Protein AF-0000000075289290 (afdb_homodimer)

Nearest PDB structures (foldseek):
  9enc-assembly1_B  TM=8.434E-01  e=2.654E-25  Homo sapiens
  8q70-assembly1_A-2  TM=8.339E-01  e=1.773E-24  Pyrococcus furiosus
  9enf-assembly1_B  TM=8.507E-01  e=4.179E-24  Homo sapiens
  8okd-assembly1_A  TM=8.469E-01  e=7.712E-24  Homo sapiens
  6sgb-assembly1_FB  TM=8.018E-01  e=2.676E-15  Trypanosoma brucei brucei

Organism: Plasmodium knowlesi (strain H) (NCBI:txid5851)

pLDDT: mean 89.6, std 15.9, range [21.72, 98.75]

Foldseek 3Di:
DQDKAKKKWKKWFQQQFAQWADDDPVGCRHVLNLLLVLLVVVVFDPDSPFDKAWQDIAHRRATALIIMMMGMTTQPCVVDDPVVSFVVCQVSSQVRDDRMGTQTMGGDDPPDGNHPQWFKFKKKFKDWDPQFQVVQLQLLQVLQAAWFQQPVQADDDPPDDGRIWHWHGWDKADPDPTMIMIMTMTRDHHHLRVQSSVQQSRCSRVVNDPSVNSNVVRHVDDDPPPPDDGHDNNRMYGYDTDGDPDDDDTDRDPCVCVVVVVVVVVVVLVVLCVVPVVLVVDPDDDSPPPSVPPPVPPPPPPPPPD/DFDKAKKKWKKWFQQQFAQWADDDPVGCRHVLNLLLVLLVVVVFDVDSPFDKAWQDIAHRRATALIIMMMGMTTQPCPVDDPVVSFVVCQVSSQVRDDRMGTQTMGGDDPVDGNHPQWFKFKKKFKDWDPQFQVVQLQLLQVLQAAWFQQPVQADDDPPDDGRIWHWHGWDKADPDPTMIMIMTMTRDHHHLRVQSSVQQSRCSRVVNDPSVNSNVVRHVDDDPPPPDDGHDNNRMYGYDTDGDPDDDDTDRDPCVCVVVVVVVVVVVLVVLCVVPVVLVVDPDDDSPPPSVPPPVPPPPPPDPPD

Secondary structure (DSSP, 8-state):
---EEEEEEEEEE-GGGSS-SS--TT---SHHHHHHHHHHHTTSSS-TT--EEES----TT-EEEEEEEEEEEE-S-TTS-HHHHHHHHHHHHHTT-SSEEEEEEEE--TT--TTTTEEEEEEEEEEE--S--HHHHHHHHHHHSEEEE-GGGSPPPTT----EEEEEEEEEEESSSSEEEEEEEES---TTHHHHHHHHHHHHHHTSS-HHHHHHHHTT---TT---PPPPGGGEEEEEEEESS--------GGGGHHHHHHHHHHHHHHHHHH-HHHHH---S-TTTT-TT-------------/---EEEEEEEEEE-GGGSS-SS--TT---SHHHHHHHHHHHTTSSS-TT--EEES----TT-EEEEEEEEEEEE-S-TTS-HHHHHHHHHHHHHTT-SSEEEEEEEE--TT--TTTTEEEEEEEEEEE--S--HHHHHHHHHHHSEEEE-GGGSPPPTT----EEEEEEEEEEESSSSEEEEEEEES---TTHHHHHHHHHHHHHHTSS-HHHHHHHHTT---TT---PPPPGGGEEEEEEEESS--------GGGGHHHHHHHHHHHHHHHHHH-HHHHH--SS-TTTT-TT-------------

Radius of gyration: 27.44 Å; Cα contacts (8 Å, |Δi|>4): 1156; chains: 2; bounding box: 65×89×68 Å

Solvent-accessible surface area (backbone atoms only — not comparable to full-atom values): 33300 Å² total; per-residue (Å²): 128,88,51,65,46,41,30,35,40,32,30,29,35,56,16,76,82,26,71,14,31,54,67,45,94,91,39,74,53,11,52,41,34,48,50,35,50,52,36,33,74,68,60,28,35,97,44,72,78,60,74,66,34,47,53,72,79,40,54,54,21,28,25,25,67,41,44,40,31,25,38,64,32,48,59,86,56,79,87,48,53,70,70,54,47,31,52,51,49,37,57,59,53,42,74,74,48,76,69,39,41,57,67,43,50,41,81,48,64,85,83,64,40,37,41,80,42,37,57,32,38,30,34,36,38,41,43,72,63,79,78,55,40,59,70,52,29,51,53,50,31,54,68,58,46,39,76,40,39,39,67,78,28,38,61,86,51,95,83,65,84,75,47,67,40,39,28,77,38,48,44,78,44,70,28,34,97,46,36,33,33,36,45,36,28,24,51,58,78,58,56,60,20,66,32,30,50,50,29,50,36,51,30,32,18,69,65,79,35,54,68,67,56,53,55,41,32,41,69,69,40,86,64,88,74,77,80,68,73,62,41,70,40,48,22,33,29,35,54,42,72,42,48,76,86,57,83,80,89,74,78,82,74,43,54,83,48,45,67,58,29,51,48,33,42,25,34,23,53,44,36,46,38,53,45,37,56,63,60,54,71,48,65,51,71,58,76,75,54,71,65,88,65,69,70,74,72,77,74,75,73,80,72,76,71,130,127,86,52,65,46,41,29,36,40,31,30,28,36,56,14,76,81,26,70,13,32,53,67,45,93,91,41,74,53,11,51,40,32,49,52,35,49,51,36,34,76,66,59,28,36,96,44,75,78,60,74,66,34,47,54,72,80,40,55,52,21,29,26,26,67,40,45,39,31,24,37,65,30,46,57,87,56,80,89,47,54,71,70,53,48,30,51,51,49,38,57,59,53,42,74,73,48,76,68,41,42,57,68,44,49,43,82,48,62,86,84,64,41,36,39,80,41,38,56,33,39,31,33,36,38,42,42,73,63,79,78,55,39,60,69,53,30,53,54,49,31,56,69,58,44,39,76,39,40,40,67,79,29,38,61,87,52,96,83,65,84,76,48,67,39,39,29,77,39,47,46,77,46,70,30,34,96,48,36,33,34,35,43,37,28,25,51,60,77,58,56,60,21,68,32,31,50,51,29,50,38,52,31,31,18,70,65,77,36,53,69,67,56,54,55,39,34,42,67,69,43,85,64,90,74,76,80,68,73,62,41,69,40,48,22,34,28,36,53,44,69,42,49,77,87,58,85,78,89,75,79,81,74,45,55,83,46,47,67,59,29,49,48,33,41,24,35,21,52,43,37,45,38,53,45,37,58,65,58,53,72,49,53,63,68,61,75,73,55,69,66,88,66,67,69,73,73,77,75,76,73,81,72,76,71,132

Structure (mmCIF, N/CA/C/O backbone):
data_AF-0000000075289290-model_v1
#
loop_
_entity.id
_entity.type
_entity.pdbx_description
1 polymer 'tRNA pseudouridine synthase'
#
loop_
_atom_site.group_PDB
_atom_site.id
_atom_site.type_symbol
_atom_site.label_atom_id
_atom_site.label_alt_id
_atom_site.label_comp_id
_atom_site.label_asym_id
_atom_site.label_entity_id
_atom_site.label_seq_id
_atom_site.pdbx_PDB_ins_code
_atom_site.Cartn_x
_atom_site.Cartn_y
_atom_site.Cartn_z
_atom_site.occupancy
_atom_site.B_iso_or_equiv
_atom_site.auth_seq_id
_atom_site.auth_comp_id
_atom_site.auth_asym_id
_atom_site.auth_atom_id
_atom_site.pdbx_PDB_model_num
ATOM 1 N N . MET A 1 1 ? -12.758 -44.938 10.594 1 48.97 1 MET A N 1
ATOM 2 C CA . MET A 1 1 ? -11.539 -44.281 10.148 1 48.97 1 MET A CA 1
ATOM 3 C C . MET A 1 1 ? -11.867 -43.062 9.281 1 48.97 1 MET A C 1
ATOM 5 O O . MET A 1 1 ? -12.742 -43.125 8.414 1 48.97 1 MET A O 1
ATOM 9 N N . GLU A 1 2 ? -11.555 -41.781 9.703 1 66.69 2 GLU A N 1
ATOM 10 C CA . GLU A 1 2 ? -12 -40.594 8.977 1 66.69 2 GLU A CA 1
ATOM 11 C C . GLU A 1 2 ? -11.492 -40.625 7.539 1 66.69 2 GLU A C 1
ATOM 13 O O . GLU A 1 2 ? -10.305 -40.844 7.297 1 66.69 2 GLU A O 1
ATOM 18 N N . GLU A 1 3 ? -12.383 -40.781 6.621 1 88 3 GLU A N 1
ATOM 19 C CA . GLU A 1 3 ? -12.047 -40.906 5.203 1 88 3 GLU A CA 1
ATOM 20 C C . GLU A 1 3 ? -11.375 -39.625 4.707 1 88 3 GLU A C 1
ATOM 22 O O . GLU A 1 3 ? -11.797 -38.5 5.043 1 88 3 GLU A O 1
ATOM 27 N N . THR A 1 4 ? -10.102 -39.812 4.188 1 94.12 4 THR A N 1
ATOM 28 C CA . THR A 1 4 ? -9.375 -38.688 3.621 1 94.12 4 THR A CA 1
ATOM 29 C C . THR A 1 4 ? -9.227 -38.844 2.111 1 94.12 4 THR A C 1
ATOM 31 O O . THR A 1 4 ? -9.398 -39.938 1.576 1 94.12 4 THR A O 1
ATOM 34 N N . HIS A 1 5 ? -9.047 -37.812 1.438 1 96.12 5 HIS A N 1
ATOM 35 C CA . HIS A 1 5 ? -8.836 -37.75 -0.004 1 96.12 5 HIS A CA 1
ATOM 36 C C . HIS A 1 5 ? -7.832 -36.656 -0.377 1 96.12 5 HIS A C 1
ATOM 38 O O . HIS A 1 5 ? -7.797 -35.594 0.252 1 96.12 5 HIS A O 1
ATOM 44 N N . LYS A 1 6 ? -7.059 -37 -1.368 1 97.44 6 LYS A N 1
ATOM 45 C CA . LYS A 1 6 ? -6.062 -36.031 -1.815 1 97.44 6 LYS A CA 1
ATOM 46 C C . LYS A 1 6 ? -6.672 -35.031 -2.793 1 97.44 6 LYS A C 1
ATOM 48 O O . LYS A 1 6 ? -7.352 -35.438 -3.746 1 97.44 6 LYS A O 1
ATOM 53 N N . PHE A 1 7 ? -6.395 -33.75 -2.521 1 98.12 7 PHE A N 1
ATOM 54 C CA . PHE A 1 7 ? -6.879 -32.688 -3.367 1 98.12 7 PHE A CA 1
ATOM 55 C C . PHE A 1 7 ? -5.734 -31.75 -3.773 1 98.12 7 PHE A C 1
ATOM 57 O O . PHE A 1 7 ? -4.68 -31.75 -3.139 1 98.12 7 PHE A O 1
ATOM 64 N N . ILE A 1 8 ? -5.941 -31.078 -4.891 1 98.38 8 ILE A N 1
ATOM 65 C CA . ILE A 1 8 ? -5.164 -29.875 -5.188 1 98.38 8 ILE A CA 1
ATOM 66 C C . ILE A 1 8 ? -6.012 -28.625 -4.918 1 98.38 8 ILE A C 1
ATOM 68 O O . ILE A 1 8 ? -7.176 -28.562 -5.324 1 98.38 8 ILE A O 1
ATOM 72 N N . ILE A 1 9 ? -5.445 -27.703 -4.191 1 98.62 9 ILE A N 1
ATOM 73 C CA . ILE A 1 9 ? -6.094 -26.438 -3.9 1 98.62 9 ILE A CA 1
ATOM 74 C C . ILE A 1 9 ? -5.426 -25.328 -4.707 1 98.62 9 ILE A C 1
ATOM 76 O O . ILE A 1 9 ? -4.215 -25.125 -4.617 1 98.62 9 ILE A O 1
ATOM 80 N N . PHE A 1 10 ? -6.207 -24.656 -5.539 1 98.69 10 PHE A N 1
ATOM 81 C CA . PHE A 1 10 ? -5.766 -23.469 -6.262 1 98.69 10 PHE A CA 1
ATOM 82 C C . PHE A 1 10 ? -6.152 -22.203 -5.512 1 98.69 10 PHE A C 1
ATOM 84 O O . PHE A 1 10 ? -7.309 -22.031 -5.121 1 98.69 10 PHE A O 1
ATOM 91 N N . PHE A 1 11 ? -5.18 -21.344 -5.348 1 98.56 11 PHE A N 1
ATOM 92 C CA . PHE A 1 11 ? -5.488 -20.156 -4.551 1 98.56 11 PHE A CA 1
ATOM 93 C C . PHE A 1 11 ? -4.738 -18.938 -5.078 1 98.56 11 PHE A C 1
ATOM 95 O O . PHE A 1 11 ? -3.699 -19.078 -5.73 1 98.56 11 PHE A O 1
ATOM 102 N N . SER A 1 12 ? -5.277 -17.734 -4.895 1 98.5 12 SER A N 1
ATOM 103 C CA . SER A 1 12 ? -4.715 -16.438 -5.223 1 98.5 12 SER A CA 1
ATOM 104 C C . SER A 1 12 ? -4.516 -15.586 -3.971 1 98.5 12 SER A C 1
ATOM 106 O O . SER A 1 12 ? -5.148 -15.828 -2.941 1 98.5 12 SER A O 1
ATOM 108 N N . TYR A 1 13 ? -3.557 -14.68 -4.043 1 98.56 13 TYR A N 1
ATOM 109 C CA . TYR A 1 13 ? -3.354 -13.797 -2.9 1 98.56 13 TYR A CA 1
ATOM 110 C C . TYR A 1 13 ? -2.641 -12.516 -3.32 1 98.56 13 TYR A C 1
ATOM 112 O O . TYR A 1 13 ? -1.896 -12.508 -4.305 1 98.56 13 TYR A O 1
ATOM 120 N N . VAL A 1 14 ? -2.928 -11.469 -2.555 1 97.94 14 VAL A N 1
ATOM 121 C CA . VAL A 1 14 ? -2.188 -10.211 -2.617 1 97.94 14 VAL A CA 1
ATOM 122 C C . VAL A 1 14 ? -1.077 -10.211 -1.568 1 97.94 14 VAL A C 1
ATOM 124 O O . VAL A 1 14 ? -1.347 -10.109 -0.369 1 97.94 14 VAL A O 1
ATOM 127 N N . GLY A 1 15 ? 0.13 -10.211 -2.025 1 97.38 15 GLY A N 1
ATOM 128 C CA . GLY A 1 15 ? 1.272 -10.516 -1.179 1 97.38 15 GLY A CA 1
ATOM 129 C C . GLY A 1 15 ? 1.635 -9.383 -0.238 1 97.38 15 GLY A C 1
ATOM 130 O O . GLY A 1 15 ? 2.289 -9.602 0.783 1 97.38 15 GLY A O 1
ATOM 131 N N . MET A 1 16 ? 1.354 -8.141 -0.479 1 91 16 MET A N 1
ATOM 132 C CA . MET A 1 16 ? 1.766 -6.953 0.269 1 91 16 MET A CA 1
ATOM 133 C C . MET A 1 16 ? 1.38 -7.078 1.739 1 91 16 MET A C 1
ATOM 135 O O . MET A 1 16 ? 2.049 -6.52 2.609 1 91 16 MET A O 1
ATOM 139 N N . GLY A 1 17 ? 0.523 -7.871 2.105 1 87.31 17 GLY A N 1
ATOM 140 C CA . GLY A 1 17 ? 0.116 -8.031 3.492 1 87.31 17 GLY A CA 1
ATOM 141 C C . GLY A 1 17 ? 0.638 -9.305 4.129 1 87.31 17 GLY A C 1
ATOM 142 O O . GLY A 1 17 ? 0.378 -9.57 5.305 1 87.31 17 GLY A O 1
ATOM 143 N N . PHE A 1 18 ? 1.482 -10.008 3.418 1 95.88 18 PHE A N 1
ATOM 144 C CA . PHE A 1 18 ? 1.964 -11.297 3.912 1 95.88 18 PHE A CA 1
ATOM 145 C C . PHE A 1 18 ? 3.48 -11.289 4.051 1 95.88 18 PHE A C 1
ATOM 147 O O . PHE A 1 18 ? 4.176 -10.578 3.316 1 95.88 18 PHE A O 1
ATOM 154 N N . ASN A 1 19 ? 3.953 -12.031 4.969 1 96.25 19 ASN A N 1
ATOM 155 C CA . ASN A 1 19 ? 5.383 -12.25 5.152 1 96.25 19 ASN A CA 1
ATOM 156 C C . ASN A 1 19 ? 5.879 -13.43 4.324 1 96.25 19 ASN A C 1
ATOM 158 O O . ASN A 1 19 ? 6.602 -14.289 4.836 1 96.25 19 ASN A O 1
ATOM 162 N N . GLY A 1 20 ? 5.371 -13.484 3.084 1 97.31 20 GLY A N 1
ATOM 163 C CA . GLY A 1 20 ? 5.727 -14.594 2.215 1 97.31 20 GLY A CA 1
ATOM 164 C C . GLY A 1 20 ? 4.629 -15.633 2.102 1 97.31 20 GLY A C 1
ATOM 165 O O . GLY A 1 20 ? 3.605 -15.539 2.783 1 97.31 20 GLY A O 1
ATOM 166 N N . SER A 1 21 ? 4.891 -16.594 1.282 1 98 21 SER A N 1
ATOM 167 C CA . SER A 1 21 ? 3.844 -17.594 1.091 1 98 21 SER A CA 1
ATOM 168 C C . SER A 1 21 ? 4.098 -18.828 1.947 1 98 21 SER A C 1
ATOM 170 O O . SER A 1 21 ? 3.152 -19.5 2.379 1 98 21 SER A O 1
ATOM 172 N N . ALA A 1 22 ? 5.312 -19.141 2.219 1 96.62 22 ALA A N 1
ATOM 173 C CA . ALA A 1 22 ? 5.691 -20.422 2.816 1 96.62 22 ALA A CA 1
ATOM 174 C C . ALA A 1 22 ? 5.301 -20.469 4.293 1 96.62 22 ALA A C 1
ATOM 176 O O . ALA A 1 22 ? 5.461 -19.484 5.016 1 96.62 22 ALA A O 1
ATOM 177 N N . TYR A 1 23 ? 4.891 -21.625 4.684 1 96.19 23 TYR A N 1
ATOM 178 C CA . TYR A 1 23 ? 4.562 -21.875 6.082 1 96.19 23 TYR A CA 1
ATOM 179 C C . TYR A 1 23 ? 5.789 -21.719 6.969 1 96.19 23 TYR A C 1
ATOM 181 O O . TYR A 1 23 ? 6.879 -22.188 6.617 1 96.19 23 TYR A O 1
ATOM 189 N N . GLN A 1 24 ? 5.602 -21.062 7.988 1 93.31 24 GLN A N 1
ATOM 190 C CA . GLN A 1 24 ? 6.637 -20.891 9 1 93.31 24 GLN A CA 1
ATOM 191 C C . GLN A 1 24 ? 6.066 -21.047 10.406 1 93.31 24 GLN A C 1
ATOM 193 O O . GLN A 1 24 ? 5.055 -20.438 10.742 1 93.31 24 GLN A O 1
ATOM 198 N N . LYS A 1 25 ? 6.668 -21.719 11.234 1 91.19 25 LYS A N 1
ATOM 199 C CA . LYS A 1 25 ? 6.176 -22.016 12.57 1 91.19 25 LYS A CA 1
ATOM 200 C C . LYS A 1 25 ? 6.121 -20.75 13.43 1 91.19 25 LYS A C 1
ATOM 202 O O . LYS A 1 25 ? 5.18 -20.562 14.203 1 91.19 25 LYS A O 1
ATOM 207 N N . ASP A 1 26 ? 7.039 -19.859 13.227 1 90.75 26 ASP A N 1
ATOM 208 C CA . ASP A 1 26 ? 7.199 -18.703 14.109 1 90.75 26 ASP A CA 1
ATOM 209 C C . ASP A 1 26 ? 6.641 -17.438 13.469 1 90.75 26 ASP A C 1
ATOM 211 O O . ASP A 1 26 ? 6.789 -16.344 14.016 1 90.75 26 ASP A O 1
ATOM 215 N N . ASN A 1 27 ? 6.023 -17.609 12.422 1 88.88 27 ASN A N 1
ATOM 216 C CA . ASN A 1 27 ? 5.434 -16.484 11.711 1 88.88 27 ASN A CA 1
ATOM 217 C C . ASN A 1 27 ? 4.035 -16.812 11.195 1 88.88 27 ASN A C 1
ATOM 219 O O . ASN A 1 27 ? 3.885 -17.391 10.117 1 88.88 27 ASN A O 1
ATOM 223 N N . PRO A 1 28 ? 3.139 -16.312 11.906 1 89.75 28 PRO A N 1
ATOM 224 C CA . PRO A 1 28 ? 1.773 -16.734 11.578 1 89.75 28 PRO A CA 1
ATOM 225 C C . PRO A 1 28 ? 1.19 -15.969 10.391 1 89.75 28 PRO A C 1
ATOM 227 O O . PRO A 1 28 ? 0.104 -16.297 9.914 1 89.75 28 PRO A O 1
ATOM 230 N N . ASN A 1 29 ? 1.891 -15.016 9.828 1 95.25 29 ASN A N 1
ATOM 231 C CA . ASN A 1 29 ? 1.3 -14.18 8.789 1 95.25 29 ASN A CA 1
ATOM 232 C C . ASN A 1 29 ? 1.846 -14.539 7.406 1 95.25 29 ASN A C 1
ATOM 234 O O . ASN A 1 29 ? 2.232 -13.648 6.645 1 95.25 29 ASN A O 1
ATOM 238 N N . THR A 1 30 ? 1.897 -15.82 7.102 1 97.69 30 THR A N 1
ATOM 239 C CA . THR A 1 30 ? 2.189 -16.25 5.738 1 97.69 30 THR A CA 1
ATOM 240 C C . THR A 1 30 ? 0.932 -16.781 5.059 1 97.69 30 THR A C 1
ATOM 242 O O . THR A 1 30 ? -0.059 -17.094 5.727 1 97.69 30 THR A O 1
ATOM 245 N N . VAL A 1 31 ? 0.95 -16.875 3.777 1 98 31 VAL A N 1
ATOM 246 C CA . VAL A 1 31 ? -0.187 -17.344 2.992 1 98 31 VAL A CA 1
ATOM 247 C C . VAL A 1 31 ? -0.542 -18.766 3.396 1 98 31 VAL A C 1
ATOM 249 O O . VAL A 1 31 ? -1.703 -19.062 3.684 1 98 31 VAL A O 1
ATOM 252 N N . GLU A 1 32 ? 0.462 -19.609 3.502 1 98 32 GLU A N 1
ATOM 253 C CA . GLU A 1 32 ? 0.239 -21.016 3.828 1 98 32 GLU A CA 1
ATOM 254 C C . GLU A 1 32 ? -0.23 -21.188 5.27 1 98 32 GLU A C 1
ATOM 256 O O . GLU A 1 32 ? -1.081 -22.031 5.559 1 98 32 GLU A O 1
ATOM 261 N N . ASN A 1 33 ? 0.306 -20.438 6.164 1 97.5 33 ASN A N 1
ATOM 262 C CA . ASN A 1 33 ? -0.177 -20.5 7.539 1 97.5 33 ASN A CA 1
ATOM 263 C C . ASN A 1 33 ? -1.667 -20.172 7.625 1 97.5 33 ASN A C 1
ATOM 265 O O . ASN A 1 33 ? -2.422 -20.875 8.297 1 97.5 33 ASN A O 1
ATOM 269 N N . ARG A 1 34 ? -2.02 -19.125 6.926 1 96.88 34 ARG A N 1
ATOM 270 C CA . ARG A 1 34 ? -3.422 -18.719 6.934 1 96.88 34 ARG A CA 1
ATOM 271 C C . ARG A 1 34 ? -4.309 -19.828 6.363 1 96.88 34 ARG A C 1
ATOM 273 O O . ARG A 1 34 ? -5.375 -20.109 6.91 1 96.88 34 ARG A O 1
ATOM 280 N N . LEU A 1 35 ? -3.859 -20.406 5.32 1 97.38 35 LEU A N 1
ATOM 281 C CA . LEU A 1 35 ? -4.625 -21.484 4.688 1 97.38 35 LEU A CA 1
ATOM 282 C C . LEU A 1 35 ? -4.707 -22.703 5.598 1 97.38 35 LEU A C 1
ATOM 284 O O . LEU A 1 35 ? -5.793 -23.25 5.801 1 97.38 35 LEU A O 1
ATOM 288 N N . MET A 1 36 ? -3.611 -23.094 6.207 1 97.25 36 MET A N 1
ATOM 289 C CA . MET A 1 36 ? -3.572 -24.281 7.07 1 97.25 36 MET A CA 1
ATOM 290 C C . MET A 1 36 ? -4.426 -24.062 8.312 1 97.25 36 MET A C 1
ATOM 292 O O . MET A 1 36 ? -5.129 -24.984 8.75 1 97.25 36 MET A O 1
ATOM 296 N N . ASP A 1 37 ? -4.367 -22.859 8.805 1 96.5 37 ASP A N 1
ATOM 297 C CA . ASP A 1 37 ? -5.199 -22.531 9.953 1 96.5 37 ASP A CA 1
ATOM 298 C C . ASP A 1 37 ? -6.684 -22.672 9.617 1 96.5 37 ASP A C 1
ATOM 300 O O . ASP A 1 37 ? -7.457 -23.219 10.398 1 96.5 37 ASP A O 1
ATOM 304 N N . CYS A 1 38 ? -7.027 -22.188 8.516 1 96.69 38 CYS A N 1
ATOM 305 C CA . CYS A 1 38 ? -8.414 -22.266 8.07 1 96.69 38 CYS A CA 1
ATOM 306 C C . CYS A 1 38 ? -8.859 -23.703 7.906 1 96.69 38 CYS A C 1
ATOM 308 O O . CYS A 1 38 ? -9.938 -24.094 8.375 1 96.69 38 CYS A O 1
ATOM 310 N N . LEU A 1 39 ? -8.031 -24.531 7.305 1 97.44 39 LEU A N 1
ATOM 311 C CA . LEU A 1 39 ? -8.344 -25.953 7.094 1 97.44 39 LEU A CA 1
ATOM 312 C C . LEU A 1 39 ? -8.477 -26.672 8.43 1 97.44 39 LEU A C 1
ATOM 314 O O . LEU A 1 39 ? -9.367 -27.516 8.594 1 97.44 39 LEU A O 1
ATOM 318 N N . HIS A 1 40 ? -7.613 -26.297 9.305 1 97.12 40 HIS A N 1
ATOM 319 C CA . HIS A 1 40 ? -7.645 -26.906 10.633 1 97.12 40 HIS A CA 1
ATOM 320 C C . HIS A 1 40 ? -8.898 -26.5 11.391 1 97.12 40 HIS A C 1
ATOM 322 O O . HIS A 1 40 ? -9.57 -27.359 11.992 1 97.12 40 HIS A O 1
ATOM 328 N N . ASP A 1 41 ? -9.203 -25.25 11.328 1 96.06 41 ASP A N 1
ATOM 329 C CA . ASP A 1 41 ? -10.391 -24.734 11.992 1 96.06 41 ASP A CA 1
ATOM 330 C C . ASP A 1 41 ? -11.656 -25.422 11.477 1 96.06 41 ASP A C 1
ATOM 332 O O . ASP A 1 41 ? -12.617 -25.609 12.227 1 96.06 41 ASP A O 1
ATOM 336 N N . MET A 1 42 ? -11.594 -25.828 10.242 1 95.56 42 MET A N 1
ATOM 337 C CA . MET A 1 42 ? -12.742 -26.469 9.609 1 95.56 42 MET A CA 1
ATOM 338 C C . MET A 1 42 ? -12.688 -27.969 9.789 1 95.56 42 MET A C 1
ATOM 340 O O . MET A 1 42 ? -13.523 -28.703 9.242 1 95.56 42 MET A O 1
ATOM 344 N N . ASN A 1 43 ? -11.672 -28.422 10.445 1 95.38 43 ASN A N 1
ATOM 345 C CA . ASN A 1 43 ? -11.469 -29.828 10.734 1 95.38 43 ASN A CA 1
ATOM 346 C C . ASN A 1 43 ? -11.266 -30.641 9.453 1 95.38 43 ASN A C 1
ATOM 348 O O . ASN A 1 43 ? -11.75 -31.766 9.336 1 95.38 43 ASN A O 1
ATOM 352 N N . LEU A 1 44 ? -10.633 -30 8.562 1 96.56 44 LEU A N 1
ATOM 353 C CA . LEU A 1 44 ? -10.336 -30.703 7.312 1 96.56 44 LEU A CA 1
ATOM 354 C C . LEU A 1 44 ? -8.969 -31.375 7.383 1 96.56 44 LEU A C 1
ATOM 356 O O . LEU A 1 44 ? -8.656 -32.219 6.551 1 96.56 44 LEU A O 1
ATOM 360 N N . ILE A 1 45 ? -8.195 -30.906 8.32 1 96.81 45 ILE A N 1
ATOM 361 C CA . ILE A 1 45 ? -6.898 -31.531 8.578 1 96.81 45 ILE A CA 1
ATOM 362 C C . ILE A 1 45 ? -6.723 -31.75 10.078 1 96.81 45 ILE A C 1
ATOM 364 O O . ILE A 1 45 ? -7.348 -31.062 10.891 1 96.81 45 ILE A O 1
ATOM 368 N N . SER A 1 46 ? -5.879 -32.688 10.422 1 93.44 46 SER A N 1
ATOM 369 C CA . SER A 1 46 ? -5.699 -33.062 11.82 1 93.44 46 SER A CA 1
ATOM 370 C C . SER A 1 46 ? -4.848 -32.031 12.562 1 93.44 46 SER A C 1
ATOM 372 O O . SER A 1 46 ? -5.035 -31.797 13.758 1 93.44 46 SER A O 1
ATOM 374 N N . GLY A 1 47 ? -3.908 -31.438 11.812 1 93 47 GLY A N 1
ATOM 375 C CA . GLY A 1 47 ? -3.014 -30.438 12.367 1 93 47 GLY A CA 1
ATOM 376 C C . GLY A 1 47 ? -2.389 -29.547 11.32 1 93 47 GLY A C 1
ATOM 377 O O . GLY A 1 47 ? -2.314 -29.906 10.141 1 93 47 GLY A O 1
ATOM 378 N N . VAL A 1 48 ? -1.908 -28.484 11.781 1 90.75 48 VAL A N 1
ATOM 379 C CA . VAL A 1 48 ? -1.353 -27.5 10.867 1 90.75 48 VAL A CA 1
ATOM 380 C C . VAL A 1 48 ? -0.041 -28.016 10.281 1 90.75 48 VAL A C 1
ATOM 382 O O . VAL A 1 48 ? 0.469 -27.469 9.297 1 90.75 48 VAL A O 1
ATOM 385 N N . ASP A 1 49 ? 0.411 -29.078 10.859 1 89.19 49 ASP A N 1
ATOM 386 C CA . ASP A 1 49 ? 1.656 -29.672 10.383 1 89.19 49 ASP A CA 1
ATOM 387 C C . ASP A 1 49 ? 1.387 -30.719 9.312 1 89.19 49 ASP A C 1
ATOM 389 O O . ASP A 1 49 ? 2.305 -31.422 8.867 1 89.19 49 ASP A O 1
ATOM 393 N N . GLN A 1 50 ? 0.177 -30.859 8.891 1 93.12 50 GLN A N 1
ATOM 394 C CA . GLN A 1 50 ? -0.152 -31.781 7.797 1 93.12 50 GLN A CA 1
ATOM 395 C C . GLN A 1 50 ? 0.743 -31.531 6.586 1 93.12 50 GLN A C 1
ATOM 397 O O . GLN A 1 50 ? 0.893 -30.391 6.141 1 93.12 50 GLN A O 1
ATOM 402 N N . PRO A 1 51 ? 1.319 -32.625 6.113 1 95.06 51 PRO A N 1
ATOM 403 C CA . PRO A 1 51 ? 2.205 -32.469 4.961 1 95.06 51 PRO A CA 1
ATOM 404 C C . PRO A 1 51 ? 1.463 -32 3.705 1 95.06 51 PRO A C 1
ATOM 406 O O . PRO A 1 51 ? 0.331 -32.438 3.467 1 95.06 51 PRO A O 1
ATOM 409 N N . PHE A 1 52 ? 2.055 -31.156 2.992 1 97.56 52 PHE A N 1
ATOM 410 C CA . PHE A 1 52 ? 1.55 -30.703 1.7 1 97.56 52 PHE A CA 1
ATOM 411 C C . PHE A 1 52 ? 2.699 -30.344 0.764 1 97.56 52 PHE A C 1
ATOM 413 O O . PHE A 1 52 ? 3.855 -30.297 1.188 1 97.56 52 PHE A O 1
ATOM 420 N N . SER A 1 53 ? 2.385 -30.266 -0.529 1 97.69 53 SER A N 1
ATOM 421 C CA . SER A 1 53 ? 3.342 -29.875 -1.557 1 97.69 53 SER A CA 1
ATOM 422 C C . SER A 1 53 ? 2.822 -28.688 -2.369 1 97.69 53 SER A C 1
ATOM 424 O O . SER A 1 53 ? 1.671 -28.688 -2.809 1 97.69 53 SER A O 1
ATOM 426 N N . ARG A 1 54 ? 3.623 -27.688 -2.504 1 97.56 54 ARG A N 1
ATOM 427 C CA . ARG A 1 54 ? 3.168 -26.484 -3.199 1 97.56 54 ARG A CA 1
ATOM 428 C C . ARG A 1 54 ? 3.879 -26.328 -4.539 1 97.56 54 ARG A C 1
ATOM 430 O O . ARG A 1 54 ? 4.984 -26.844 -4.727 1 97.56 54 ARG A O 1
ATOM 437 N N . VAL A 1 55 ? 3.289 -25.531 -5.383 1 97.5 55 VAL A N 1
ATOM 438 C CA . VAL A 1 55 ? 3.842 -25.25 -6.703 1 97.5 55 VAL A CA 1
ATOM 439 C C . VAL A 1 55 ? 5.023 -24.297 -6.574 1 97.5 55 VAL A C 1
ATOM 441 O O . VAL A 1 55 ? 6.074 -24.516 -7.191 1 97.5 55 VAL A O 1
ATOM 444 N N . SER A 1 56 ? 4.777 -23.234 -5.789 1 97.75 56 SER A N 1
ATOM 445 C CA . SER A 1 56 ? 5.801 -22.203 -5.719 1 97.75 56 SER A CA 1
ATOM 446 C C . SER A 1 56 ? 5.781 -21.5 -4.367 1 97.75 56 SER A C 1
ATOM 448 O O . SER A 1 56 ? 4.715 -21.234 -3.809 1 97.75 56 SER A O 1
ATOM 450 N N . ARG A 1 57 ? 6.977 -21.188 -3.8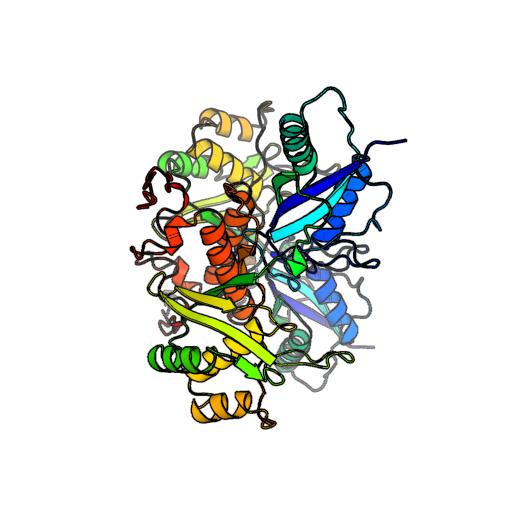54 1 96.5 57 ARG A N 1
ATOM 451 C CA . ARG A 1 57 ? 7.137 -20.281 -2.721 1 96.5 57 ARG A CA 1
ATOM 452 C C . ARG A 1 57 ? 7.406 -18.859 -3.193 1 96.5 57 ARG A C 1
ATOM 454 O O . ARG A 1 57 ? 8.18 -18.656 -4.129 1 96.5 57 ARG A O 1
ATOM 461 N N . THR A 1 58 ? 6.715 -17.938 -2.664 1 98 58 THR A N 1
ATOM 462 C CA . THR A 1 58 ? 6.949 -16.531 -3.016 1 98 58 THR A CA 1
ATOM 463 C C . THR A 1 58 ? 7.48 -15.758 -1.814 1 98 58 THR A C 1
ATOM 465 O O . THR A 1 58 ? 7.094 -16.031 -0.674 1 98 58 THR A O 1
ATOM 468 N N . ASP A 1 59 ? 8.297 -14.781 -2.113 1 96.19 59 ASP A N 1
ATOM 469 C CA . ASP A 1 59 ? 8.883 -13.93 -1.082 1 96.19 59 ASP A CA 1
ATOM 470 C C . ASP A 1 59 ? 7.828 -13.031 -0.446 1 96.19 59 ASP A C 1
ATOM 472 O O . ASP A 1 59 ? 6.707 -12.93 -0.95 1 96.19 59 ASP A O 1
ATOM 476 N N . LYS A 1 60 ? 8.312 -12.508 0.666 1 96.56 60 LYS A N 1
ATOM 477 C CA . LYS A 1 60 ? 7.48 -11.484 1.292 1 96.56 60 LYS A CA 1
ATOM 478 C C . LYS A 1 60 ? 7.09 -10.398 0.288 1 96.56 60 LYS A C 1
ATOM 480 O O . LYS A 1 60 ? 7.938 -9.891 -0.446 1 96.56 60 LYS A O 1
ATOM 485 N N . GLY A 1 61 ? 5.773 -10.133 0.238 1 96.69 61 GLY A N 1
ATOM 486 C CA . GLY A 1 61 ? 5.297 -9.039 -0.594 1 96.69 61 GLY A CA 1
ATOM 487 C C . GLY A 1 61 ? 4.906 -9.477 -1.992 1 96.69 61 GLY A C 1
ATOM 488 O O . GLY A 1 61 ? 4.238 -8.742 -2.717 1 96.69 61 GLY A O 1
ATOM 489 N N . VAL A 1 62 ? 5.309 -10.664 -2.398 1 98.5 62 VAL A N 1
ATOM 490 C CA . VAL A 1 62 ? 5.047 -11.125 -3.756 1 98.5 62 VAL A CA 1
ATOM 491 C C . VAL A 1 62 ? 3.641 -11.711 -3.84 1 98.5 62 VAL A C 1
ATOM 493 O O . VAL A 1 62 ? 3.223 -12.461 -2.955 1 98.5 62 VAL A O 1
ATOM 496 N N . SER A 1 63 ? 2.934 -11.336 -4.91 1 98.62 63 SER A N 1
ATOM 497 C CA . SER A 1 63 ? 1.551 -11.758 -5.105 1 98.62 63 SER A CA 1
ATOM 498 C C . SER A 1 63 ? 1.466 -12.938 -6.062 1 98.62 63 SER A C 1
ATOM 500 O O . SER A 1 63 ? 2.449 -13.289 -6.719 1 98.62 63 SER A O 1
ATOM 502 N N . ALA A 1 64 ? 0.263 -13.547 -6.066 1 98.62 64 ALA A N 1
ATOM 503 C CA . ALA A 1 64 ? 0.022 -14.641 -7 1 98.62 64 ALA A CA 1
ATOM 504 C C . ALA A 1 64 ? -1.389 -14.57 -7.578 1 98.62 64 ALA A C 1
ATOM 506 O O . ALA A 1 64 ? -2.367 -14.477 -6.832 1 98.62 64 ALA A O 1
ATOM 507 N N . ARG A 1 65 ? -1.454 -14.578 -8.891 1 97.88 65 ARG A N 1
ATOM 508 C CA . ARG A 1 65 ? -2.738 -14.781 -9.555 1 97.88 65 ARG A CA 1
ATOM 509 C C . ARG A 1 65 ? -3.291 -16.172 -9.266 1 97.88 65 ARG A C 1
ATOM 511 O O . ARG A 1 65 ? -4.492 -16.328 -9.055 1 97.88 65 ARG A O 1
ATOM 518 N N . MET A 1 66 ? -2.297 -17.016 -9.32 1 97.5 66 MET A N 1
ATOM 519 C CA . MET A 1 66 ? -2.639 -18.406 -9.008 1 97.5 66 MET A CA 1
ATOM 520 C C . MET A 1 66 ? -1.422 -19.156 -8.477 1 97.5 66 MET A C 1
ATOM 522 O O . MET A 1 66 ? -0.345 -19.094 -9.07 1 97.5 66 MET A O 1
ATOM 526 N N . ASN A 1 67 ? -1.563 -19.75 -7.371 1 98.5 67 ASN A N 1
ATOM 527 C CA . ASN A 1 67 ? -0.689 -20.766 -6.789 1 98.5 67 ASN A CA 1
ATOM 528 C C . ASN A 1 67 ? -1.454 -22.047 -6.457 1 98.5 67 ASN A C 1
ATOM 530 O O . ASN A 1 67 ? -2.666 -22.109 -6.66 1 98.5 67 ASN A O 1
ATOM 534 N N . ALA A 1 68 ? -0.753 -23.094 -6.125 1 98.56 68 ALA A N 1
ATOM 535 C CA . ALA A 1 68 ? -1.471 -24.328 -5.82 1 98.56 68 ALA A CA 1
ATOM 536 C C . ALA A 1 68 ? -0.675 -25.203 -4.855 1 98.56 68 ALA A C 1
ATOM 538 O O . ALA A 1 68 ? 0.544 -25.062 -4.742 1 98.56 68 ALA A O 1
ATOM 539 N N . LEU A 1 69 ? -1.398 -26.016 -4.16 1 98.31 69 LEU A N 1
ATOM 540 C CA . LEU A 1 69 ? -0.75 -27.031 -3.328 1 98.31 69 LEU A CA 1
ATOM 541 C C . LEU A 1 69 ? -1.589 -28.297 -3.258 1 98.31 69 LEU A C 1
ATOM 543 O O . LEU A 1 69 ? -2.809 -28.25 -3.428 1 98.31 69 LEU A O 1
ATOM 547 N N . THR A 1 70 ? -0.969 -29.438 -3.158 1 98.44 70 THR A N 1
ATOM 548 C CA . THR A 1 70 ? -1.644 -30.719 -2.92 1 98.44 70 THR A CA 1
ATOM 549 C C . THR A 1 70 ? -1.636 -31.062 -1.433 1 98.44 70 THR A C 1
ATOM 551 O O . THR A 1 70 ? -0.636 -30.844 -0.745 1 98.44 70 THR A O 1
ATOM 554 N N . ILE A 1 71 ? -2.76 -31.578 -0.995 1 98.44 71 ILE A N 1
ATOM 555 C CA . ILE A 1 71 ? -2.906 -31.922 0.418 1 98.44 71 ILE A CA 1
ATOM 556 C C . ILE A 1 71 ? -4.016 -32.938 0.593 1 98.44 71 ILE A C 1
ATOM 558 O O . ILE A 1 71 ? -4.949 -33 -0.211 1 98.44 71 ILE A O 1
ATOM 562 N N . ARG A 1 72 ? -3.871 -33.781 1.574 1 97.62 72 ARG A N 1
ATOM 563 C CA . ARG A 1 72 ? -4.926 -34.75 1.928 1 97.62 72 ARG A CA 1
ATOM 564 C C . ARG A 1 72 ? -5.902 -34.125 2.922 1 97.62 72 ARG A C 1
ATOM 566 O O . ARG A 1 72 ? -5.492 -33.594 3.963 1 97.62 72 ARG A O 1
ATOM 573 N N . LEU A 1 73 ? -7.191 -34.125 2.602 1 97.25 73 LEU A N 1
ATOM 574 C CA . LEU A 1 73 ? -8.227 -33.562 3.453 1 97.25 73 LEU A CA 1
ATOM 575 C C . LEU A 1 73 ? -9.203 -34.625 3.924 1 97.25 73 LEU A C 1
ATOM 577 O O . LEU A 1 73 ? -9.438 -35.625 3.219 1 97.25 73 LEU A O 1
ATOM 581 N N . LYS A 1 74 ? -9.766 -34.344 5.035 1 96.06 74 LYS A N 1
ATOM 582 C CA . LYS A 1 74 ? -10.859 -35.188 5.531 1 96.06 74 LYS A CA 1
ATOM 583 C C . LYS A 1 74 ? -12.133 -34.969 4.715 1 96.06 74 LYS A C 1
ATOM 585 O O . LYS A 1 74 ? -12.43 -33.844 4.305 1 96.06 74 LYS A O 1
ATOM 590 N N . ILE A 1 75 ? -12.859 -36.062 4.535 1 94.5 75 ILE A N 1
ATOM 591 C CA . ILE A 1 75 ? -14.148 -35.969 3.859 1 94.5 75 ILE A CA 1
ATOM 592 C C . ILE A 1 75 ? -15.258 -35.781 4.895 1 94.5 75 ILE A C 1
ATOM 594 O O . ILE A 1 75 ? -15.617 -36.719 5.598 1 94.5 75 ILE A O 1
ATOM 598 N N . ARG A 1 76 ? -15.82 -34.688 4.98 1 89.44 76 ARG A N 1
ATOM 599 C CA . ARG A 1 76 ? -16.812 -34.344 6.004 1 89.44 76 ARG A CA 1
ATOM 600 C C . ARG A 1 76 ? -18.219 -34.719 5.555 1 89.44 76 ARG A C 1
ATOM 602 O O . ARG A 1 76 ? -19.094 -34.969 6.383 1 89.44 76 ARG A O 1
ATOM 609 N N . HIS A 1 77 ? -18.453 -34.719 4.273 1 86.19 77 HIS A N 1
ATOM 610 C CA . HIS A 1 77 ? -19.781 -35 3.742 1 86.19 77 HIS A CA 1
ATOM 611 C C . HIS A 1 77 ? -19.75 -36.25 2.873 1 86.19 77 HIS A C 1
ATOM 613 O O . HIS A 1 77 ? -19.969 -36.188 1.663 1 86.19 77 HIS A O 1
ATOM 619 N N . PRO A 1 78 ? -19.688 -37.406 3.576 1 83.88 78 PRO A N 1
ATOM 620 C CA . PRO A 1 78 ? -19.516 -38.625 2.807 1 83.88 78 PRO A CA 1
ATOM 621 C C . PRO A 1 78 ? -20.719 -38.969 1.922 1 83.88 78 PRO A C 1
ATOM 623 O O . PRO A 1 78 ? -20.609 -39.75 0.982 1 83.88 78 PRO A O 1
ATOM 626 N N . HIS A 1 79 ? -21.75 -38.281 2.182 1 89.25 79 HIS A N 1
ATOM 627 C CA . HIS A 1 79 ? -22.953 -38.531 1.402 1 89.25 79 HIS A CA 1
ATOM 628 C C . HIS A 1 79 ? -22.969 -37.688 0.126 1 89.25 79 HIS A C 1
ATOM 630 O O . HIS A 1 79 ? -23.797 -37.938 -0.758 1 89.25 79 HIS A O 1
ATOM 636 N N . MET A 1 80 ? -22.109 -36.844 0.071 1 90.75 80 MET A N 1
ATOM 637 C CA . MET A 1 80 ? -22.047 -35.969 -1.093 1 90.75 80 MET A CA 1
ATOM 638 C C . MET A 1 80 ? -21.031 -36.5 -2.113 1 90.75 80 MET A C 1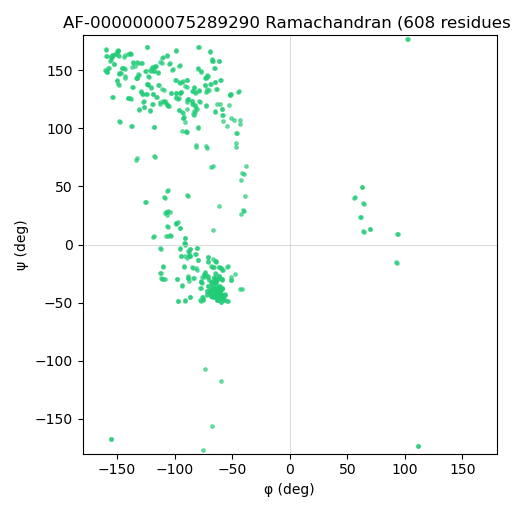
ATOM 640 O O . MET A 1 80 ? -20.125 -37.25 -1.762 1 90.75 80 MET A O 1
ATOM 644 N N . THR A 1 81 ? -21.297 -36.125 -3.369 1 93.69 81 THR A N 1
ATOM 645 C CA . THR A 1 81 ? -20.312 -36.438 -4.391 1 93.69 81 THR A CA 1
ATOM 646 C C . THR A 1 81 ? -19.016 -35.656 -4.172 1 93.69 81 THR A C 1
ATOM 648 O O . THR A 1 81 ? -19.031 -34.625 -3.508 1 93.69 81 THR A O 1
ATOM 651 N N . LEU A 1 82 ? -17.969 -36.125 -4.695 1 91.75 82 LEU A N 1
ATOM 652 C CA . LEU A 1 82 ? -16.688 -35.438 -4.578 1 91.75 82 LEU A CA 1
ATOM 653 C C . LEU A 1 82 ? -16.781 -34.031 -5.176 1 91.75 82 LEU A C 1
ATOM 655 O O . LEU A 1 82 ? -16.172 -33.094 -4.648 1 91.75 82 LEU A O 1
ATOM 659 N N . GLN A 1 83 ? -17.5 -33.938 -6.25 1 93.5 83 GLN A N 1
ATOM 660 C CA . GLN A 1 83 ? -17.688 -32.625 -6.906 1 93.5 83 GLN A CA 1
ATOM 661 C C . GLN A 1 83 ? -18.391 -31.641 -5.992 1 93.5 83 GLN A C 1
ATOM 663 O O . GLN A 1 83 ? -18 -30.484 -5.918 1 93.5 83 GLN A O 1
ATOM 668 N N . ASP A 1 84 ? -19.312 -32.125 -5.32 1 94.81 84 ASP A N 1
ATOM 669 C CA . ASP A 1 84 ? -20.062 -31.266 -4.402 1 94.81 84 ASP A CA 1
ATOM 670 C C . ASP A 1 84 ? -19.219 -30.891 -3.189 1 94.81 84 ASP A C 1
ATOM 672 O O . ASP A 1 84 ? -19.281 -29.75 -2.711 1 94.81 84 ASP A O 1
ATOM 676 N N . ILE A 1 85 ? -18.5 -31.844 -2.746 1 94.31 85 ILE A N 1
ATOM 677 C CA . ILE A 1 85 ? -17.625 -31.609 -1.61 1 94.31 85 ILE A CA 1
ATOM 678 C C . ILE A 1 85 ? -16.625 -30.516 -1.958 1 94.31 85 ILE A C 1
ATOM 680 O O . ILE A 1 85 ? -16.391 -29.594 -1.158 1 94.31 85 ILE A O 1
ATOM 684 N N . GLN A 1 86 ? -16.094 -30.562 -3.133 1 95.31 86 GLN A N 1
ATOM 685 C CA . GLN A 1 86 ? -15.148 -29.562 -3.613 1 95.31 86 GLN A CA 1
ATOM 686 C C . GLN A 1 86 ? -15.766 -28.172 -3.592 1 95.31 86 GLN A C 1
ATOM 688 O O . GLN A 1 86 ? -15.156 -27.219 -3.09 1 95.31 86 GLN A O 1
ATOM 693 N N . ARG A 1 87 ? -16.922 -28.047 -4.02 1 95.81 87 ARG A N 1
ATOM 694 C CA . ARG A 1 87 ? -17.625 -26.766 -4.07 1 95.81 87 ARG A CA 1
ATOM 695 C C . ARG A 1 87 ? -17.891 -26.234 -2.668 1 95.81 87 ARG A C 1
ATOM 697 O O . ARG A 1 87 ? -17.703 -25.047 -2.404 1 95.81 87 ARG A O 1
ATOM 704 N N . VAL A 1 88 ? -18.328 -27.109 -1.856 1 95.94 88 VAL A N 1
ATOM 705 C CA . VAL A 1 88 ? -18.641 -26.734 -0.483 1 95.94 88 VAL A CA 1
ATOM 706 C C . VAL A 1 88 ? -17.359 -26.266 0.22 1 95.94 88 VAL A C 1
ATOM 708 O O . VAL A 1 88 ? -17.375 -25.234 0.912 1 95.94 88 VAL A O 1
ATOM 711 N N . TYR A 1 89 ? -16.312 -27.016 0.014 1 97.06 89 TYR A N 1
ATOM 712 C CA . TYR A 1 89 ? -15.039 -26.656 0.635 1 97.06 89 TYR A CA 1
ATOM 713 C C . TYR A 1 89 ? -14.578 -25.266 0.177 1 97.06 89 TYR A C 1
ATOM 715 O O . TYR A 1 89 ? -14.188 -24.438 0.996 1 97.06 89 TYR A O 1
ATOM 723 N N . VAL A 1 90 ? -14.633 -24.984 -1.117 1 97.75 90 VAL A N 1
ATOM 724 C CA . VAL A 1 90 ? -14.219 -23.688 -1.659 1 97.75 90 VAL A CA 1
ATOM 725 C C . VAL A 1 90 ? -15.023 -22.562 -0.998 1 97.75 90 VAL A C 1
ATOM 727 O O . VAL A 1 90 ? -14.453 -21.594 -0.518 1 97.75 90 VAL A O 1
ATOM 730 N N . LYS A 1 91 ? -16.297 -22.75 -0.944 1 96.94 91 LYS A N 1
ATOM 731 C CA . LYS A 1 91 ? -17.203 -21.734 -0.392 1 96.94 91 LYS A CA 1
ATOM 732 C C . LYS A 1 91 ? -16.906 -21.484 1.087 1 96.94 91 LYS A C 1
ATOM 734 O O . LYS A 1 91 ? -16.781 -20.344 1.52 1 96.94 91 LYS A O 1
ATOM 739 N N . GLU A 1 92 ? -16.781 -22.531 1.823 1 96.62 92 GLU A N 1
ATOM 740 C CA . GLU A 1 92 ? -16.609 -22.422 3.27 1 96.62 92 GLU A CA 1
ATOM 741 C C . GLU A 1 92 ? -15.25 -21.828 3.621 1 96.62 92 GLU A C 1
ATOM 743 O O . GLU A 1 92 ? -15.133 -21.016 4.539 1 96.62 92 GLU A O 1
ATOM 748 N N . ILE A 1 93 ? -14.273 -22.25 2.932 1 97.44 93 ILE A N 1
ATOM 749 C CA . ILE A 1 93 ? -12.93 -21.766 3.195 1 97.44 93 ILE A CA 1
ATOM 750 C C . ILE A 1 93 ? -12.859 -20.266 2.924 1 97.44 93 ILE A C 1
ATOM 752 O O . ILE A 1 93 ? -12.273 -19.516 3.709 1 97.44 93 ILE A O 1
ATOM 756 N N . ASN A 1 94 ? -13.406 -19.797 1.888 1 97.62 94 ASN A N 1
ATOM 757 C CA . ASN A 1 94 ? -13.297 -18.422 1.451 1 97.62 94 ASN A CA 1
ATOM 758 C C . ASN A 1 94 ? -14.023 -17.469 2.406 1 97.62 94 ASN A C 1
ATOM 760 O O . ASN A 1 94 ? -13.75 -16.266 2.42 1 97.62 94 ASN A O 1
ATOM 764 N N . LYS A 1 95 ? -14.883 -17.984 3.176 1 96 95 LYS A N 1
ATOM 765 C CA . LYS A 1 95 ? -15.562 -17.156 4.176 1 96 95 LYS A CA 1
ATOM 766 C C . LYS A 1 95 ? -14.586 -16.672 5.238 1 96 95 LYS A C 1
ATOM 768 O O . LYS A 1 95 ? -14.828 -15.664 5.902 1 96 95 LYS A O 1
ATOM 773 N N . LYS A 1 96 ? -13.5 -17.328 5.324 1 94.75 96 LYS A N 1
ATOM 774 C CA . LYS A 1 96 ? -12.586 -17.062 6.434 1 94.75 96 LYS A CA 1
ATOM 775 C C . LYS A 1 96 ? -11.305 -16.406 5.945 1 94.75 96 LYS A C 1
ATOM 777 O O . LYS A 1 96 ? -10.43 -16.062 6.746 1 94.75 96 LYS A O 1
ATOM 782 N N . LEU A 1 97 ? -11.188 -16.266 4.723 1 95.25 97 LEU A N 1
ATOM 783 C CA . LEU A 1 97 ? -9.914 -15.797 4.18 1 95.25 97 LEU A CA 1
ATOM 784 C C . LEU A 1 97 ? -9.984 -14.305 3.865 1 95.25 97 LEU A C 1
ATOM 786 O O . LEU A 1 97 ? -11.016 -13.805 3.424 1 95.25 97 LEU A O 1
ATOM 790 N N . LYS A 1 98 ? -8.82 -13.625 4.164 1 92.25 98 LYS A N 1
ATOM 791 C CA . LYS A 1 98 ? -8.641 -12.219 3.82 1 92.25 98 LYS A CA 1
ATOM 792 C C . LYS A 1 98 ? -7.391 -12.016 2.967 1 92.25 98 LYS A C 1
ATOM 794 O O . LYS A 1 98 ? -6.355 -12.633 3.221 1 92.25 98 LYS A O 1
ATOM 799 N N . ASN A 1 99 ? -7.48 -11.164 1.933 1 95.12 99 ASN A N 1
ATOM 800 C CA . ASN A 1 99 ? -6.387 -10.812 1.033 1 95.12 99 ASN A CA 1
ATOM 801 C C . ASN A 1 99 ? -5.91 -12.023 0.234 1 95.12 99 ASN A C 1
ATOM 803 O O . ASN A 1 99 ? -4.816 -12.008 -0.329 1 95.12 99 ASN A O 1
ATOM 807 N N . MET A 1 100 ? -6.66 -13.047 0.299 1 98 100 MET A N 1
ATOM 808 C CA . MET A 1 100 ? -6.445 -14.258 -0.499 1 98 100 MET A CA 1
ATOM 809 C C . MET A 1 100 ? -7.762 -14.984 -0.752 1 98 100 MET A C 1
ATOM 811 O O . MET A 1 100 ? -8.773 -14.672 -0.123 1 98 100 MET A O 1
ATOM 815 N N . GLN A 1 101 ? -7.73 -15.867 -1.701 1 98.12 101 GLN A N 1
ATOM 816 C CA . GLN A 1 101 ? -8.906 -16.672 -1.982 1 98.12 101 GLN A CA 1
ATOM 817 C C . GLN A 1 101 ? -8.516 -18.062 -2.492 1 98.12 101 GLN A C 1
ATOM 819 O O . GLN A 1 101 ? -7.477 -18.219 -3.131 1 98.12 101 GLN A O 1
ATOM 824 N N . VAL A 1 102 ? -9.336 -19.031 -2.162 1 98.56 102 VAL A N 1
ATOM 825 C CA . VAL A 1 102 ? -9.289 -20.312 -2.842 1 98.56 102 VAL A CA 1
ATOM 826 C C . VAL A 1 102 ? -10.125 -20.266 -4.113 1 98.56 102 VAL A C 1
ATOM 828 O O . VAL A 1 102 ? -11.32 -19.938 -4.066 1 98.56 102 VAL A O 1
ATOM 831 N N . ILE A 1 103 ? -9.531 -20.547 -5.176 1 98.19 103 ILE A N 1
ATOM 832 C CA . ILE A 1 103 ? -10.172 -20.469 -6.484 1 98.19 103 ILE A CA 1
ATOM 833 C C . ILE A 1 103 ? -10.898 -21.766 -6.789 1 98.19 103 ILE A C 1
ATOM 835 O O . ILE A 1 103 ? -12.016 -21.766 -7.301 1 98.19 103 ILE A O 1
ATOM 839 N N . ASP A 1 104 ? -10.211 -22.812 -6.512 1 97.94 104 ASP A N 1
ATOM 840 C CA . ASP A 1 104 ? -10.727 -24.125 -6.887 1 97.94 104 ASP A CA 1
ATOM 841 C C . ASP A 1 104 ? -10.055 -25.219 -6.074 1 97.94 104 ASP A C 1
ATOM 843 O O . ASP A 1 104 ? -8.938 -25.047 -5.582 1 97.94 104 ASP A O 1
ATOM 847 N N . ILE A 1 105 ? -10.781 -26.266 -5.863 1 98.06 105 ILE A N 1
ATOM 848 C CA . ILE A 1 105 ? -10.289 -27.5 -5.266 1 98.06 105 ILE A CA 1
ATOM 849 C C . ILE A 1 105 ? -10.656 -28.688 -6.152 1 98.06 105 ILE A C 1
ATOM 851 O O . ILE A 1 105 ? -11.805 -28.812 -6.586 1 98.06 105 ILE A O 1
ATOM 855 N N . ARG A 1 106 ? -9.68 -29.5 -6.445 1 97.38 106 ARG A N 1
ATOM 856 C CA . ARG A 1 106 ? -9.906 -30.641 -7.34 1 97.38 106 ARG A CA 1
ATOM 857 C C . ARG A 1 106 ? -9.312 -31.922 -6.77 1 97.38 106 ARG A C 1
ATOM 859 O O . ARG A 1 106 ? -8.234 -31.891 -6.168 1 97.38 106 ARG A O 1
ATOM 866 N N . SER A 1 107 ? -10.055 -32.969 -7.039 1 96.38 107 SER A N 1
ATOM 867 C CA . SER A 1 107 ? -9.516 -34.281 -6.703 1 96.38 107 SER A CA 1
ATOM 868 C C . SER A 1 107 ? -8.336 -34.656 -7.598 1 96.38 107 SER A C 1
ATOM 870 O O . SER A 1 107 ? -8.352 -34.375 -8.797 1 96.38 107 SER A O 1
ATOM 872 N N . VAL A 1 108 ? -7.289 -35.25 -6.988 1 97.06 108 VAL A N 1
ATOM 873 C CA . VAL A 1 108 ? -6.133 -35.688 -7.766 1 97.06 108 VAL A CA 1
ATOM 874 C C . VAL A 1 108 ? -5.703 -37.094 -7.305 1 97.06 108 VAL A C 1
ATOM 876 O O . VAL A 1 108 ? -6.004 -37.5 -6.18 1 97.06 108 VAL A O 1
ATOM 879 N N . PRO A 1 109 ? -5.023 -37.812 -8.172 1 96.38 109 PRO A N 1
ATOM 880 C CA . PRO A 1 109 ? -4.477 -39.125 -7.75 1 96.38 109 PRO A CA 1
ATOM 881 C C . PRO A 1 109 ? -3.467 -39 -6.609 1 96.38 109 PRO A C 1
ATOM 883 O O . PRO A 1 109 ? -2.814 -37.938 -6.477 1 96.38 109 PRO A O 1
ATOM 886 N N . ASN A 1 110 ? -3.268 -40.031 -5.883 1 95.81 110 ASN A N 1
ATOM 887 C CA . ASN A 1 110 ? -2.396 -40.031 -4.711 1 95.81 110 ASN A CA 1
ATOM 888 C C . ASN A 1 110 ? -0.944 -39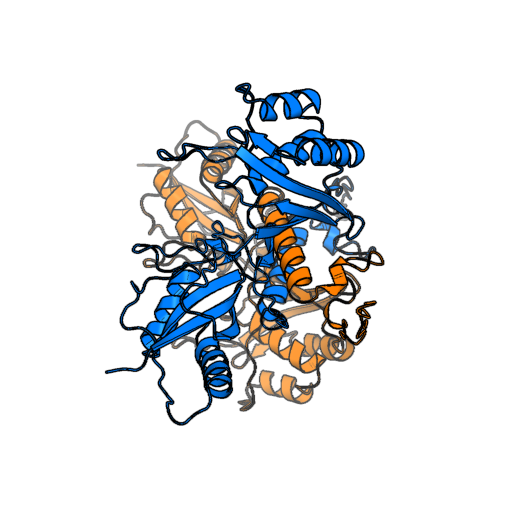.75 -5.094 1 95.81 110 ASN A C 1
ATOM 890 O O . ASN A 1 110 ? -0.18 -39.188 -4.297 1 95.81 110 ASN A O 1
ATOM 894 N N . PHE A 1 111 ? -0.567 -40.031 -6.277 1 94.81 111 PHE A N 1
ATOM 895 C CA . PHE A 1 111 ? 0.833 -39.906 -6.664 1 94.81 111 PHE A CA 1
ATOM 896 C C . PHE A 1 111 ? 1.125 -38.531 -7.215 1 94.81 111 PHE A C 1
ATOM 898 O O . PHE A 1 111 ? 2.285 -38.156 -7.434 1 94.81 111 PHE A O 1
ATOM 905 N N . PHE A 1 112 ? 0.089 -37.75 -7.461 1 96.56 112 PHE A N 1
ATOM 906 C CA . PHE A 1 112 ? 0.269 -36.438 -8.016 1 96.56 112 PHE A CA 1
ATOM 907 C C . PHE A 1 112 ? 0.854 -35.469 -6.977 1 96.56 112 PHE A C 1
ATOM 909 O O . PHE A 1 112 ? 0.376 -35.406 -5.844 1 96.56 112 PHE A O 1
ATOM 916 N N . ASP A 1 113 ? 1.89 -34.75 -7.363 1 97 113 ASP A N 1
ATOM 917 C CA . ASP A 1 113 ? 2.586 -33.781 -6.5 1 97 113 ASP A CA 1
ATOM 918 C C . ASP A 1 113 ? 2.68 -32.406 -7.156 1 97 113 ASP A C 1
ATOM 920 O O . ASP A 1 113 ? 3.238 -32.281 -8.242 1 97 113 ASP A O 1
ATOM 924 N N . ALA A 1 114 ? 2.16 -31.453 -6.453 1 97.31 114 ALA A N 1
ATOM 925 C CA . ALA A 1 114 ? 2.08 -30.109 -7.039 1 97.31 114 ALA A CA 1
ATOM 926 C C . ALA A 1 114 ? 3.465 -29.594 -7.41 1 97.31 114 ALA A C 1
ATOM 928 O O . ALA A 1 114 ? 3.621 -28.875 -8.406 1 97.31 114 ALA A O 1
ATOM 929 N N . ARG A 1 115 ? 4.438 -29.859 -6.641 1 96.19 115 ARG A N 1
ATOM 930 C CA . ARG A 1 115 ? 5.789 -29.375 -6.891 1 96.19 115 ARG A CA 1
ATOM 931 C C . ARG A 1 115 ? 6.465 -30.188 -7.992 1 96.19 115 ARG A C 1
ATOM 933 O O . ARG A 1 115 ? 6.965 -29.609 -8.969 1 96.19 115 ARG A O 1
ATOM 940 N N . LEU A 1 116 ? 6.395 -31.5 -7.887 1 95.31 116 LEU A N 1
ATOM 941 C CA . LEU A 1 116 ? 7.168 -32.375 -8.742 1 95.31 116 LEU A CA 1
ATOM 942 C C . LEU A 1 116 ? 6.555 -32.469 -10.133 1 95.31 116 LEU A C 1
ATOM 944 O O . LEU A 1 116 ? 7.27 -32.625 -11.125 1 95.31 116 LEU A O 1
ATOM 948 N N . ASN A 1 117 ? 5.309 -32.375 -10.203 1 97.19 117 ASN A N 1
ATOM 949 C CA . ASN A 1 117 ? 4.633 -32.5 -11.492 1 97.19 117 ASN A CA 1
ATOM 950 C C . ASN A 1 117 ? 4.535 -31.172 -12.219 1 97.19 117 ASN A C 1
ATOM 952 O O . ASN A 1 117 ? 4.074 -31.109 -13.359 1 97.19 117 ASN A O 1
ATOM 956 N N . CYS A 1 118 ? 4.961 -30.109 -11.562 1 97.06 118 CYS A N 1
ATOM 957 C CA . CYS A 1 118 ? 4.965 -28.797 -12.219 1 97.06 118 CYS A CA 1
ATOM 958 C C . CYS A 1 118 ? 6.16 -28.672 -13.156 1 97.06 118 CYS A C 1
ATOM 960 O O . CYS A 1 118 ? 7.301 -28.859 -12.742 1 97.06 118 CYS A O 1
ATOM 962 N N . ILE A 1 119 ? 5.949 -28.203 -14.375 1 96.56 119 ILE A N 1
ATOM 963 C CA . ILE A 1 119 ? 7.035 -28.25 -15.344 1 96.56 119 ILE A CA 1
ATOM 964 C C . ILE A 1 119 ? 7.539 -26.844 -15.617 1 96.56 119 ILE A C 1
ATOM 966 O O . ILE A 1 119 ? 8.68 -26.656 -16.047 1 96.56 119 ILE A O 1
ATOM 970 N N . HIS A 1 120 ? 6.734 -25.875 -15.516 1 96.81 120 HIS A N 1
ATOM 971 C CA . HIS A 1 120 ? 7.242 -24.5 -15.578 1 96.81 120 HIS A CA 1
ATOM 972 C C . HIS A 1 120 ? 6.305 -23.531 -14.867 1 96.81 120 HIS A C 1
ATOM 974 O O . HIS A 1 120 ? 5.16 -23.875 -14.562 1 96.81 120 HIS A O 1
ATOM 980 N N . ARG A 1 121 ? 6.824 -22.438 -14.492 1 97.88 121 ARG A N 1
ATOM 981 C CA . ARG A 1 121 ? 6.133 -21.312 -13.883 1 97.88 121 ARG A CA 1
ATOM 982 C C . ARG A 1 121 ? 6.34 -20.031 -14.695 1 97.88 121 ARG A C 1
ATOM 984 O O . ARG A 1 121 ? 7.41 -19.828 -15.273 1 97.88 121 ARG A O 1
ATOM 991 N N . THR A 1 122 ? 5.328 -19.219 -14.734 1 98.31 122 THR A N 1
ATOM 992 C CA . THR A 1 122 ? 5.391 -17.922 -15.406 1 98.31 122 THR A CA 1
ATOM 993 C C . THR A 1 122 ? 5.145 -16.797 -14.406 1 98.31 122 THR A C 1
ATOM 995 O O . THR A 1 122 ? 4.184 -16.828 -13.641 1 98.31 122 THR A O 1
ATOM 998 N N . TYR A 1 123 ? 6.059 -15.875 -14.477 1 98.38 123 TYR A N 1
ATOM 999 C CA . TYR A 1 123 ? 5.949 -14.695 -13.625 1 98.38 123 TYR A CA 1
ATOM 1000 C C . TYR A 1 123 ? 5.816 -13.43 -14.461 1 98.38 123 TYR A C 1
ATOM 1002 O O . TYR A 1 123 ? 6.32 -13.367 -15.586 1 98.38 123 TYR A O 1
ATOM 1010 N N . LEU A 1 124 ? 5.117 -12.445 -13.93 1 98.06 124 LEU A N 1
ATOM 1011 C CA . LEU A 1 124 ? 5.109 -11.078 -14.438 1 98.06 124 LEU A CA 1
ATOM 1012 C C . LEU A 1 124 ? 5.738 -10.117 -13.438 1 98.06 124 LEU A C 1
ATOM 1014 O O . LEU A 1 124 ? 5.516 -10.25 -12.227 1 98.06 124 LEU A O 1
ATOM 1018 N N . TYR A 1 125 ? 6.527 -9.242 -13.906 1 98.44 125 TYR A N 1
ATOM 1019 C CA . TYR A 1 125 ? 7.062 -8.18 -13.07 1 98.44 125 TYR A CA 1
ATOM 1020 C C . TYR A 1 125 ? 6.688 -6.809 -13.625 1 98.44 125 TYR A C 1
ATOM 1022 O O . TYR A 1 125 ? 7.207 -6.387 -14.656 1 98.44 125 TYR A O 1
ATOM 1030 N N . PHE A 1 126 ? 5.891 -6.035 -12.875 1 97.12 126 PHE A N 1
ATOM 1031 C CA . PHE A 1 126 ? 5.398 -4.734 -13.305 1 97.12 126 PHE A CA 1
ATOM 1032 C C . PHE A 1 126 ? 6.316 -3.619 -12.82 1 97.12 126 PHE A C 1
ATOM 1034 O O . PHE A 1 126 ? 6.793 -3.652 -11.688 1 97.12 126 PHE A O 1
ATOM 1041 N N . PHE A 1 127 ? 6.535 -2.574 -13.75 1 96.12 127 PHE A N 1
ATOM 1042 C CA . PHE A 1 127 ? 7.418 -1.491 -13.328 1 96.12 127 PHE A CA 1
ATOM 1043 C C . PHE A 1 127 ? 7.098 -0.207 -14.078 1 96.12 127 PHE A C 1
ATOM 1045 O O . PHE A 1 127 ? 6.434 -0.24 -15.117 1 96.12 127 PHE A O 1
ATOM 1052 N N . ILE A 1 128 ? 7.543 0.863 -13.523 1 92.94 128 ILE A N 1
ATOM 1053 C CA . ILE A 1 128 ? 7.41 2.188 -14.117 1 92.94 128 ILE A CA 1
ATOM 1054 C C . ILE A 1 128 ? 8.609 2.471 -15.016 1 92.94 128 ILE A C 1
ATOM 1056 O O . ILE A 1 128 ? 9.75 2.154 -14.656 1 92.94 128 ILE A O 1
ATOM 1060 N N . ASP A 1 129 ? 8.305 3.113 -16.109 1 93.44 129 ASP A N 1
ATOM 1061 C CA . ASP A 1 129 ? 9.391 3.523 -16.984 1 93.44 129 ASP A CA 1
ATOM 1062 C C . ASP A 1 129 ? 10.18 4.688 -16.391 1 93.44 129 ASP A C 1
ATOM 1064 O O . ASP A 1 129 ? 9.617 5.758 -16.141 1 93.44 129 ASP A O 1
ATOM 1068 N N . LYS A 1 130 ? 11.383 4.484 -16.172 1 91.88 130 LYS A N 1
ATOM 1069 C CA . LYS A 1 130 ? 12.281 5.539 -15.719 1 91.88 130 LYS A CA 1
ATOM 1070 C C . LYS A 1 130 ? 13.258 5.941 -16.828 1 91.88 130 LYS A C 1
ATOM 1072 O O . LYS A 1 130 ? 14.461 6.074 -16.578 1 91.88 130 LYS A O 1
ATOM 1077 N N . ASN A 1 131 ? 12.688 6.008 -18.016 1 92.94 131 ASN A N 1
ATOM 1078 C CA . ASN A 1 131 ? 13.445 6.355 -19.203 1 92.94 131 ASN A CA 1
ATOM 1079 C C . ASN A 1 131 ? 14.531 5.328 -19.5 1 92.94 131 ASN A C 1
ATOM 1081 O O . ASN A 1 131 ? 15.688 5.688 -19.75 1 92.94 131 ASN A O 1
ATOM 1085 N N . TYR A 1 132 ? 14.125 4.152 -19.484 1 96.62 132 TYR A N 1
ATOM 1086 C CA . TYR A 1 132 ? 15.039 3.045 -19.75 1 96.62 132 TYR A CA 1
ATOM 1087 C C . TYR A 1 132 ? 15.32 2.92 -21.234 1 96.62 132 TYR A C 1
ATOM 1089 O O . TYR A 1 132 ? 14.484 3.279 -22.078 1 96.62 132 TYR A O 1
ATOM 1097 N N . ASN A 1 133 ? 16.5 2.455 -21.531 1 98 133 ASN A N 1
ATOM 1098 C CA . ASN A 1 133 ? 16.797 2.002 -22.891 1 98 133 ASN A CA 1
ATOM 1099 C C . ASN A 1 133 ? 16.25 0.599 -23.141 1 98 133 ASN A C 1
ATOM 1101 O O . ASN A 1 133 ? 16.922 -0.394 -22.828 1 98 133 ASN A O 1
ATOM 1105 N N . PHE A 1 134 ? 15.141 0.485 -23.781 1 97.88 134 PHE A N 1
ATOM 1106 C CA . PHE A 1 134 ? 14.445 -0.788 -23.906 1 97.88 134 PHE A CA 1
ATOM 1107 C C . PHE A 1 134 ? 15.141 -1.698 -24.906 1 97.88 134 PHE A C 1
ATOM 1109 O O . PHE A 1 134 ? 15.023 -2.924 -24.828 1 97.88 134 PHE A O 1
ATOM 1116 N N . ASP A 1 135 ? 15.797 -1.11 -25.828 1 98.12 135 ASP A N 1
ATOM 1117 C CA . ASP A 1 135 ? 16.578 -1.947 -26.734 1 98.12 135 ASP A CA 1
ATOM 1118 C C . ASP A 1 135 ? 17.641 -2.736 -25.984 1 98.12 135 ASP A C 1
ATOM 1120 O O . ASP A 1 135 ? 17.812 -3.934 -26.219 1 98.12 135 ASP A O 1
ATOM 1124 N N . ARG A 1 136 ? 18.281 -2.059 -25.125 1 98.31 136 ARG A N 1
ATOM 1125 C CA . ARG A 1 136 ? 19.297 -2.721 -24.297 1 98.31 136 ARG A CA 1
ATOM 1126 C C . ARG A 1 136 ? 18.656 -3.748 -23.375 1 98.31 136 ARG A C 1
ATOM 1128 O O . ARG A 1 136 ? 19.188 -4.836 -23.172 1 98.31 136 ARG A O 1
ATOM 1135 N N . ILE A 1 137 ? 17.547 -3.389 -22.859 1 98.69 137 ILE A N 1
ATOM 1136 C CA . ILE A 1 137 ? 16.828 -4.297 -21.969 1 98.69 137 ILE A CA 1
ATOM 1137 C C . ILE A 1 137 ? 16.438 -5.566 -22.719 1 98.69 137 ILE A C 1
ATOM 1139 O O . ILE A 1 137 ? 16.625 -6.676 -22.219 1 98.69 137 ILE A O 1
ATOM 1143 N N . LYS A 1 138 ? 15.961 -5.402 -23.922 1 98.69 138 LYS A N 1
ATOM 1144 C CA . LYS A 1 138 ? 15.578 -6.551 -24.734 1 98.69 138 LYS A CA 1
ATOM 1145 C C . LYS A 1 138 ? 16.766 -7.469 -25 1 98.69 138 LYS A C 1
ATOM 1147 O O . LYS A 1 138 ? 16.641 -8.695 -24.938 1 98.69 138 LYS A O 1
ATOM 1152 N N . GLN A 1 139 ? 17.844 -6.875 -25.25 1 98.56 139 GLN A N 1
ATOM 1153 C CA . GLN A 1 139 ? 19.062 -7.656 -25.453 1 98.56 139 GLN A CA 1
ATOM 1154 C C . GLN A 1 139 ? 19.438 -8.406 -24.172 1 98.56 139 GLN A C 1
ATOM 1156 O O . GLN A 1 139 ? 19.844 -9.57 -24.234 1 98.56 139 GLN A O 1
ATOM 1161 N N . GLY A 1 140 ? 19.328 -7.73 -23.062 1 98.5 140 GLY A N 1
ATOM 1162 C CA . GLY A 1 140 ? 19.594 -8.375 -21.781 1 98.5 140 GLY A CA 1
ATOM 1163 C C . GLY A 1 140 ? 18.672 -9.539 -21.5 1 98.5 140 GLY A C 1
ATOM 1164 O O . GLY A 1 140 ? 19.109 -10.57 -20.984 1 98.5 140 GLY A O 1
ATOM 1165 N N . CYS A 1 141 ? 17.438 -9.352 -21.828 1 98.75 141 CYS A N 1
ATOM 1166 C CA . CYS A 1 141 ? 16.469 -10.43 -21.656 1 98.75 141 CYS A CA 1
ATOM 1167 C C . CYS A 1 141 ? 16.906 -11.68 -22.406 1 98.75 141 CYS A C 1
ATOM 1169 O O . CYS A 1 141 ? 16.844 -12.789 -21.859 1 98.75 141 CYS A O 1
ATOM 1171 N N . LYS A 1 142 ? 17.359 -11.508 -23.562 1 98.5 142 LYS A N 1
ATOM 1172 C CA . LYS A 1 142 ? 17.766 -12.625 -24.406 1 98.5 142 LYS A CA 1
ATOM 1173 C C . LYS A 1 142 ? 18.953 -13.375 -23.797 1 98.5 142 LYS A C 1
ATOM 1175 O O . LYS A 1 142 ? 19.047 -14.594 -23.922 1 98.5 142 LYS A O 1
ATOM 1180 N N . LEU A 1 143 ? 19.766 -12.68 -23.125 1 98.12 143 LEU A N 1
ATOM 1181 C CA . LEU A 1 143 ? 20.953 -13.289 -22.516 1 98.12 143 LEU A CA 1
ATOM 1182 C C . LEU A 1 143 ? 20.547 -14.281 -21.422 1 98.12 143 LEU A C 1
ATOM 1184 O O . LEU A 1 143 ? 21.25 -15.266 -21.172 1 98.12 143 LEU A O 1
ATOM 1188 N N . PHE A 1 144 ? 19.422 -14.039 -20.797 1 98.25 144 PHE A N 1
ATOM 1189 C CA . PHE A 1 144 ? 18.984 -14.859 -19.672 1 98.25 144 PHE A CA 1
ATOM 1190 C C . PHE A 1 144 ? 18.344 -16.156 -20.172 1 98.25 144 PHE A C 1
ATOM 1192 O O . PHE A 1 144 ? 18.234 -17.125 -19.422 1 98.25 144 PHE A O 1
ATOM 1199 N N . VAL A 1 145 ? 17.875 -16.188 -21.391 1 98.62 145 VAL A N 1
ATOM 1200 C CA . VAL A 1 145 ? 17.125 -17.344 -21.906 1 98.62 145 VAL A CA 1
ATOM 1201 C C . VAL A 1 145 ? 18.078 -18.531 -22.094 1 98.62 145 VAL A C 1
ATOM 1203 O O . VAL A 1 145 ? 19.172 -18.375 -22.625 1 98.62 145 VAL A O 1
ATOM 1206 N N . GLY A 1 146 ? 17.656 -19.672 -21.625 1 97.94 146 GLY A N 1
ATOM 1207 C CA . GLY A 1 146 ? 18.453 -20.891 -21.672 1 97.94 146 GLY A CA 1
ATOM 1208 C C . GLY A 1 146 ? 18.906 -21.359 -20.297 1 97.94 146 GLY A C 1
ATOM 1209 O O . GLY A 1 146 ? 18.391 -20.906 -19.281 1 97.94 146 GLY A O 1
ATOM 1210 N N . GLU A 1 147 ? 19.734 -22.359 -20.281 1 96.81 147 GLU A N 1
ATOM 1211 C CA . GLU A 1 147 ? 20.281 -22.891 -19.047 1 96.81 147 GLU A CA 1
ATOM 1212 C C . GLU A 1 147 ? 21.578 -22.172 -18.656 1 96.81 147 GLU A C 1
ATOM 1214 O O . GLU A 1 147 ? 22.5 -22.078 -19.453 1 96.81 147 GLU A O 1
ATOM 1219 N N . HIS A 1 148 ? 21.594 -21.609 -17.469 1 96.38 148 HIS A N 1
ATOM 1220 C CA . HIS A 1 148 ? 22.766 -20.875 -16.984 1 96.38 148 HIS A CA 1
ATOM 1221 C C . HIS A 1 148 ? 22.969 -21.094 -15.492 1 96.38 148 HIS A C 1
ATOM 1223 O O . HIS A 1 148 ? 22.125 -21.688 -14.82 1 96.38 148 HIS A O 1
ATOM 1229 N N . ASP A 1 149 ? 24.156 -20.766 -15.07 1 93.81 149 ASP A N 1
ATOM 1230 C CA . ASP A 1 149 ? 24.453 -20.656 -13.641 1 93.81 149 ASP A CA 1
ATOM 1231 C C . ASP A 1 149 ? 24 -19.312 -13.086 1 93.81 149 ASP A C 1
ATOM 1233 O O . ASP A 1 149 ? 24.547 -18.266 -13.461 1 93.81 149 ASP A O 1
ATOM 1237 N N . PHE A 1 150 ? 23.078 -19.328 -12.164 1 94.56 150 PHE A N 1
ATOM 1238 C CA . PHE A 1 150 ? 22.484 -18.094 -11.672 1 94.56 150 PHE A CA 1
ATOM 1239 C C . PHE A 1 150 ? 22.984 -17.781 -10.266 1 94.56 150 PHE A C 1
ATOM 1241 O O . PHE A 1 150 ? 22.312 -17.094 -9.5 1 94.56 150 PHE A O 1
ATOM 1248 N N . SER A 1 151 ? 24.156 -18.203 -9.898 1 91.69 151 SER A N 1
ATOM 1249 C CA . SER A 1 151 ? 24.734 -18 -8.57 1 91.69 151 SER A CA 1
ATOM 1250 C C . SER A 1 151 ? 24.906 -16.516 -8.266 1 91.69 151 SER A C 1
ATOM 1252 O O . SER A 1 151 ? 24.797 -16.094 -7.105 1 91.69 151 SER A O 1
ATOM 1254 N N . ASN A 1 152 ? 25.062 -15.711 -9.312 1 92 152 ASN A N 1
ATOM 1255 C CA . ASN A 1 152 ? 25.219 -14.273 -9.133 1 92 152 ASN A CA 1
ATOM 1256 C C . ASN A 1 152 ? 23.875 -13.57 -9.07 1 92 152 ASN A C 1
ATOM 1258 O O . ASN A 1 152 ? 23.812 -12.359 -8.844 1 92 152 ASN A O 1
ATOM 1262 N N . PHE A 1 153 ? 22.797 -14.32 -9.266 1 94.31 153 PHE A N 1
ATOM 1263 C CA . PHE A 1 153 ? 21.469 -13.734 -9.367 1 94.31 153 PHE A CA 1
ATOM 1264 C C . PHE A 1 153 ? 20.516 -14.383 -8.367 1 94.31 153 PHE A C 1
ATOM 1266 O O . PHE A 1 153 ? 19.359 -14.641 -8.68 1 94.31 153 PHE A O 1
ATOM 1273 N N . CYS A 1 154 ? 21.047 -14.688 -7.254 1 93.06 154 CYS A N 1
ATOM 1274 C CA . CYS A 1 154 ? 20.188 -15.25 -6.215 1 93.06 154 CYS A CA 1
ATOM 1275 C C . CYS A 1 154 ? 20.75 -14.961 -4.828 1 93.06 154 CYS A C 1
ATOM 1277 O O . CYS A 1 154 ? 21.844 -14.438 -4.699 1 93.06 154 CYS A O 1
ATOM 1279 N N . LYS A 1 155 ? 19.906 -15.117 -3.875 1 90.06 155 LYS A N 1
ATOM 1280 C CA . LYS A 1 155 ? 20.391 -15.109 -2.496 1 90.06 155 LYS A CA 1
ATOM 1281 C C . LYS A 1 155 ? 20.938 -16.484 -2.096 1 90.06 155 LYS A C 1
ATOM 1283 O O . LYS A 1 155 ? 20.219 -17.484 -2.135 1 90.06 155 LYS A O 1
ATOM 1288 N N . LYS A 1 156 ? 22.156 -16.5 -1.75 1 82 156 LYS A N 1
ATOM 1289 C CA . LYS A 1 156 ? 22.828 -17.766 -1.452 1 82 156 LYS A CA 1
ATOM 1290 C C . LYS A 1 156 ? 22.453 -18.266 -0.059 1 82 156 LYS A C 1
ATOM 1292 O O . LYS A 1 156 ? 22.438 -17.5 0.901 1 82 156 LYS A O 1
ATOM 1297 N N . ARG A 1 157 ? 21.922 -19.453 -0.102 1 74.38 157 ARG A N 1
ATOM 1298 C CA . ARG A 1 157 ? 21.656 -20.141 1.16 1 74.38 157 ARG A CA 1
ATOM 1299 C C . ARG A 1 157 ? 22.719 -21.188 1.464 1 74.38 157 ARG A C 1
ATOM 1301 O O . ARG A 1 157 ? 23.406 -21.656 0.559 1 74.38 157 ARG A O 1
ATOM 1308 N N . LYS A 1 158 ? 22.906 -21.406 2.695 1 66.56 158 LYS A N 1
ATOM 1309 C CA . LYS A 1 158 ? 23.922 -22.328 3.178 1 66.56 158 LYS A CA 1
ATOM 1310 C C . LYS A 1 158 ? 23.812 -23.688 2.479 1 66.56 158 LYS A C 1
ATOM 1312 O O . LYS A 1 158 ? 24.828 -24.297 2.15 1 66.56 158 LYS A O 1
ATOM 1317 N N . ASN A 1 159 ? 22.672 -24.078 2.1 1 67.81 159 ASN A N 1
ATOM 1318 C CA . ASN A 1 159 ? 22.484 -25.453 1.624 1 67.81 159 ASN A CA 1
ATOM 1319 C C . ASN A 1 159 ? 22.297 -25.5 0.109 1 67.81 159 ASN A C 1
ATOM 1321 O O . ASN A 1 159 ? 21.922 -26.531 -0.444 1 67.81 159 ASN A O 1
ATOM 1325 N N . SER A 1 160 ? 22.656 -24.422 -0.511 1 68 160 SER A N 1
ATOM 1326 C CA . SER A 1 160 ? 22.453 -24.406 -1.956 1 68 160 SER A CA 1
ATOM 1327 C C . SER A 1 160 ? 23.625 -25.062 -2.678 1 68 160 SER A C 1
ATOM 1329 O O . SER A 1 160 ? 24.766 -24.641 -2.508 1 68 160 SER A O 1
ATOM 1331 N N . THR A 1 161 ? 23.281 -26.109 -3.426 1 72.06 1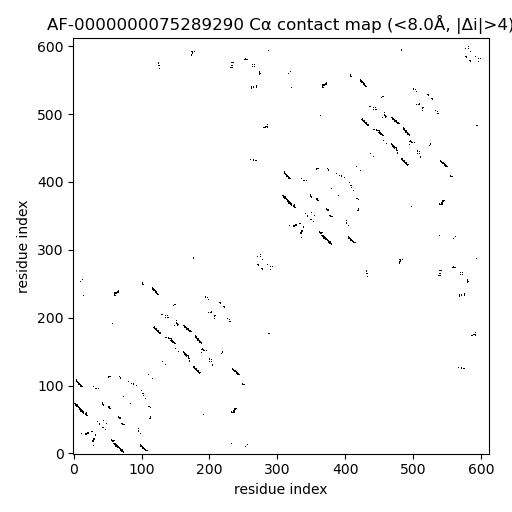61 THR A N 1
ATOM 1332 C CA . THR A 1 161 ? 24.359 -26.875 -4.062 1 72.06 161 THR A CA 1
ATOM 1333 C C . THR A 1 161 ? 24.312 -26.703 -5.578 1 72.06 161 THR A C 1
ATOM 1335 O O . THR A 1 161 ? 25.312 -26.938 -6.266 1 72.06 161 THR A O 1
ATOM 1338 N N . CYS A 1 162 ? 23.172 -26.391 -6.105 1 87 162 CYS A N 1
ATOM 1339 C CA . CYS A 1 162 ? 23.062 -26.234 -7.551 1 87 162 CYS A CA 1
ATOM 1340 C C . CYS A 1 162 ? 22.391 -24.906 -7.902 1 87 162 CYS A C 1
ATOM 1342 O O . CYS A 1 162 ? 21.312 -24.594 -7.402 1 87 162 CYS A O 1
ATOM 1344 N N . PHE A 1 163 ? 23.016 -24.219 -8.812 1 92.19 163 PHE A N 1
ATOM 1345 C CA . PHE A 1 163 ? 22.531 -22.891 -9.141 1 92.19 163 PHE A CA 1
ATOM 1346 C C . PHE A 1 163 ? 22.109 -22.812 -10.602 1 92.19 163 PHE A C 1
ATOM 1348 O O . PHE A 1 163 ? 21.844 -21.719 -11.125 1 92.19 163 PHE A O 1
ATOM 1355 N N . ARG A 1 164 ? 22.125 -23.938 -11.219 1 94.31 164 ARG A N 1
ATOM 1356 C CA . ARG A 1 164 ? 21.719 -23.953 -12.625 1 94.31 164 ARG A CA 1
ATOM 1357 C C . ARG A 1 164 ? 20.203 -23.984 -12.758 1 94.31 164 ARG A C 1
ATOM 1359 O O . ARG A 1 164 ? 19.516 -24.719 -12.023 1 94.31 164 ARG A O 1
ATOM 1366 N N . ARG A 1 165 ? 19.703 -23.156 -13.555 1 96.06 165 ARG A N 1
ATOM 1367 C CA . ARG A 1 165 ? 18.281 -23.094 -13.891 1 96.06 165 ARG A CA 1
ATOM 1368 C C . ARG A 1 165 ? 18.078 -22.812 -15.375 1 96.06 165 ARG A C 1
ATOM 1370 O O . ARG A 1 165 ? 19 -22.391 -16.062 1 96.06 165 ARG A O 1
ATOM 1377 N N . THR A 1 166 ? 16.875 -23.062 -15.836 1 97.88 166 THR A N 1
ATOM 1378 C CA . THR A 1 166 ? 16.547 -22.859 -17.25 1 97.88 166 THR A CA 1
ATOM 1379 C C . THR A 1 166 ? 15.43 -21.828 -17.391 1 97.88 166 THR A C 1
ATOM 1381 O O . THR A 1 166 ? 14.336 -22 -16.844 1 97.88 166 THR A O 1
ATOM 1384 N N . ILE A 1 167 ? 15.711 -20.781 -18.078 1 98.56 167 ILE A N 1
ATOM 1385 C CA . ILE A 1 167 ? 14.711 -19.781 -18.453 1 98.56 167 ILE A CA 1
ATOM 1386 C C . ILE A 1 167 ? 14.203 -20.062 -19.859 1 98.56 167 ILE A C 1
ATOM 1388 O O . ILE A 1 167 ? 14.984 -20.156 -20.812 1 98.56 167 ILE A O 1
ATOM 1392 N N . LEU A 1 168 ? 12.969 -20.172 -20 1 98.69 168 LEU A N 1
ATOM 1393 C CA . LEU A 1 168 ? 12.344 -20.531 -21.266 1 98.69 168 LEU A CA 1
ATOM 1394 C C . LEU A 1 168 ? 11.938 -19.281 -22.047 1 98.69 168 LEU A C 1
ATOM 1396 O O . LEU A 1 168 ? 11.93 -19.281 -23.281 1 98.69 168 LEU A O 1
ATOM 1400 N N . LYS A 1 169 ? 11.523 -18.281 -21.344 1 98.62 169 LYS A N 1
ATOM 1401 C CA . LYS A 1 169 ? 11.086 -17.031 -21.938 1 98.62 169 LYS A CA 1
ATOM 1402 C C . LYS A 1 169 ? 11.383 -15.844 -21.031 1 98.62 169 LYS A C 1
ATOM 1404 O O . LYS A 1 169 ? 11.211 -15.938 -19.812 1 98.62 169 LYS A O 1
ATOM 1409 N N . PHE A 1 170 ? 11.852 -14.789 -21.562 1 98.69 170 PHE A N 1
ATOM 1410 C CA . PHE A 1 170 ? 12.078 -13.523 -20.875 1 98.69 170 PHE A CA 1
ATOM 1411 C C . PHE A 1 170 ? 11.867 -12.344 -21.812 1 98.69 170 PHE A C 1
ATOM 1413 O O . PHE A 1 170 ? 12.711 -12.062 -22.672 1 98.69 170 PHE A O 1
ATOM 1420 N N . GLU A 1 171 ? 10.727 -11.672 -21.609 1 98.31 171 GLU A N 1
ATOM 1421 C CA . GLU A 1 171 ? 10.336 -10.602 -22.531 1 98.31 171 GLU A CA 1
ATOM 1422 C C . GLU A 1 171 ? 9.859 -9.367 -21.766 1 98.31 171 GLU A C 1
ATOM 1424 O O . GLU A 1 171 ? 9.383 -9.477 -20.641 1 98.31 171 GLU A O 1
ATOM 1429 N N . VAL A 1 172 ? 10.031 -8.25 -22.453 1 97.88 172 VAL A N 1
ATOM 1430 C CA . VAL A 1 172 ? 9.484 -7.008 -21.906 1 97.88 172 VAL A CA 1
ATOM 1431 C C . VAL A 1 172 ? 8.32 -6.539 -22.781 1 97.88 172 VAL A C 1
ATOM 1433 O O . VAL A 1 172 ? 8.398 -6.586 -24.016 1 97.88 172 VAL A O 1
ATOM 1436 N N . ARG A 1 173 ? 7.277 -6.184 -22.125 1 94.94 173 ARG A N 1
ATOM 1437 C CA . ARG A 1 173 ? 6.07 -5.734 -22.812 1 94.94 173 ARG A CA 1
ATOM 1438 C C . ARG A 1 173 ? 5.637 -4.363 -22.312 1 94.94 173 ARG A C 1
ATOM 1440 O O . ARG A 1 173 ? 5.828 -4.031 -21.141 1 94.94 173 ARG A O 1
ATOM 1447 N N . ARG A 1 174 ? 5.027 -3.645 -23.25 1 92.94 174 ARG A N 1
ATOM 1448 C CA . ARG A 1 174 ? 4.531 -2.311 -22.938 1 92.94 174 ARG A CA 1
ATOM 1449 C C . ARG A 1 174 ? 3.035 -2.336 -22.641 1 92.94 174 ARG A C 1
ATOM 1451 O O . ARG A 1 174 ? 2.258 -2.9 -23.406 1 92.94 174 ARG A O 1
ATOM 1458 N N . MET A 1 175 ? 2.67 -1.8 -21.5 1 90.56 175 MET A N 1
ATOM 1459 C CA . MET A 1 175 ? 1.254 -1.628 -21.188 1 90.56 175 MET A CA 1
ATOM 1460 C C . MET A 1 175 ? 0.755 -0.264 -21.656 1 90.56 175 MET A C 1
ATOM 1462 O O . MET A 1 175 ? -0.332 -0.157 -22.219 1 90.56 175 MET A O 1
ATOM 1466 N N . ASP A 1 176 ? 1.486 0.78 -21.328 1 87.81 176 ASP A N 1
ATOM 1467 C CA . ASP A 1 176 ? 1.309 2.137 -21.844 1 87.81 176 ASP A CA 1
ATOM 1468 C C . ASP A 1 176 ? 2.613 2.926 -21.766 1 87.81 176 ASP A C 1
ATOM 1470 O O . ASP A 1 176 ? 3.693 2.342 -21.656 1 87.81 176 ASP A O 1
ATOM 1474 N N . LYS A 1 177 ? 2.516 4.203 -21.953 1 84.81 177 LYS A N 1
ATOM 1475 C CA . LYS A 1 177 ? 3.723 5.023 -22.031 1 84.81 177 LYS A CA 1
ATOM 1476 C C . LYS A 1 177 ? 4.555 4.91 -20.766 1 84.81 177 LYS A C 1
ATOM 1478 O O . LYS A 1 177 ? 5.785 4.957 -20.812 1 84.81 177 LYS A O 1
ATOM 1483 N N . ASN A 1 178 ? 3.916 4.668 -19.641 1 89.5 178 ASN A N 1
ATOM 1484 C CA . ASN A 1 178 ? 4.617 4.766 -18.375 1 89.5 178 ASN A CA 1
ATOM 1485 C C . ASN A 1 178 ? 4.812 3.393 -17.734 1 89.5 178 ASN A C 1
ATOM 1487 O O . ASN A 1 178 ? 5.66 3.229 -16.859 1 89.5 178 ASN A O 1
ATOM 1491 N N . PHE A 1 179 ? 4.051 2.465 -18.172 1 92.94 179 PHE A N 1
ATOM 1492 C CA . PHE A 1 179 ? 4.043 1.195 -17.453 1 92.94 179 PHE A CA 1
ATOM 1493 C C . PHE A 1 179 ? 4.402 0.044 -18.391 1 92.94 179 PHE A C 1
ATOM 1495 O O . PHE A 1 179 ? 3.92 -0.017 -19.516 1 92.94 179 PHE A O 1
ATOM 1502 N N . HIS A 1 180 ? 5.234 -0.854 -17.891 1 95.31 180 HIS A N 1
ATOM 1503 C CA . HIS A 1 180 ? 5.703 -2.045 -18.578 1 95.31 180 HIS A CA 1
ATOM 1504 C C . HIS A 1 180 ? 5.727 -3.256 -17.656 1 95.31 180 HIS A C 1
ATOM 1506 O O . HIS A 1 180 ? 5.547 -3.117 -16.438 1 95.31 180 HIS A O 1
ATOM 1512 N N . TYR A 1 181 ? 5.824 -4.398 -18.281 1 96.88 181 TYR A N 1
ATOM 1513 C CA . TYR A 1 181 ? 6.07 -5.57 -17.453 1 96.88 181 TYR A CA 1
ATOM 1514 C C . TYR A 1 181 ? 7 -6.551 -18.156 1 96.88 181 TYR A C 1
ATOM 1516 O O . TYR A 1 181 ? 7.066 -6.578 -19.391 1 96.88 181 TYR A O 1
ATOM 1524 N N . PHE A 1 182 ? 7.75 -7.293 -17.344 1 98.31 182 PHE A N 1
ATOM 1525 C CA . PHE A 1 182 ? 8.477 -8.461 -17.812 1 98.31 182 PHE A CA 1
ATOM 1526 C C . PHE A 1 182 ? 7.617 -9.719 -17.719 1 98.31 182 PHE A C 1
ATOM 1528 O O . PHE A 1 182 ? 6.895 -9.898 -16.734 1 98.31 182 PHE A O 1
ATOM 1535 N N . LYS A 1 183 ? 7.645 -10.508 -18.734 1 98.19 183 LYS A N 1
ATOM 1536 C CA . LYS A 1 183 ? 7.125 -11.875 -18.688 1 98.19 183 LYS A CA 1
ATOM 1537 C C . LYS A 1 183 ? 8.258 -12.898 -18.641 1 98.19 183 LYS A C 1
ATOM 1539 O O . LYS A 1 183 ? 9.062 -12.977 -19.562 1 98.19 183 LYS A O 1
ATOM 1544 N N . ILE A 1 184 ? 8.305 -13.688 -17.578 1 98.75 184 ILE A N 1
ATOM 1545 C CA . ILE A 1 184 ? 9.414 -14.602 -17.328 1 98.75 184 ILE A CA 1
ATOM 1546 C C . ILE A 1 184 ? 8.883 -16.016 -17.109 1 98.75 184 ILE A C 1
ATOM 1548 O O . ILE A 1 184 ? 8.047 -16.25 -16.234 1 98.75 184 ILE A O 1
ATOM 1552 N N . LYS A 1 185 ? 9.289 -16.891 -17.969 1 98.69 185 LYS A N 1
ATOM 1553 C CA . LYS A 1 185 ? 8.922 -18.297 -17.859 1 98.69 185 LYS A CA 1
ATOM 1554 C C . LYS A 1 185 ? 10.156 -19.172 -17.625 1 98.69 185 LYS A C 1
ATOM 1556 O O . LYS A 1 185 ? 11.172 -19.031 -18.312 1 98.69 185 LYS A O 1
ATOM 1561 N N . GLY A 1 186 ? 10.094 -19.969 -16.609 1 98.44 186 GLY A N 1
ATOM 1562 C CA . GLY A 1 186 ? 11.188 -20.875 -16.281 1 98.44 186 GLY A CA 1
ATOM 1563 C C . GLY A 1 186 ? 10.719 -22.156 -15.617 1 98.44 186 GLY A C 1
ATOM 1564 O O . GLY A 1 186 ? 9.562 -22.266 -15.203 1 98.44 186 GLY A O 1
ATOM 1565 N N . THR A 1 187 ? 11.609 -23.109 -15.539 1 96.94 187 THR A N 1
ATOM 1566 C CA . THR A 1 187 ? 11.273 -24.391 -14.93 1 96.94 187 THR A CA 1
ATOM 1567 C C . THR A 1 187 ? 11.227 -24.281 -13.414 1 96.94 187 THR A C 1
ATOM 1569 O O . THR A 1 187 ? 10.352 -24.844 -12.766 1 96.94 187 THR A O 1
ATOM 1572 N N . SER A 1 188 ? 12.164 -23.656 -12.852 1 96.06 188 SER A N 1
ATOM 1573 C CA . SER A 1 188 ? 12.266 -23.328 -11.43 1 96.06 188 SER A CA 1
ATOM 1574 C C . SER A 1 188 ? 13.148 -22.094 -11.211 1 96.06 188 SER A C 1
ATOM 1576 O O . SER A 1 188 ? 13.883 -21.688 -12.109 1 96.06 188 SER A O 1
ATOM 1578 N N . PHE A 1 189 ? 13.008 -21.531 -10.086 1 96.75 189 PHE A N 1
ATOM 1579 C CA . PHE A 1 189 ? 13.781 -20.328 -9.781 1 96.75 189 PHE A CA 1
ATOM 1580 C C . PHE A 1 189 ? 14.43 -20.453 -8.406 1 96.75 189 PHE A C 1
ATOM 1582 O O . PHE A 1 189 ? 13.844 -21.016 -7.48 1 96.75 189 PHE A O 1
ATOM 1589 N N . LEU A 1 190 ? 15.57 -19.875 -8.312 1 95.25 190 LEU A N 1
ATOM 1590 C CA . LEU A 1 190 ? 16.266 -19.781 -7.035 1 95.25 190 LEU A CA 1
ATOM 1591 C C . LEU A 1 190 ? 15.695 -18.641 -6.195 1 95.25 190 LEU A C 1
ATOM 1593 O O . LEU A 1 190 ? 14.906 -17.844 -6.688 1 95.25 190 LEU A O 1
ATOM 1597 N N . TYR A 1 191 ? 16.156 -18.641 -4.914 1 94.81 191 TYR A N 1
ATOM 1598 C CA . TYR A 1 191 ? 15.711 -17.625 -3.98 1 94.81 191 TYR A CA 1
ATOM 1599 C C . TYR A 1 191 ? 16.047 -16.234 -4.496 1 94.81 191 TYR A C 1
ATOM 1601 O O . TYR A 1 191 ? 17.219 -15.914 -4.73 1 94.81 191 TYR A O 1
ATOM 1609 N N . ASN A 1 192 ? 15.031 -15.414 -4.758 1 96.56 192 ASN A N 1
ATOM 1610 C CA . ASN A 1 192 ? 15.133 -14.023 -5.199 1 96.56 192 ASN A CA 1
ATOM 1611 C C . ASN A 1 192 ? 15.664 -13.93 -6.629 1 96.56 192 ASN A C 1
ATOM 1613 O O . ASN A 1 192 ? 16.047 -12.852 -7.082 1 96.56 192 ASN A O 1
ATOM 1617 N N . GLN A 1 193 ? 15.711 -14.93 -7.355 1 96.88 193 GLN A N 1
ATOM 1618 C CA . GLN A 1 193 ? 16.359 -14.953 -8.664 1 96.88 193 GLN A CA 1
ATOM 1619 C C . GLN A 1 193 ? 15.719 -13.945 -9.609 1 96.88 193 GLN A C 1
ATOM 1621 O O . GLN A 1 193 ? 16.422 -13.141 -10.234 1 96.88 193 GLN A O 1
ATOM 1626 N N . ILE A 1 194 ? 14.422 -13.969 -9.703 1 98.5 194 ILE A N 1
ATOM 1627 C CA . ILE A 1 194 ? 13.734 -13.102 -10.648 1 98.5 194 ILE A CA 1
ATOM 1628 C C . ILE A 1 194 ? 14.008 -11.641 -10.312 1 98.5 194 ILE A C 1
ATOM 1630 O O . ILE A 1 194 ? 14.297 -10.828 -11.195 1 98.5 194 ILE A O 1
ATOM 1634 N N . ARG A 1 195 ? 13.961 -11.336 -9.094 1 98.12 195 ARG A N 1
ATOM 1635 C CA . ARG A 1 195 ? 14.148 -9.953 -8.648 1 98.12 195 ARG A CA 1
ATOM 1636 C C . ARG A 1 195 ? 15.594 -9.5 -8.875 1 98.12 195 ARG A C 1
ATOM 1638 O O . ARG A 1 195 ? 15.844 -8.328 -9.164 1 98.12 195 ARG A O 1
ATOM 1645 N N . HIS A 1 196 ? 16.531 -10.422 -8.773 1 97.12 196 HIS A N 1
ATOM 1646 C CA . HIS A 1 196 ? 17.922 -10.102 -9.117 1 97.12 196 HIS A CA 1
ATOM 1647 C C . HIS A 1 196 ? 18.078 -9.859 -10.617 1 97.12 196 HIS A C 1
ATOM 1649 O O . HIS A 1 196 ? 18.75 -8.914 -11.023 1 97.12 196 HIS A O 1
ATOM 1655 N N . MET A 1 197 ? 17.469 -10.703 -11.344 1 98.12 197 MET A N 1
ATOM 1656 C CA . MET A 1 197 ? 17.547 -10.57 -12.797 1 98.12 197 MET A CA 1
ATOM 1657 C C . MET A 1 197 ? 16.922 -9.258 -13.258 1 98.12 197 MET A C 1
ATOM 1659 O O . MET A 1 197 ? 17.516 -8.531 -14.07 1 98.12 197 MET A O 1
ATOM 1663 N N . VAL A 1 198 ? 15.82 -8.914 -12.703 1 98.5 198 VAL A N 1
ATOM 1664 C CA . VAL A 1 198 ? 15.117 -7.68 -13.047 1 98.5 198 VAL A CA 1
ATOM 1665 C C . VAL A 1 198 ? 15.969 -6.473 -12.648 1 98.5 198 VAL A C 1
ATOM 1667 O O . VAL A 1 198 ? 16.094 -5.52 -13.422 1 98.5 198 VAL A O 1
ATOM 1670 N N . ALA A 1 199 ? 16.5 -6.52 -11.484 1 97.75 199 ALA A N 1
ATOM 1671 C CA . ALA A 1 199 ? 17.359 -5.434 -11.023 1 97.75 199 ALA A CA 1
ATOM 1672 C C . ALA A 1 199 ? 18.531 -5.227 -11.984 1 97.75 199 ALA A C 1
ATOM 1674 O O . ALA A 1 199 ? 18.891 -4.086 -12.297 1 97.75 199 ALA A O 1
ATOM 1675 N N . ALA A 1 200 ? 19.125 -6.301 -12.414 1 97.12 200 ALA A N 1
ATOM 1676 C CA . ALA A 1 200 ? 20.234 -6.215 -13.367 1 97.12 200 ALA A CA 1
ATOM 1677 C C . ALA A 1 200 ? 19.781 -5.578 -14.68 1 97.12 200 ALA A C 1
ATOM 1679 O O . ALA A 1 200 ? 20.484 -4.742 -15.25 1 97.12 200 ALA A O 1
ATOM 1680 N N . LEU A 1 201 ? 18.625 -5.941 -15.141 1 98.38 201 LEU A N 1
ATOM 1681 C CA . LEU A 1 201 ? 18.109 -5.398 -16.391 1 98.38 201 LEU A CA 1
ATOM 1682 C C . LEU A 1 201 ? 17.844 -3.902 -16.266 1 98.38 201 LEU A C 1
ATOM 1684 O O . LEU A 1 201 ? 18.016 -3.15 -17.219 1 98.38 201 LEU A O 1
ATOM 1688 N N . PHE A 1 202 ? 17.406 -3.5 -15.094 1 97.75 202 PHE A N 1
ATOM 1689 C CA . PHE A 1 202 ? 17.234 -2.072 -14.859 1 97.75 202 PHE A CA 1
ATOM 1690 C C . PHE A 1 202 ? 18.562 -1.338 -14.984 1 97.75 202 PHE A C 1
ATOM 1692 O O . PHE A 1 202 ? 18.625 -0.246 -15.547 1 97.75 202 PHE A O 1
ATOM 1699 N N . GLN A 1 203 ? 19.594 -1.938 -14.484 1 96.94 203 GLN A N 1
ATOM 1700 C CA . GLN A 1 203 ? 20.922 -1.335 -14.609 1 96.94 203 GLN A CA 1
ATOM 1701 C C . GLN A 1 203 ? 21.359 -1.281 -16.062 1 96.94 203 GLN A C 1
ATOM 1703 O O . GLN A 1 203 ? 21.984 -0.304 -16.5 1 96.94 203 GLN A O 1
ATOM 1708 N N . VAL A 1 204 ? 21.062 -2.303 -16.797 1 97.5 204 VAL A N 1
ATOM 1709 C CA . VAL A 1 204 ? 21.359 -2.314 -18.219 1 97.5 204 VAL A CA 1
ATOM 1710 C C . VAL A 1 204 ? 20.594 -1.181 -18.906 1 97.5 204 VAL A C 1
ATOM 1712 O O . VAL A 1 204 ? 21.172 -0.441 -19.719 1 97.5 204 VAL A O 1
ATOM 1715 N N . GLY A 1 205 ? 19.391 -1.022 -18.578 1 97.81 205 GLY A N 1
ATOM 1716 C CA . GLY A 1 205 ? 18.547 -0.012 -19.188 1 97.81 205 GLY A CA 1
ATOM 1717 C C . GLY A 1 205 ? 18.984 1.405 -18.875 1 97.81 205 GLY A C 1
ATOM 1718 O O . GLY A 1 205 ? 18.734 2.326 -19.656 1 97.81 205 GLY A O 1
ATOM 1719 N N . THR A 1 206 ? 19.609 1.563 -17.719 1 96 206 THR A N 1
ATOM 1720 C CA . THR A 1 206 ? 20.047 2.895 -17.312 1 96 206 THR A CA 1
ATOM 1721 C C . THR A 1 206 ? 21.5 3.121 -17.719 1 96 206 THR A C 1
ATOM 1723 O O . THR A 1 206 ? 22.047 4.211 -17.516 1 96 206 THR A O 1
ATOM 1726 N N . GLY A 1 207 ? 22.172 2.131 -18.141 1 95.81 207 GLY A N 1
ATOM 1727 C CA . GLY A 1 207 ? 23.547 2.244 -18.609 1 95.81 207 GLY A CA 1
ATOM 1728 C C . GLY A 1 207 ? 24.562 1.963 -17.516 1 95.81 207 GLY A C 1
ATOM 1729 O O . GLY A 1 207 ? 25.766 2.135 -17.719 1 95.81 207 GLY A O 1
ATOM 1730 N N . ASN A 1 208 ? 24.125 1.499 -16.422 1 95.38 208 ASN A N 1
ATOM 1731 C CA . ASN A 1 208 ? 25.016 1.249 -15.297 1 95.38 208 ASN A CA 1
ATOM 1732 C C . ASN A 1 208 ? 25.625 -0.144 -15.367 1 95.38 208 ASN A C 1
ATOM 1734 O O . ASN A 1 208 ? 26.547 -0.462 -14.594 1 95.38 208 ASN A O 1
ATOM 1738 N N . LEU A 1 209 ? 25.156 -0.955 -16.281 1 95.44 209 LEU A N 1
ATOM 1739 C CA . LEU A 1 209 ? 25.672 -2.303 -16.484 1 95.44 209 LEU A CA 1
ATOM 1740 C C . LEU A 1 209 ? 25.781 -2.613 -17.984 1 95.44 209 LEU A C 1
ATOM 1742 O O . LEU A 1 209 ? 24.797 -2.48 -18.719 1 95.44 209 LEU A O 1
ATOM 1746 N N . ALA A 1 210 ? 26.922 -3.002 -18.359 1 96.12 210 ALA A N 1
ATOM 1747 C CA . ALA A 1 210 ? 27.109 -3.371 -19.766 1 96.12 210 ALA A CA 1
ATOM 1748 C C . ALA A 1 210 ? 26.578 -4.773 -20.031 1 96.12 210 ALA A C 1
ATOM 1750 O O . ALA A 1 210 ? 26.625 -5.645 -19.156 1 96.12 210 ALA A O 1
ATOM 1751 N N . LEU A 1 211 ? 26.156 -4.98 -21.266 1 96.81 211 LEU A N 1
ATOM 1752 C CA . LEU A 1 211 ? 25.656 -6.289 -21.672 1 96.81 211 LEU A CA 1
ATOM 1753 C C . LEU A 1 211 ? 26.75 -7.352 -21.531 1 96.81 211 LEU A C 1
ATOM 1755 O O . LEU A 1 211 ? 26.469 -8.484 -21.156 1 96.81 211 LEU A O 1
ATOM 1759 N N . GLY A 1 212 ? 27.922 -6.938 -21.812 1 95.06 212 GLY A N 1
ATOM 1760 C CA . GLY A 1 212 ? 29.031 -7.859 -21.641 1 95.06 212 GLY A CA 1
ATOM 1761 C C . GLY A 1 212 ? 29.234 -8.305 -20.203 1 95.06 212 GLY A C 1
ATOM 1762 O O . GLY A 1 212 ? 29.516 -9.469 -19.938 1 95.06 212 GLY A O 1
ATOM 1763 N N . ASP A 1 213 ? 29.062 -7.398 -19.312 1 93.56 213 ASP A N 1
ATOM 1764 C CA . ASP A 1 213 ? 29.188 -7.715 -17.891 1 93.56 213 ASP A CA 1
ATOM 1765 C C . ASP A 1 213 ? 28.062 -8.648 -17.438 1 93.56 213 ASP A C 1
ATOM 1767 O O . ASP A 1 213 ? 28.297 -9.562 -16.641 1 93.56 213 ASP A O 1
ATOM 1771 N N . LEU A 1 214 ? 26.922 -8.383 -17.984 1 95.06 214 LEU A N 1
ATOM 1772 C CA . LEU A 1 214 ? 25.797 -9.258 -17.672 1 95.06 214 LEU A CA 1
ATOM 1773 C C . LEU A 1 214 ? 26.062 -10.688 -18.141 1 95.06 214 LEU A C 1
ATOM 1775 O O . LEU A 1 214 ? 25.844 -11.641 -17.391 1 95.06 214 LEU A O 1
ATOM 1779 N N . ALA A 1 215 ? 26.594 -10.82 -19.297 1 94.81 215 ALA A N 1
ATOM 1780 C CA . ALA A 1 215 ? 26.938 -12.125 -19.844 1 94.81 215 ALA A CA 1
ATOM 1781 C C . ALA A 1 215 ? 28 -12.82 -18.984 1 94.81 215 ALA A C 1
ATOM 1783 O O . ALA A 1 215 ? 27.906 -14.023 -18.734 1 94.81 215 ALA A O 1
ATOM 1784 N N . ASN A 1 216 ? 28.891 -12.039 -18.5 1 92.44 216 ASN A N 1
ATOM 1785 C CA . ASN A 1 216 ? 29.938 -12.578 -17.641 1 92.44 216 ASN A CA 1
ATOM 1786 C C . ASN A 1 216 ? 29.391 -13.086 -16.328 1 92.44 216 ASN A C 1
ATOM 1788 O O . ASN A 1 216 ? 29.844 -14.102 -15.797 1 92.44 216 ASN A O 1
ATOM 1792 N N . MET A 1 217 ? 28.469 -12.391 -15.82 1 92.19 217 MET A N 1
ATOM 1793 C CA . MET A 1 217 ? 27.859 -12.773 -14.555 1 92.19 217 MET A CA 1
ATOM 1794 C C . MET A 1 217 ? 27.156 -14.125 -14.688 1 92.19 217 MET A C 1
ATOM 1796 O O . MET A 1 217 ? 27.047 -14.875 -13.711 1 92.19 217 MET A O 1
ATOM 1800 N N . LEU A 1 218 ? 26.672 -14.445 -15.859 1 92.75 218 LEU A N 1
ATOM 1801 C CA . LEU A 1 218 ? 25.969 -15.695 -16.109 1 92.75 218 LEU A CA 1
ATOM 1802 C C . LEU A 1 218 ? 26.953 -16.844 -16.297 1 92.75 218 LEU A C 1
ATOM 1804 O O . LEU A 1 218 ? 26.562 -18.016 -16.234 1 92.75 218 LEU A O 1
ATOM 1808 N N . ASN A 1 219 ? 28.172 -16.562 -16.469 1 85.06 219 ASN A N 1
ATOM 1809 C CA . ASN A 1 219 ? 29.203 -17.578 -16.656 1 85.06 219 ASN A CA 1
ATOM 1810 C C . ASN A 1 219 ? 30.062 -17.734 -15.398 1 85.06 219 ASN A C 1
ATOM 1812 O O . ASN A 1 219 ? 31.219 -18.141 -15.477 1 85.06 219 ASN A O 1
ATOM 1816 N N . ASN A 1 220 ? 29.5 -17.469 -14.25 1 73.88 220 ASN A N 1
ATOM 1817 C CA . ASN A 1 220 ? 30.047 -17.688 -12.914 1 73.88 220 ASN A CA 1
ATOM 1818 C C . ASN A 1 220 ? 31.328 -16.875 -12.703 1 73.88 220 ASN A C 1
ATOM 1820 O O . ASN A 1 220 ? 32.219 -17.297 -11.977 1 73.88 220 ASN A O 1
ATOM 1824 N N . HIS A 1 221 ? 31.469 -15.906 -13.375 1 70.19 221 HIS A N 1
ATOM 1825 C CA . HIS A 1 221 ? 32.531 -15.008 -12.992 1 70.19 221 HIS A CA 1
ATOM 1826 C C . HIS A 1 221 ? 32.094 -14.055 -11.883 1 70.19 221 HIS A C 1
ATOM 1828 O O . HIS A 1 221 ? 31.031 -13.461 -11.969 1 70.19 221 HIS A O 1
ATOM 1834 N N . PRO A 1 222 ? 32.781 -14.25 -10.68 1 60.88 222 PRO A N 1
ATOM 1835 C CA . PRO A 1 222 ? 32.375 -13.367 -9.578 1 60.88 222 PRO A CA 1
ATOM 1836 C C . PRO A 1 222 ? 32.375 -11.891 -9.977 1 60.88 222 PRO A C 1
ATOM 1838 O O . PRO A 1 222 ? 33.25 -11.453 -10.734 1 60.88 222 PRO A O 1
ATOM 1841 N N . SER A 1 223 ? 31.266 -11.336 -10.094 1 58.75 223 SER A N 1
ATOM 1842 C CA . SER A 1 223 ? 31.328 -9.898 -10.367 1 58.75 223 SER A CA 1
ATOM 1843 C C . SER A 1 223 ? 31.297 -9.094 -9.078 1 58.75 223 SER A C 1
ATOM 1845 O O . SER A 1 223 ? 30.5 -9.359 -8.18 1 58.75 223 SER A O 1
ATOM 1847 N N . SER A 1 224 ? 32.375 -8.469 -8.695 1 51.44 224 SER A N 1
ATOM 1848 C CA . SER A 1 224 ? 32.625 -7.582 -7.562 1 51.44 224 SER A CA 1
ATOM 1849 C C . SER A 1 224 ? 31.578 -6.465 -7.5 1 51.44 224 SER A C 1
ATOM 1851 O O . SER A 1 224 ? 31.391 -5.844 -6.453 1 51.44 224 SER A O 1
ATOM 1853 N N . LYS A 1 225 ? 31.047 -6.105 -8.586 1 54.03 225 LYS A N 1
ATOM 1854 C CA . LYS A 1 225 ? 30.391 -4.801 -8.625 1 54.03 225 LYS A CA 1
ATOM 1855 C C . LYS A 1 225 ? 28.891 -4.941 -8.422 1 54.03 225 LYS A C 1
ATOM 1857 O O . LYS A 1 225 ? 28.125 -4.066 -8.828 1 54.03 225 LYS A O 1
ATOM 1862 N N . LYS A 1 226 ? 28.438 -6.137 -7.836 1 62.88 226 LYS A N 1
ATOM 1863 C CA . LYS A 1 226 ? 26.984 -6.141 -7.668 1 62.88 226 LYS A CA 1
ATOM 1864 C C . LYS A 1 226 ? 26.547 -5.195 -6.551 1 62.88 226 LYS A C 1
ATOM 1866 O O . LYS A 1 226 ? 26.516 -5.586 -5.379 1 62.88 226 LYS A O 1
ATOM 1871 N N . ASN A 1 227 ? 26.438 -3.992 -6.879 1 67.81 227 ASN A N 1
ATOM 1872 C CA . ASN A 1 227 ? 26.156 -2.994 -5.852 1 67.81 227 ASN A CA 1
ATOM 1873 C C . ASN A 1 227 ? 24.719 -2.486 -5.941 1 67.81 227 ASN A C 1
ATOM 1875 O O . ASN A 1 227 ? 24.453 -1.32 -5.652 1 67.81 227 ASN A O 1
ATOM 1879 N N . PHE A 1 228 ? 23.875 -3.402 -6.527 1 76.38 228 PHE A N 1
ATOM 1880 C CA . PHE A 1 228 ? 22.531 -2.84 -6.551 1 76.38 228 PHE A CA 1
ATOM 1881 C C . PHE A 1 228 ? 21.562 -3.709 -5.758 1 76.38 228 PHE A C 1
ATOM 1883 O O . PHE A 1 228 ? 21.781 -4.914 -5.605 1 76.38 228 PHE A O 1
ATOM 1890 N N . GLN A 1 229 ? 20.562 -3.041 -5.254 1 89.12 229 GLN A N 1
ATOM 1891 C CA . GLN A 1 229 ? 19.469 -3.695 -4.531 1 89.12 229 GLN A CA 1
ATOM 1892 C C . GLN A 1 229 ? 18.578 -4.492 -5.48 1 89.12 229 GLN A C 1
ATOM 1894 O O . GLN A 1 229 ? 18.406 -4.117 -6.641 1 89.12 229 GLN A O 1
ATOM 1899 N N . ILE A 1 230 ? 18.078 -5.574 -5.039 1 95.12 230 ILE A N 1
ATOM 1900 C CA . ILE A 1 230 ? 17.188 -6.379 -5.875 1 95.12 230 ILE A CA 1
ATOM 1901 C C . ILE A 1 230 ? 15.883 -5.621 -6.121 1 95.12 230 ILE A C 1
ATOM 1903 O O . ILE A 1 230 ? 15.547 -4.695 -5.379 1 95.12 230 ILE A O 1
ATOM 1907 N N . ALA A 1 231 ? 15.203 -6.012 -7.172 1 96.94 231 ALA A N 1
ATOM 1908 C CA . ALA A 1 231 ? 13.969 -5.328 -7.555 1 96.94 231 ALA A CA 1
ATOM 1909 C C . ALA A 1 231 ? 12.891 -5.508 -6.492 1 96.94 231 ALA A C 1
ATOM 1911 O O . ALA A 1 231 ? 12.859 -6.523 -5.793 1 96.94 231 ALA A O 1
ATOM 1912 N N . ASN A 1 232 ? 12.016 -4.551 -6.41 1 95.81 232 ASN A N 1
ATOM 1913 C CA . ASN A 1 232 ? 10.945 -4.539 -5.414 1 95.81 232 ASN A CA 1
ATOM 1914 C C . ASN A 1 232 ? 10.031 -5.75 -5.551 1 95.81 232 ASN A C 1
ATOM 1916 O O . ASN A 1 232 ? 9.703 -6.16 -6.668 1 95.81 232 ASN A O 1
ATOM 1920 N N . GLU A 1 233 ? 9.609 -6.285 -4.426 1 97.06 233 GLU A N 1
ATOM 1921 C CA . GLU A 1 233 ? 8.773 -7.48 -4.422 1 97.06 233 GLU A CA 1
ATOM 1922 C C . GLU A 1 233 ? 7.348 -7.16 -4.871 1 97.06 233 GLU A C 1
ATOM 1924 O O . GLU A 1 233 ? 6.652 -8.023 -5.418 1 97.06 233 GLU A O 1
ATOM 1929 N N . ASP A 1 234 ? 6.902 -5.953 -4.738 1 94.81 234 ASP A N 1
ATOM 1930 C CA . ASP A 1 234 ? 5.512 -5.574 -4.949 1 94.81 234 ASP A CA 1
ATOM 1931 C C . ASP A 1 234 ? 5.145 -5.641 -6.43 1 94.81 234 ASP A C 1
ATOM 1933 O O . ASP A 1 234 ? 3.963 -5.664 -6.781 1 94.81 234 ASP A O 1
ATOM 1937 N N . GLY A 1 235 ? 6.117 -5.711 -7.223 1 96.75 235 GLY A N 1
ATOM 1938 C CA . GLY A 1 235 ? 5.852 -5.766 -8.648 1 96.75 235 GLY A CA 1
ATOM 1939 C C . GLY A 1 235 ? 5.82 -7.184 -9.195 1 96.75 235 GLY A C 1
ATOM 1940 O O . GLY A 1 235 ? 5.52 -7.391 -10.375 1 96.75 235 GLY A O 1
ATOM 1941 N N . LEU A 1 236 ? 6.086 -8.133 -8.391 1 98.44 236 LEU A N 1
ATOM 1942 C CA . LEU A 1 236 ? 6.238 -9.5 -8.859 1 98.44 236 LEU A CA 1
ATOM 1943 C C . LEU A 1 236 ? 4.965 -10.305 -8.633 1 98.44 236 LEU A C 1
ATOM 1945 O O . LEU A 1 236 ? 4.387 -10.258 -7.539 1 98.44 236 LEU A O 1
ATOM 1949 N N . LEU A 1 237 ? 4.516 -10.992 -9.703 1 98.38 237 LEU A N 1
ATOM 1950 C CA . LEU A 1 237 ? 3.277 -11.758 -9.688 1 98.38 237 LEU A CA 1
ATOM 1951 C C . LEU A 1 237 ? 3.502 -13.164 -10.242 1 98.38 237 LEU A C 1
ATOM 1953 O O . LEU A 1 237 ? 3.924 -13.32 -11.391 1 98.38 237 LEU A O 1
ATOM 1957 N N . LEU A 1 238 ? 3.297 -14.18 -9.383 1 98.56 238 LEU A N 1
ATOM 1958 C CA . LEU A 1 238 ? 3.143 -15.516 -9.961 1 98.56 238 LEU A CA 1
ATOM 1959 C C . LEU A 1 238 ? 1.878 -15.594 -10.812 1 98.56 238 LEU A C 1
ATOM 1961 O O . LEU A 1 238 ? 0.765 -15.547 -10.281 1 98.56 238 LEU A O 1
ATOM 1965 N N . TYR A 1 239 ? 2.094 -15.781 -12.078 1 97.38 239 TYR A N 1
ATOM 1966 C CA . TYR A 1 239 ? 0.988 -15.586 -13.008 1 97.38 239 TYR A CA 1
ATOM 1967 C C . TYR A 1 239 ? 0.325 -16.922 -13.344 1 97.38 239 TYR A C 1
ATOM 1969 O O . TYR A 1 239 ? -0.902 -17.031 -13.32 1 97.38 239 TYR A O 1
ATOM 1977 N N . SER A 1 240 ? 1.127 -17.828 -13.664 1 96.69 240 SER A N 1
ATOM 1978 C CA . SER A 1 240 ? 0.606 -19.141 -14.031 1 96.69 240 SER A CA 1
ATOM 1979 C C . SER A 1 240 ? 1.678 -20.219 -13.906 1 96.69 240 SER A C 1
ATOM 1981 O O . SER A 1 240 ? 2.85 -19.922 -13.672 1 96.69 240 SER A O 1
ATOM 1983 N N . PHE A 1 241 ? 1.208 -21.438 -13.977 1 97.38 241 PHE A N 1
ATOM 1984 C CA . PHE A 1 241 ? 2.084 -22.594 -14.039 1 97.38 241 PHE A CA 1
ATOM 1985 C C . PHE A 1 241 ? 1.434 -23.734 -14.828 1 97.38 241 PHE A C 1
ATOM 1987 O O . PHE A 1 241 ? 0.242 -23.672 -15.141 1 97.38 241 PHE A O 1
ATOM 1994 N N . LYS A 1 242 ? 2.301 -24.734 -15.172 1 96.62 242 LYS A N 1
ATOM 1995 C CA . LYS A 1 242 ? 1.816 -25.859 -15.953 1 96.62 242 LYS A CA 1
ATOM 1996 C C . LYS A 1 242 ? 2.297 -27.188 -15.352 1 96.62 242 LYS A C 1
ATOM 1998 O O . LYS A 1 242 ? 3.445 -27.297 -14.922 1 96.62 242 LYS A O 1
ATOM 2003 N N . PHE A 1 243 ? 1.417 -28.188 -15.414 1 96.88 243 PHE A N 1
ATOM 2004 C CA . PHE A 1 243 ? 1.764 -29.531 -14.984 1 96.88 243 PHE A CA 1
ATOM 2005 C C . PHE A 1 243 ? 1.999 -30.438 -16.188 1 96.88 243 PHE A C 1
ATOM 2007 O O . PHE A 1 243 ? 1.5 -30.156 -17.281 1 96.88 243 PHE A O 1
ATOM 2014 N N . ASN A 1 244 ? 2.738 -31.484 -16.078 1 92.56 244 ASN A N 1
ATOM 2015 C CA . ASN A 1 244 ? 3.053 -32.406 -17.172 1 92.56 244 ASN A CA 1
ATOM 2016 C C . ASN A 1 244 ? 1.891 -33.344 -17.469 1 92.56 244 ASN A C 1
ATOM 2018 O O . ASN A 1 244 ? 1.623 -33.656 -18.625 1 92.56 244 ASN A O 1
ATOM 2022 N N . ASP A 1 245 ? 1.169 -33.812 -16.484 1 85.62 245 ASP A N 1
ATOM 2023 C CA . ASP A 1 245 ? 0.257 -34.938 -16.672 1 85.62 245 ASP A CA 1
ATOM 2024 C C . ASP A 1 245 ? -1.198 -34.469 -16.547 1 85.62 245 ASP A C 1
ATOM 2026 O O . ASP A 1 245 ? -2.088 -35.062 -17.172 1 85.62 245 ASP A O 1
ATOM 2030 N N . LEU A 1 246 ? -1.42 -33.531 -15.844 1 87.56 246 LEU A N 1
ATOM 2031 C CA . LEU A 1 246 ? -2.783 -33.094 -15.586 1 87.56 246 LEU A CA 1
ATOM 2032 C C . LEU A 1 246 ? -2.977 -31.641 -16.047 1 87.56 246 LEU A C 1
ATOM 2034 O O . LEU A 1 246 ? -2.074 -30.812 -15.898 1 87.56 246 LEU A O 1
ATOM 2038 N N . ASN A 1 247 ? -4.078 -31.484 -16.719 1 88.31 247 ASN A N 1
ATOM 2039 C CA . ASN A 1 247 ? -4.48 -30.141 -17.109 1 88.31 247 ASN A CA 1
ATOM 2040 C C . ASN A 1 247 ? -5.75 -29.688 -16.375 1 88.31 247 ASN A C 1
ATOM 2042 O O . ASN A 1 247 ? -6.758 -30.391 -16.406 1 88.31 247 ASN A O 1
ATOM 2046 N N . PHE A 1 248 ? -5.586 -28.641 -15.703 1 92.31 248 PHE A N 1
ATOM 2047 C CA . PHE A 1 248 ? -6.723 -28.094 -14.969 1 92.31 248 PHE A CA 1
ATOM 2048 C C . PHE A 1 248 ? -7.223 -26.812 -15.609 1 92.31 248 PHE A C 1
ATOM 2050 O O . PHE A 1 248 ? -6.43 -25.906 -15.898 1 92.31 248 PHE A O 1
ATOM 2057 N N . HIS A 1 249 ? -8.414 -26.781 -15.953 1 90.75 249 HIS A N 1
ATOM 2058 C CA . HIS A 1 249 ? -9.039 -25.547 -16.375 1 90.75 249 HIS A CA 1
ATOM 2059 C C . HIS A 1 249 ? -9.648 -24.797 -15.188 1 90.75 249 HIS A C 1
ATOM 2061 O O . HIS A 1 249 ? -10.758 -25.125 -14.75 1 90.75 249 HIS A O 1
ATOM 2067 N N . VAL A 1 250 ? -8.93 -23.891 -14.711 1 93.5 250 VAL A N 1
ATOM 2068 C CA . VAL A 1 250 ? -9.367 -23.141 -13.539 1 93.5 250 VAL A CA 1
ATOM 2069 C C . VAL A 1 250 ? -9.734 -21.719 -13.953 1 93.5 250 VAL A C 1
ATOM 2071 O O . VAL A 1 250 ? -8.938 -21.031 -14.594 1 93.5 250 VAL A O 1
ATOM 2074 N N . ASN A 1 251 ? -10.938 -21.328 -13.688 1 92.44 251 ASN A N 1
ATOM 2075 C CA . ASN A 1 251 ? -11.367 -19.953 -13.938 1 92.44 251 ASN A CA 1
ATOM 2076 C C . ASN A 1 251 ? -10.984 -19.016 -12.789 1 92.44 251 ASN A C 1
ATOM 2078 O O . ASN A 1 251 ? -11.562 -19.094 -11.703 1 92.44 251 ASN A O 1
ATOM 2082 N N . VAL A 1 252 ? -10.109 -18.172 -13.078 1 94.94 252 VAL A N 1
ATOM 2083 C CA . VAL A 1 252 ? -9.602 -17.281 -12.039 1 94.94 252 VAL A CA 1
ATOM 2084 C C . VAL A 1 252 ? -10.352 -15.953 -12.086 1 94.94 252 VAL A C 1
ATOM 2086 O O . VAL A 1 252 ? -10.305 -15.242 -13.094 1 94.94 252 VAL A O 1
ATOM 2089 N N . ASP A 1 253 ? -11.07 -15.648 -11.07 1 94.56 253 ASP A N 1
ATOM 2090 C CA . ASP A 1 253 ? -11.719 -14.352 -10.891 1 94.56 253 ASP A CA 1
ATOM 2091 C C . ASP A 1 253 ? -11.188 -13.633 -9.656 1 94.56 253 ASP A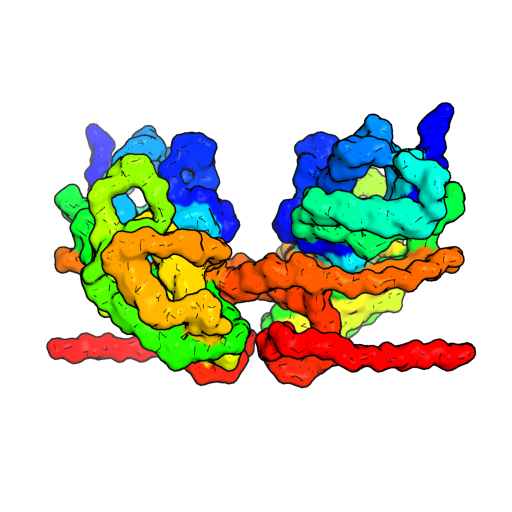 C 1
ATOM 2093 O O . ASP A 1 253 ? -11.617 -13.914 -8.531 1 94.56 253 ASP A O 1
ATOM 2097 N N . ASN A 1 254 ? -10.336 -12.727 -9.906 1 96.06 254 ASN A N 1
ATOM 2098 C CA . ASN A 1 254 ? -9.688 -12.039 -8.789 1 96.06 254 ASN A CA 1
ATOM 2099 C C . ASN A 1 254 ? -10.352 -10.703 -8.5 1 96.06 254 ASN A C 1
ATOM 2101 O O . ASN A 1 254 ? -9.781 -9.859 -7.801 1 96.06 254 ASN A O 1
ATOM 2105 N N . ARG A 1 255 ? -11.57 -10.453 -8.945 1 94 255 ARG A N 1
ATOM 2106 C CA . ARG A 1 255 ? -12.312 -9.227 -8.656 1 94 255 ARG A CA 1
ATOM 2107 C C . ARG A 1 255 ? -12.609 -9.102 -7.168 1 94 255 ARG A C 1
ATOM 2109 O O . ARG A 1 255 ? -12.977 -8.031 -6.688 1 94 255 ARG A O 1
ATOM 2116 N N . VAL A 1 256 ? -12.445 -10.203 -6.438 1 95 256 VAL A N 1
ATOM 2117 C CA . VAL A 1 256 ? -12.641 -10.195 -4.992 1 95 256 VAL A CA 1
ATOM 2118 C C . VAL A 1 256 ? -11.648 -9.234 -4.344 1 95 256 VAL A C 1
ATOM 2120 O O . VAL A 1 256 ? -11.859 -8.781 -3.213 1 95 256 VAL A O 1
ATOM 2123 N N . PHE A 1 257 ? -10.57 -8.891 -5.047 1 96.25 257 PHE A N 1
ATOM 2124 C CA . PHE A 1 257 ? -9.539 -8.016 -4.5 1 96.25 257 PHE A CA 1
ATOM 2125 C C . PHE A 1 257 ? -9.781 -6.57 -4.914 1 96.25 257 PHE A C 1
ATOM 2127 O O . PHE A 1 257 ? -8.898 -5.719 -4.766 1 96.25 257 PHE A O 1
ATOM 2134 N N . SER A 1 258 ? -10.914 -6.199 -5.418 1 93.25 258 SER A N 1
ATOM 2135 C CA . SER A 1 258 ? -11.211 -4.879 -5.961 1 93.25 258 SER A CA 1
ATOM 2136 C C . SER A 1 258 ? -11.086 -3.799 -4.891 1 93.25 258 SER A C 1
ATOM 2138 O O . SER A 1 258 ? -10.633 -2.689 -5.172 1 93.25 258 SER A O 1
ATOM 2140 N N . HIS A 1 259 ? -11.539 -4.137 -3.727 1 92.06 259 HIS A N 1
ATOM 2141 C CA . HIS A 1 259 ? -11.445 -3.156 -2.652 1 92.06 259 HIS A CA 1
ATOM 2142 C C . HIS A 1 259 ? -9.984 -2.807 -2.355 1 92.06 259 HIS A C 1
ATOM 2144 O O . HIS A 1 259 ? -9.648 -1.633 -2.182 1 92.06 259 HIS A O 1
ATOM 2150 N N . LEU A 1 260 ? -9.141 -3.809 -2.332 1 94.38 260 LEU A N 1
ATOM 2151 C CA . LEU A 1 260 ? -7.719 -3.582 -2.121 1 94.38 260 LEU A CA 1
ATOM 2152 C C . LEU A 1 260 ? -7.113 -2.793 -3.277 1 94.38 260 LEU A C 1
ATOM 2154 O O . LEU A 1 260 ? -6.297 -1.894 -3.062 1 94.38 260 LEU A O 1
ATOM 2158 N N . MET A 1 261 ? -7.523 -3.168 -4.422 1 94.56 261 MET A N 1
ATOM 2159 C CA . MET A 1 261 ? -7.09 -2.451 -5.617 1 94.56 261 MET A CA 1
ATOM 2160 C C . MET A 1 261 ? -7.395 -0.961 -5.5 1 94.56 261 MET A C 1
ATOM 2162 O O . MET A 1 261 ? -6.512 -0.125 -5.711 1 94.56 261 MET A O 1
ATOM 2166 N N . GLU A 1 262 ? -8.578 -0.637 -5.125 1 92.25 262 GLU A N 1
ATOM 2167 C CA . GLU A 1 262 ? -8.992 0.754 -4.984 1 92.25 262 GLU A CA 1
ATOM 2168 C C . GLU A 1 262 ? -8.18 1.469 -3.91 1 92.25 262 GLU A C 1
ATOM 2170 O O . GLU A 1 262 ? -7.781 2.621 -4.09 1 92.25 262 GLU A O 1
ATOM 2175 N N . LYS A 1 263 ? -8.008 0.784 -2.9 1 93.88 263 LYS A N 1
ATOM 2176 C CA . LYS A 1 263 ? -7.223 1.344 -1.801 1 93.88 263 LYS A CA 1
ATOM 2177 C C . LYS A 1 263 ? -5.809 1.691 -2.252 1 93.88 263 LYS A C 1
ATOM 2179 O O . LYS A 1 263 ? -5.309 2.779 -1.957 1 93.88 263 LYS A O 1
ATOM 2184 N N . TYR A 1 264 ? -5.184 0.823 -2.965 1 95.25 264 TYR A N 1
ATOM 2185 C CA . TYR A 1 264 ? -3.809 1.044 -3.402 1 95.25 264 TYR A CA 1
ATOM 2186 C C . TYR A 1 264 ? -3.746 2.127 -4.473 1 95.25 264 TYR A C 1
ATOM 2188 O O . TYR A 1 264 ? -2.781 2.895 -4.531 1 95.25 264 TYR A O 1
ATOM 2196 N N . ILE A 1 265 ? -4.723 2.168 -5.297 1 94.31 265 ILE A N 1
ATOM 2197 C CA . ILE A 1 265 ? -4.785 3.232 -6.289 1 94.31 265 ILE A CA 1
ATOM 2198 C C . ILE A 1 265 ? -4.902 4.586 -5.59 1 94.31 265 ILE A C 1
ATOM 2200 O O . ILE A 1 265 ? -4.184 5.531 -5.93 1 94.31 265 ILE A O 1
ATOM 2204 N N . GLN A 1 266 ? -5.789 4.605 -4.68 1 94.62 266 GLN A N 1
ATOM 2205 C CA . GLN A 1 266 ? -6.004 5.84 -3.928 1 94.62 266 GLN A CA 1
ATOM 2206 C C . GLN A 1 266 ? -4.727 6.277 -3.215 1 94.62 266 GLN A C 1
ATOM 2208 O O . GLN A 1 266 ? -4.367 7.457 -3.246 1 94.62 266 GLN A O 1
ATOM 2213 N N . SER A 1 267 ? -4.047 5.352 -2.605 1 96.25 267 SER A N 1
ATOM 2214 C CA . SER A 1 267 ? -2.779 5.637 -1.938 1 96.25 267 SER A CA 1
ATOM 2215 C C . SER A 1 267 ? -1.736 6.148 -2.926 1 96.25 267 SER A C 1
ATOM 2217 O O . SER A 1 267 ? -0.991 7.082 -2.621 1 96.25 267 SER A O 1
ATOM 2219 N N . ALA A 1 268 ? -1.701 5.531 -4.055 1 95 268 ALA A N 1
ATOM 2220 C CA . ALA A 1 268 ? -0.754 5.961 -5.078 1 95 268 ALA A CA 1
ATOM 2221 C C . ALA A 1 268 ? -1.027 7.398 -5.512 1 95 268 ALA A C 1
ATOM 2223 O O . ALA A 1 268 ? -0.099 8.195 -5.652 1 95 268 ALA A O 1
ATOM 2224 N N . VAL A 1 269 ? -2.273 7.73 -5.707 1 94.62 269 VAL A N 1
ATOM 2225 C CA . VAL A 1 269 ? -2.666 9.078 -6.121 1 94.62 269 VAL A CA 1
ATOM 2226 C C . VAL A 1 269 ? -2.254 10.086 -5.051 1 94.62 269 VAL A C 1
ATOM 2228 O O . VAL A 1 269 ? -1.695 11.141 -5.363 1 94.62 269 VAL A O 1
ATOM 2231 N N . LEU A 1 270 ? -2.537 9.711 -3.85 1 96.62 270 LEU A N 1
ATOM 2232 C CA . LEU A 1 270 ? -2.154 10.57 -2.742 1 96.62 270 LEU A CA 1
ATOM 2233 C C . LEU A 1 270 ? -0.646 10.789 -2.713 1 96.62 270 LEU A C 1
ATOM 2235 O O . LEU A 1 270 ? -0.176 11.922 -2.576 1 96.62 270 LEU A O 1
ATOM 2239 N N . LEU A 1 271 ? 0.108 9.75 -2.895 1 96.44 271 LEU A N 1
ATOM 2240 C CA . LEU A 1 271 ? 1.562 9.828 -2.811 1 96.44 271 LEU A CA 1
ATOM 2241 C C . LEU A 1 271 ? 2.133 10.641 -3.967 1 96.44 271 LEU A C 1
ATOM 2243 O O . LEU A 1 271 ? 3.088 11.398 -3.785 1 96.44 271 LEU A O 1
ATOM 2247 N N . VAL A 1 272 ? 1.569 10.5 -5.121 1 93.31 272 VAL A N 1
ATOM 2248 C CA . VAL A 1 272 ? 2.004 11.305 -6.254 1 93.31 272 VAL A CA 1
ATOM 2249 C C . VAL A 1 272 ? 1.746 12.781 -5.965 1 93.31 272 VAL A C 1
ATOM 2251 O O . VAL A 1 272 ? 2.607 13.633 -6.211 1 93.31 272 VAL A O 1
ATOM 2254 N N . SER A 1 273 ? 0.593 13.055 -5.387 1 92.81 273 SER A N 1
ATOM 2255 C CA . SER A 1 273 ? 0.234 14.43 -5.051 1 92.81 273 SER A CA 1
ATOM 2256 C C . SER A 1 273 ? 1.144 14.984 -3.961 1 92.81 273 SER A C 1
ATOM 2258 O O . SER A 1 273 ? 1.413 16.188 -3.926 1 92.81 273 SER A O 1
ATOM 2260 N N . LEU A 1 274 ? 1.526 14.102 -3.148 1 94.19 274 LEU A N 1
ATOM 2261 C CA . LEU A 1 274 ? 2.406 14.469 -2.047 1 94.19 274 LEU A CA 1
ATOM 2262 C C . LEU A 1 274 ? 3.812 14.773 -2.553 1 94.19 274 LEU A C 1
ATOM 2264 O O . LEU A 1 274 ? 4.41 15.781 -2.162 1 94.19 274 LEU A O 1
ATOM 2268 N N . CYS A 1 275 ? 4.293 14 -3.434 1 93.75 275 CYS A N 1
ATOM 2269 C CA . CYS A 1 275 ? 5.66 14.125 -3.934 1 93.75 275 CYS A CA 1
ATOM 2270 C C . CYS A 1 275 ? 5.742 15.156 -5.047 1 93.75 275 CYS A C 1
ATOM 2272 O O . CYS A 1 275 ? 6.777 15.797 -5.23 1 93.75 275 CYS A O 1
ATOM 2274 N N . TYR A 1 276 ? 4.648 15.32 -5.762 1 89.56 276 TYR A N 1
ATOM 2275 C CA . TYR A 1 276 ? 4.578 16.234 -6.891 1 89.56 276 TYR A CA 1
ATOM 2276 C C . TYR A 1 276 ? 3.314 17.094 -6.82 1 89.56 276 TYR A C 1
ATOM 2278 O O . TYR A 1 276 ? 2.404 16.938 -7.637 1 89.56 276 TYR A O 1
ATOM 2286 N N . PRO A 1 277 ? 3.258 18.016 -5.945 1 83.69 277 PRO A N 1
ATOM 2287 C CA . PRO A 1 277 ? 2.049 18.812 -5.715 1 83.69 277 PRO A CA 1
ATOM 2288 C C . PRO A 1 277 ? 1.574 19.547 -6.969 1 83.69 277 PRO A C 1
ATOM 2290 O O . PRO A 1 277 ? 0.381 19.828 -7.109 1 83.69 277 PRO A O 1
ATOM 2293 N N . ARG A 1 278 ? 2.35 19.812 -7.941 1 77.06 278 ARG A N 1
ATOM 2294 C CA . ARG A 1 278 ? 1.981 20.516 -9.164 1 77.06 278 ARG A CA 1
ATOM 2295 C C . ARG A 1 278 ? 1.084 19.656 -10.047 1 77.06 278 ARG A C 1
ATOM 2297 O O . ARG A 1 278 ? 0.303 20.188 -10.844 1 77.06 278 ARG A O 1
ATOM 2304 N N . LYS A 1 279 ? 1.231 18.391 -9.922 1 75.81 279 LYS A N 1
ATOM 2305 C CA . LYS A 1 279 ? 0.417 17.469 -10.711 1 75.81 279 LYS A CA 1
ATOM 2306 C C . LYS A 1 279 ? -1.06 17.594 -10.344 1 75.81 279 LYS A C 1
ATOM 2308 O O . LYS A 1 279 ? -1.934 17.359 -11.18 1 75.81 279 LYS A O 1
ATOM 2313 N N . VAL A 1 280 ? -1.348 17.906 -9.172 1 68.69 280 VAL A N 1
ATOM 2314 C CA . VAL A 1 280 ? -2.719 18.047 -8.703 1 68.69 280 VAL A CA 1
ATOM 2315 C C . VAL A 1 280 ? -3.354 19.297 -9.328 1 68.69 280 VAL A C 1
ATOM 2317 O O . VAL A 1 280 ? -4.543 19.297 -9.648 1 68.69 280 VAL A O 1
ATOM 2320 N N . LYS A 1 281 ? -2.57 20.266 -9.602 1 68 281 LYS A N 1
ATOM 2321 C CA . LYS A 1 281 ? -3.082 21.562 -10.07 1 68 281 LYS A CA 1
ATOM 2322 C C . LYS A 1 281 ? -3.248 21.562 -11.586 1 68 281 LYS A C 1
ATOM 2324 O O . LYS A 1 281 ? -4.062 22.312 -12.117 1 68 281 LYS A O 1
ATOM 2329 N N . GLN A 1 282 ? -2.395 20.812 -12.297 1 64.5 282 GLN A N 1
ATOM 2330 C CA . GLN A 1 282 ? -2.416 20.844 -13.758 1 64.5 282 GLN A CA 1
ATOM 2331 C C . GLN A 1 282 ? -3.373 19.797 -14.312 1 64.5 282 GLN A C 1
ATOM 2333 O O . GLN A 1 282 ? -3.203 18.594 -14.07 1 64.5 282 GLN A O 1
ATOM 2338 N N . GLN A 1 283 ? -4.613 20.25 -14.656 1 62.34 283 GLN A N 1
ATOM 2339 C CA . GLN A 1 283 ? -5.641 19.375 -15.211 1 62.34 283 GLN A CA 1
ATOM 2340 C C . GLN A 1 283 ? -5.191 18.781 -16.531 1 62.34 283 GLN A C 1
ATOM 2342 O O . GLN A 1 283 ? -5.352 19.391 -17.594 1 62.34 283 GLN A O 1
ATOM 2347 N N . ASN A 1 284 ? -3.938 18.531 -16.672 1 56.12 284 ASN A N 1
ATOM 2348 C CA . ASN A 1 284 ? -3.604 18 -17.984 1 56.12 284 ASN A CA 1
ATOM 2349 C C . ASN A 1 284 ? -4.184 16.609 -18.188 1 56.12 284 ASN A C 1
ATOM 2351 O O . ASN A 1 284 ? -4.934 16.109 -17.344 1 56.12 284 ASN A O 1
ATOM 2355 N N . HIS A 1 285 ? -3.596 15.727 -19.125 1 64.25 285 HIS A N 1
ATOM 2356 C CA . HIS A 1 285 ? -4 14.43 -19.656 1 64.25 285 HIS A CA 1
ATOM 2357 C C . HIS A 1 285 ? -4.133 13.391 -18.547 1 64.25 285 HIS A C 1
ATOM 2359 O O . HIS A 1 285 ? -4.613 13.695 -17.453 1 64.25 285 HIS A O 1
ATOM 2365 N N . SER A 1 286 ? -3.412 12.398 -18.531 1 76.31 286 SER A N 1
ATOM 2366 C CA . SER A 1 286 ? -3.504 11.266 -17.609 1 76.31 286 SER A CA 1
ATOM 2367 C C . SER A 1 286 ? -2.662 11.492 -16.359 1 76.31 286 SER A C 1
ATOM 2369 O O . SER A 1 286 ? -1.482 11.844 -16.453 1 76.31 286 SER A O 1
ATOM 2371 N N . PHE A 1 287 ? -3.307 11.562 -15.242 1 77.62 287 PHE A N 1
ATOM 2372 C CA . PHE A 1 287 ? -2.695 11.875 -13.953 1 77.62 287 PHE A CA 1
ATOM 2373 C C . PHE A 1 287 ? -1.359 11.156 -13.805 1 77.62 287 PHE A C 1
ATOM 2375 O O . PHE A 1 287 ? -0.376 11.75 -13.359 1 77.62 287 PHE A O 1
ATOM 2382 N N . PHE A 1 288 ? -1.285 9.977 -14.258 1 75.38 288 PHE A N 1
ATOM 2383 C CA . PHE A 1 288 ? -0.081 9.188 -14.039 1 75.38 288 PHE A CA 1
ATOM 2384 C C . PHE A 1 288 ? 0.901 9.375 -15.195 1 75.38 288 PHE A C 1
ATOM 2386 O O . PHE A 1 288 ? 1.969 8.758 -15.211 1 75.38 288 PHE A O 1
ATOM 2393 N N . GLU A 1 289 ? 0.545 10.164 -16.094 1 74.81 289 GLU A N 1
ATOM 2394 C CA . GLU A 1 289 ? 1.476 10.422 -17.188 1 74.81 289 GLU A CA 1
ATOM 2395 C C . GLU A 1 289 ? 2.625 11.32 -16.734 1 74.81 289 GLU A C 1
ATOM 2397 O O . GLU A 1 289 ? 2.414 12.289 -16 1 74.81 289 GLU A O 1
ATOM 2402 N N . ASP A 1 290 ? 3.838 11.047 -17.109 1 66 290 ASP A N 1
ATOM 2403 C CA . ASP A 1 290 ? 5.062 11.812 -16.922 1 66 290 ASP A CA 1
ATOM 2404 C C . ASP A 1 290 ? 5.309 12.109 -15.445 1 66 290 ASP A C 1
ATOM 2406 O O . ASP A 1 290 ? 5.574 13.25 -15.07 1 66 290 ASP A O 1
ATOM 2410 N N . ILE A 1 291 ? 5.09 11.266 -14.609 1 57.91 291 ILE A N 1
ATOM 2411 C CA . ILE A 1 291 ? 5.219 11.438 -13.164 1 57.91 291 ILE A CA 1
ATOM 2412 C C . ILE A 1 291 ? 6.668 11.766 -12.812 1 57.91 291 ILE A C 1
ATOM 2414 O O . ILE A 1 291 ? 6.93 12.625 -11.969 1 57.91 291 ILE A O 1
ATOM 2418 N N . VAL A 1 292 ? 7.715 11.234 -13.406 1 58.62 292 VAL A N 1
ATOM 2419 C CA . VAL A 1 292 ? 9.117 11.359 -13.008 1 58.62 292 VAL A CA 1
ATOM 2420 C C . VAL A 1 292 ? 9.703 12.648 -13.586 1 58.62 292 VAL A C 1
ATOM 2422 O O . VAL A 1 292 ? 10.75 13.117 -13.133 1 58.62 292 VAL A O 1
ATOM 2425 N N . ASP A 1 293 ? 9.141 13.273 -14.609 1 49.88 293 ASP A N 1
ATOM 2426 C CA . ASP A 1 293 ? 9.711 14.445 -15.273 1 49.88 293 ASP A CA 1
ATOM 2427 C C . ASP A 1 293 ? 9.383 15.727 -14.508 1 49.88 293 ASP A C 1
ATOM 2429 O O . ASP A 1 293 ? 9.805 16.812 -14.898 1 49.88 293 ASP A O 1
ATOM 2433 N N . GLY A 1 294 ? 8.594 15.812 -13.539 1 45.97 294 GLY A N 1
ATOM 2434 C CA . GLY A 1 294 ? 8.156 17.109 -13.055 1 45.97 294 GLY A CA 1
ATOM 2435 C C . GLY A 1 294 ? 9.281 17.922 -12.445 1 45.97 294 GLY A C 1
ATOM 2436 O O . GLY A 1 294 ? 9.633 17.734 -11.281 1 45.97 294 GLY A O 1
ATOM 2437 N N . SER A 1 295 ? 10.258 18.359 -13.25 1 39.56 295 SER A N 1
ATOM 2438 C CA . SER A 1 295 ? 11.062 19.531 -12.898 1 39.56 295 SER A CA 1
ATOM 2439 C C . SER A 1 295 ? 10.18 20.688 -12.43 1 39.56 295 SER A C 1
ATOM 2441 O O . SER A 1 295 ? 9.211 21.047 -13.102 1 39.56 295 SER A O 1
ATOM 2443 N N . ASP A 1 296 ? 10.008 20.828 -11.172 1 39.19 296 ASP A N 1
ATOM 2444 C CA . ASP A 1 296 ? 9.469 22.031 -10.562 1 39.19 296 ASP A CA 1
ATOM 2445 C C . ASP A 1 296 ? 10.031 23.281 -11.227 1 39.19 296 ASP A C 1
ATOM 2447 O O . ASP A 1 296 ? 10.328 24.266 -10.547 1 39.19 296 ASP A O 1
ATOM 2451 N N . ASN A 1 297 ? 10.406 23.422 -12.383 1 33.09 297 ASN A N 1
ATOM 2452 C CA . ASN A 1 297 ? 10.945 24.703 -12.805 1 33.09 297 ASN A CA 1
ATOM 2453 C C . ASN A 1 297 ? 9.922 25.828 -12.617 1 33.09 297 ASN A C 1
ATOM 2455 O O . ASN A 1 297 ? 10.156 26.969 -13.039 1 33.09 297 ASN A O 1
ATOM 2459 N N . ASP A 1 298 ? 8.648 25.656 -12.5 1 31.11 298 ASP A N 1
ATOM 2460 C CA . ASP A 1 298 ? 7.945 26.938 -12.523 1 31.11 298 ASP A CA 1
ATOM 2461 C C . ASP A 1 298 ? 7.98 27.609 -11.156 1 31.11 298 ASP A C 1
ATOM 2463 O O . ASP A 1 298 ? 7.402 27.109 -10.195 1 31.11 298 ASP A O 1
ATOM 2467 N N . GLU A 1 299 ? 9.047 28.359 -10.766 1 32.03 299 GLU A N 1
ATOM 2468 C CA . GLU A 1 299 ? 9.195 29.469 -9.82 1 32.03 299 GLU A CA 1
ATOM 2469 C C . GLU A 1 299 ? 8.016 30.422 -9.898 1 32.03 299 GLU A C 1
ATOM 2471 O O . GLU A 1 299 ? 8.047 31.391 -10.664 1 32.03 299 GLU A O 1
ATOM 2476 N N . GLY A 1 300 ? 6.801 30.141 -10.227 1 28.09 300 GLY A N 1
ATOM 2477 C CA . GLY A 1 300 ? 5.965 31.328 -10.172 1 28.09 300 GLY A CA 1
ATOM 2478 C C . GLY A 1 300 ? 5.953 31.984 -8.805 1 28.09 300 GLY A C 1
ATOM 2479 O O . GLY A 1 300 ? 5.816 31.312 -7.781 1 28.09 300 GLY A O 1
ATOM 2480 N N . HIS A 1 301 ? 6.652 33.156 -8.68 1 28.89 301 HIS A N 1
ATOM 2481 C CA . HIS A 1 301 ? 6.605 34.312 -7.766 1 28.89 301 HIS A CA 1
ATOM 2482 C C . HIS A 1 301 ? 5.164 34.656 -7.418 1 28.89 301 HIS A C 1
ATOM 2484 O O . HIS A 1 301 ? 4.398 35.094 -8.289 1 28.89 301 HIS A O 1
ATOM 2490 N N . GLU A 1 302 ? 4.359 34 -6.762 1 27.12 302 GLU A N 1
ATOM 2491 C CA . GLU A 1 302 ? 3.273 34.812 -6.191 1 27.12 302 GLU A CA 1
ATOM 2492 C C . GLU A 1 302 ? 3.803 36.062 -5.531 1 27.12 302 GLU A C 1
ATOM 2494 O O . GLU A 1 302 ? 4.566 36 -4.57 1 27.12 302 GLU A O 1
ATOM 2499 N N . ASN A 1 303 ? 4.047 37.188 -6.328 1 24.12 303 ASN A N 1
ATOM 2500 C CA . ASN A 1 303 ? 4.121 38.562 -5.895 1 24.12 303 ASN A CA 1
ATOM 2501 C C . ASN A 1 303 ? 3.008 38.906 -4.902 1 24.12 303 ASN A C 1
ATOM 2503 O O . ASN A 1 303 ? 1.836 38.625 -5.164 1 24.12 303 ASN A O 1
ATOM 2507 N N . SER A 1 304 ? 3.309 39 -3.631 1 22.83 304 SER A N 1
ATOM 2508 C CA . SER A 1 304 ? 2.656 39.781 -2.586 1 22.83 304 SER A CA 1
ATOM 2509 C C . SER A 1 304 ? 2.232 41.156 -3.102 1 22.83 304 SER A C 1
ATOM 2511 O O . SER A 1 304 ? 3.08 42 -3.441 1 22.83 304 SER A O 1
ATOM 2513 N N . HIS A 1 305 ? 1.339 41.219 -4.133 1 22.06 305 HIS A N 1
ATOM 2514 C CA . HIS A 1 305 ? 0.875 42.594 -4.055 1 22.06 305 HIS A CA 1
ATOM 2515 C C . HIS A 1 305 ? 0.564 43 -2.615 1 22.06 305 HIS A C 1
ATOM 2517 O O . HIS A 1 305 ? 0.064 42.188 -1.837 1 22.06 305 HIS A O 1
ATOM 2523 N N . PRO A 1 306 ? 1.114 44.219 -2.186 1 23.64 306 PRO A N 1
ATOM 2524 C CA . PRO A 1 306 ? 0.755 44.844 -0.91 1 23.64 306 PRO A CA 1
ATOM 2525 C C . PRO A 1 306 ? -0.747 44.812 -0.636 1 23.64 306 PRO A C 1
ATOM 2527 O O . PRO A 1 306 ? -1.548 44.781 -1.573 1 23.64 306 PRO A O 1
ATOM 2530 N N . MET B 1 1 ? 22.188 23.734 34.844 1 48.75 1 MET B N 1
ATOM 2531 C CA . MET B 1 1 ? 20.812 23.453 34.469 1 48.75 1 MET B CA 1
ATOM 2532 C C . MET B 1 1 ? 20.672 23.344 32.969 1 48.75 1 MET B C 1
ATOM 2534 O O . MET B 1 1 ? 21.219 24.156 32.219 1 48.75 1 MET B O 1
ATOM 2538 N N . GLU B 1 2 ? 20.344 22.141 32.375 1 67.06 2 GLU B N 1
ATOM 2539 C CA . GLU B 1 2 ? 20.375 21.953 30.922 1 67.06 2 GLU B CA 1
ATOM 2540 C C . GLU B 1 2 ? 19.438 22.938 30.219 1 67.06 2 GLU B C 1
ATOM 2542 O O . GLU B 1 2 ? 18.266 23.078 30.609 1 67.06 2 GLU B O 1
ATOM 2547 N N . GLU B 1 3 ? 20 23.844 29.516 1 88.06 3 GLU B N 1
ATOM 2548 C CA . GLU B 1 3 ? 19.234 24.906 28.828 1 88.06 3 GLU B CA 1
ATOM 2549 C C . GLU B 1 3 ? 18.266 24.312 27.828 1 88.06 3 GLU B C 1
ATOM 2551 O O . GLU B 1 3 ? 18.609 23.391 27.094 1 88.06 3 GLU B O 1
ATOM 2556 N N . THR B 1 4 ? 16.938 24.656 28.078 1 94.12 4 THR B N 1
ATOM 2557 C CA . THR B 1 4 ? 15.914 24.203 27.141 1 94.12 4 THR B CA 1
ATOM 2558 C C . THR B 1 4 ? 15.305 25.391 26.391 1 94.12 4 THR B C 1
ATOM 2560 O O . THR B 1 4 ? 15.461 26.531 26.812 1 94.12 4 THR B O 1
ATOM 2563 N N . HIS B 1 5 ? 14.758 25.156 25.281 1 96.12 5 HIS B N 1
ATOM 2564 C CA . HIS B 1 5 ? 14.078 26.141 24.453 1 96.12 5 HIS B CA 1
ATOM 2565 C C . HIS B 1 5 ? 12.859 25.531 23.766 1 96.12 5 HIS B C 1
ATOM 2567 O O . HIS B 1 5 ? 12.875 24.359 23.375 1 96.12 5 HIS B O 1
ATOM 2573 N N . LYS B 1 6 ? 11.875 26.375 23.656 1 97.44 6 LYS B N 1
ATOM 2574 C CA . LYS B 1 6 ? 10.656 25.906 23.016 1 97.44 6 LYS B CA 1
ATOM 2575 C C . LYS B 1 6 ? 10.766 26.047 21.5 1 97.44 6 LYS B C 1
ATOM 2577 O O . LYS B 1 6 ? 11.148 27.094 20.984 1 97.44 6 LYS B O 1
ATOM 2582 N N . PHE B 1 7 ? 10.398 24.938 20.812 1 98.12 7 PHE B N 1
ATOM 2583 C CA . PHE B 1 7 ? 10.414 24.906 19.359 1 98.12 7 PHE B CA 1
ATOM 2584 C C . PHE B 1 7 ? 9.078 24.422 18.812 1 98.12 7 PHE B C 1
ATOM 2586 O O . PHE B 1 7 ? 8.297 23.797 19.531 1 98.12 7 PHE B O 1
ATOM 2593 N N . ILE B 1 8 ? 8.812 24.812 17.562 1 98.38 8 ILE B N 1
ATOM 2594 C CA . ILE B 1 8 ? 7.812 24.109 16.766 1 98.38 8 ILE B CA 1
ATOM 2595 C C . ILE B 1 8 ? 8.5 23.203 15.742 1 98.38 8 ILE B C 1
ATOM 2597 O O . ILE B 1 8 ? 9.453 23.641 15.078 1 98.38 8 ILE B O 1
ATOM 2601 N N . ILE B 1 9 ? 8.078 21.984 15.703 1 98.62 9 ILE B N 1
ATOM 2602 C CA . ILE B 1 9 ? 8.586 21.016 14.734 1 98.62 9 ILE B CA 1
ATOM 2603 C C . ILE B 1 9 ? 7.543 20.75 13.656 1 98.62 9 ILE B C 1
ATOM 2605 O O . ILE B 1 9 ? 6.406 20.375 13.961 1 98.62 9 ILE B O 1
ATOM 2609 N N . PHE B 1 10 ? 7.906 21.031 12.414 1 98.69 10 PHE B N 1
ATOM 2610 C CA . PHE B 1 10 ? 7.078 20.703 11.258 1 98.69 10 PHE B CA 1
ATOM 2611 C C . PHE B 1 10 ? 7.496 19.375 10.656 1 98.69 10 PHE B C 1
ATOM 2613 O O . PHE B 1 10 ? 8.68 19.141 10.391 1 98.69 10 PHE B O 1
ATOM 2620 N N . PHE B 1 11 ? 6.52 18.531 10.438 1 98.56 11 PHE B N 1
ATOM 2621 C CA . PHE B 1 11 ? 6.891 17.203 9.961 1 98.56 11 PHE B CA 1
ATOM 2622 C C . PHE B 1 11 ? 5.836 16.672 8.992 1 98.56 11 PHE B C 1
ATOM 2624 O O . PHE B 1 11 ? 4.676 17.078 9.039 1 98.56 11 PHE B O 1
ATOM 2631 N N . SER B 1 12 ? 6.23 15.82 8.055 1 98.44 12 SER B N 1
ATOM 2632 C CA . SER B 1 12 ? 5.406 15.102 7.09 1 98.44 12 SER B CA 1
ATOM 2633 C C . SER B 1 12 ? 5.5 13.594 7.289 1 98.44 12 SER B C 1
ATOM 2635 O O . SER B 1 12 ? 6.461 13.102 7.883 1 98.44 12 SER B O 1
ATOM 2637 N N . TYR B 1 13 ? 4.434 12.898 6.902 1 98.56 13 TYR B N 1
ATOM 2638 C CA . TYR B 1 13 ? 4.484 11.445 7.012 1 98.56 13 TYR B CA 1
ATOM 2639 C C . TYR B 1 13 ? 3.49 10.797 6.059 1 98.56 13 TYR B C 1
ATOM 2641 O O . TYR B 1 13 ? 2.479 11.398 5.695 1 98.56 13 TYR B O 1
ATOM 2649 N N . VAL B 1 14 ? 3.857 9.57 5.648 1 97.94 14 VAL B N 1
ATOM 2650 C CA . VAL B 1 14 ? 2.959 8.664 4.938 1 97.94 14 VAL B CA 1
ATOM 2651 C C . VAL B 1 14 ? 2.262 7.738 5.934 1 97.94 14 VAL B C 1
ATOM 2653 O O . VAL B 1 14 ? 2.889 6.836 6.496 1 97.94 14 VAL B O 1
ATOM 2656 N N . GLY B 1 15 ? 0.979 7.898 6.062 1 97.38 15 GLY B N 1
ATOM 2657 C CA . GLY B 1 15 ? 0.233 7.309 7.164 1 97.38 15 GLY B CA 1
ATOM 2658 C C . GLY B 1 15 ? 0.033 5.812 7.016 1 97.38 15 GLY B C 1
ATOM 2659 O O . GLY B 1 15 ? -0.215 5.117 8 1 97.38 15 GLY B O 1
ATOM 2660 N N . MET B 1 16 ? 0.019 5.188 5.867 1 90.88 16 MET B N 1
ATOM 2661 C CA . MET B 1 16 ? -0.293 3.789 5.586 1 90.88 16 MET B CA 1
ATOM 2662 C C . MET B 1 16 ? 0.566 2.857 6.434 1 90.88 16 MET B C 1
ATOM 2664 O O . MET B 1 16 ? 0.144 1.749 6.766 1 90.88 16 MET B O 1
ATOM 2668 N N . GLY B 1 17 ? 1.593 3.252 6.969 1 87.19 17 GLY B N 1
ATOM 2669 C CA . GLY B 1 17 ? 2.451 2.408 7.785 1 87.19 17 GLY B CA 1
ATOM 2670 C C . GLY B 1 17 ? 2.367 2.725 9.266 1 87.19 17 GLY B C 1
ATOM 2671 O O . GLY B 1 17 ? 3.031 2.08 10.078 1 87.19 17 GLY B O 1
ATOM 2672 N N . PHE B 1 18 ? 1.445 3.588 9.625 1 95.88 18 PHE B N 1
ATOM 2673 C CA . PHE B 1 18 ? 1.35 4.016 11.016 1 95.88 18 PHE B CA 1
ATOM 2674 C C . PHE B 1 18 ? -0.024 3.689 11.586 1 95.88 18 PHE B C 1
ATOM 2676 O O . PHE B 1 18 ? -1.017 3.656 10.852 1 95.88 18 PHE B O 1
ATOM 2683 N N . ASN B 1 19 ? -0.055 3.447 12.844 1 96.25 19 ASN B N 1
ATOM 2684 C CA . ASN B 1 19 ? -1.301 3.254 13.578 1 96.25 19 ASN B CA 1
ATOM 2685 C C . ASN B 1 19 ? -1.853 4.578 14.102 1 96.25 19 ASN B C 1
ATOM 2687 O O . ASN B 1 19 ? -2.225 4.68 15.266 1 96.25 19 ASN B O 1
ATOM 2691 N N . GLY B 1 20 ? -1.778 5.578 13.219 1 97.25 20 GLY B N 1
ATOM 2692 C CA . GLY B 1 20 ? -2.225 6.902 13.617 1 97.25 20 GLY B CA 1
ATOM 2693 C C . GLY B 1 20 ? -1.081 7.844 13.953 1 97.25 20 GLY B C 1
ATOM 2694 O O . GLY B 1 20 ? 0.082 7.434 13.969 1 97.25 20 GLY B O 1
ATOM 2695 N N . SER B 1 21 ? -1.447 9.047 14.242 1 98 21 SER B N 1
ATOM 2696 C CA . SER B 1 21 ? -0.382 10.008 14.516 1 98 21 SER B CA 1
ATOM 2697 C C . SER B 1 21 ? -0.155 10.172 16.016 1 98 21 SER B C 1
ATOM 2699 O O . SER B 1 21 ? 0.966 10.445 16.453 1 98 21 SER B O 1
ATOM 2701 N N . ALA B 1 22 ? -1.164 10 16.797 1 96.62 22 ALA B N 1
ATOM 2702 C CA . ALA B 1 22 ? -1.13 10.359 18.219 1 96.62 22 ALA B CA 1
ATOM 2703 C C . ALA B 1 22 ? -0.28 9.375 19.016 1 96.62 22 ALA B C 1
ATOM 2705 O O . ALA B 1 22 ? -0.335 8.164 18.781 1 96.62 22 ALA B O 1
ATOM 2706 N N . TYR B 1 23 ? 0.408 9.922 19.969 1 96.19 23 TYR B N 1
ATOM 2707 C CA . TYR B 1 23 ? 1.208 9.117 20.875 1 96.19 23 TYR B CA 1
ATOM 2708 C C . TYR B 1 23 ? 0.326 8.18 21.703 1 96.19 23 TYR B C 1
ATOM 2710 O O . TYR B 1 23 ? -0.735 8.586 22.172 1 96.19 23 TYR B O 1
ATOM 2718 N N . GLN B 1 24 ? 0.733 7.027 21.766 1 93.31 24 GLN B N 1
ATOM 2719 C CA . GLN B 1 24 ? 0.067 6.02 22.578 1 93.31 24 GLN B CA 1
ATOM 2720 C C . GLN B 1 24 ? 1.08 5.188 23.359 1 93.31 24 GLN B C 1
ATOM 2722 O O . GLN B 1 24 ? 2.045 4.676 22.781 1 93.31 24 GLN B O 1
ATOM 2727 N N . LYS B 1 25 ? 0.884 4.941 24.531 1 91.19 25 LYS B N 1
ATOM 2728 C CA . LYS B 1 25 ? 1.821 4.23 25.406 1 91.19 25 LYS B CA 1
ATOM 2729 C C . LYS B 1 25 ? 1.957 2.77 24.984 1 91.19 25 LYS B C 1
ATOM 2731 O O . LYS B 1 25 ? 3.057 2.211 25 1 91.19 25 LYS B O 1
ATOM 2736 N N . ASP B 1 26 ? 0.895 2.184 24.516 1 90.75 26 ASP B N 1
ATOM 2737 C CA . ASP B 1 26 ? 0.857 0.746 24.266 1 90.75 26 ASP B CA 1
ATOM 2738 C C . ASP B 1 26 ? 0.991 0.443 22.766 1 90.75 26 ASP B C 1
ATOM 2740 O O . ASP B 1 26 ? 0.877 -0.711 22.344 1 90.75 26 ASP B O 1
ATOM 2744 N N . ASN B 1 27 ? 1.242 1.413 22.062 1 89.12 27 ASN B N 1
ATOM 2745 C CA . ASN B 1 27 ? 1.401 1.256 20.609 1 89.12 27 ASN B CA 1
ATOM 2746 C C . ASN B 1 27 ? 2.586 2.061 20.094 1 89.12 27 ASN B C 1
ATOM 2748 O O . ASN B 1 27 ? 2.457 3.254 19.812 1 89.12 27 ASN B O 1
ATOM 2752 N N . PRO B 1 28 ? 3.59 1.363 19.875 1 90 28 PRO B N 1
ATOM 2753 C CA . PRO B 1 28 ? 4.82 2.088 19.547 1 90 28 PRO B CA 1
ATOM 2754 C C . PRO B 1 28 ? 4.867 2.527 18.078 1 90 28 PRO B C 1
ATOM 2756 O O . PRO B 1 28 ? 5.773 3.264 17.688 1 90 28 PRO B O 1
ATOM 2759 N N . ASN B 1 29 ? 3.898 2.195 17.266 1 95.25 29 ASN B N 1
ATOM 2760 C CA . ASN B 1 29 ? 3.986 2.48 15.844 1 95.25 29 ASN B CA 1
ATOM 2761 C C . ASN B 1 29 ? 3.084 3.645 15.445 1 95.25 29 ASN B C 1
ATOM 2763 O O . ASN B 1 29 ? 2.338 3.553 14.469 1 95.25 29 ASN B O 1
ATOM 2767 N N . THR B 1 30 ? 3.125 4.723 16.203 1 97.69 30 THR B N 1
ATOM 2768 C CA . THR B 1 30 ? 2.473 5.961 15.797 1 97.69 30 THR B CA 1
ATOM 2769 C C . THR B 1 30 ? 3.506 7 15.367 1 97.69 30 THR B C 1
ATOM 2771 O O . THR B 1 30 ? 4.695 6.863 15.672 1 97.69 30 THR B O 1
ATOM 2774 N N . VAL B 1 31 ? 3.092 7.992 14.672 1 98.06 31 VAL B N 1
ATOM 2775 C CA . VAL B 1 31 ? 3.969 9.047 14.172 1 98.06 31 VAL B CA 1
ATOM 2776 C C . VAL B 1 31 ? 4.645 9.758 15.344 1 98.06 31 VAL B C 1
ATOM 2778 O O . VAL B 1 31 ? 5.867 9.922 15.359 1 98.06 31 VAL B O 1
ATOM 2781 N N . GLU B 1 32 ? 3.865 10.094 16.344 1 98 32 GLU B N 1
ATOM 2782 C CA . GLU B 1 32 ? 4.387 10.828 17.5 1 98 32 GLU B CA 1
ATOM 2783 C C . GLU B 1 32 ? 5.316 9.953 18.328 1 98 32 GLU B C 1
ATOM 2785 O O . GLU B 1 32 ? 6.328 10.43 18.844 1 98 32 GLU B O 1
ATOM 2790 N N . ASN B 1 33 ? 4.992 8.727 18.5 1 97.5 33 ASN B N 1
ATOM 2791 C CA . ASN B 1 33 ? 5.895 7.828 19.203 1 97.5 33 ASN B CA 1
ATOM 2792 C C . ASN B 1 33 ? 7.27 7.773 18.547 1 97.5 33 ASN B C 1
ATOM 2794 O O . ASN B 1 33 ? 8.297 7.863 19.219 1 97.5 33 ASN B O 1
ATOM 2798 N N . ARG B 1 34 ? 7.219 7.637 17.25 1 96.88 34 ARG B N 1
ATOM 2799 C CA . ARG B 1 34 ? 8.477 7.57 16.516 1 96.88 34 ARG B CA 1
ATOM 2800 C C . ARG B 1 34 ? 9.281 8.852 16.688 1 96.88 34 ARG B C 1
ATOM 2802 O O . ARG B 1 34 ? 10.5 8.805 16.859 1 96.88 34 ARG B O 1
ATOM 2809 N N . LEU B 1 35 ? 8.602 9.938 16.625 1 97.38 35 LEU B N 1
ATOM 2810 C CA . LEU B 1 35 ? 9.266 11.227 16.781 1 97.38 35 LEU B CA 1
ATOM 2811 C C . LEU B 1 35 ? 9.82 11.391 18.188 1 97.38 35 LEU B C 1
ATOM 2813 O O . LEU B 1 35 ? 10.984 11.766 18.359 1 97.38 35 LEU B O 1
ATOM 2817 N N . MET B 1 36 ? 9.055 11.047 19.203 1 97.19 36 MET B N 1
ATOM 2818 C CA . MET B 1 36 ? 9.469 11.195 20.594 1 97.19 36 MET B CA 1
ATOM 2819 C C . MET B 1 36 ? 10.641 10.273 20.906 1 97.19 36 MET B C 1
ATOM 2821 O O . MET B 1 36 ? 11.57 10.664 21.609 1 97.19 36 MET B O 1
ATOM 2825 N N . ASP B 1 37 ? 10.562 9.117 20.344 1 96.5 37 ASP B N 1
ATOM 2826 C CA . ASP B 1 37 ? 11.664 8.172 20.531 1 96.5 37 ASP B CA 1
ATOM 2827 C C . ASP B 1 37 ? 12.961 8.727 19.938 1 96.5 37 ASP B C 1
ATOM 2829 O O . ASP B 1 37 ? 14.023 8.633 20.562 1 96.5 37 ASP B O 1
ATOM 2833 N N . CYS B 1 38 ? 12.859 9.258 18.812 1 96.69 38 CYS B N 1
ATOM 2834 C CA . CYS B 1 38 ? 14.023 9.828 18.156 1 96.69 38 CYS B CA 1
ATOM 2835 C C . CYS B 1 38 ? 14.602 10.984 18.969 1 96.69 38 CYS B C 1
ATOM 2837 O O . CYS B 1 38 ? 15.812 11.055 19.172 1 96.69 38 CYS B O 1
ATOM 2839 N N . LEU B 1 39 ? 13.75 11.852 19.469 1 97.44 39 LEU B N 1
ATOM 2840 C CA . LEU B 1 39 ? 14.188 12.992 20.266 1 97.44 39 LEU B CA 1
ATOM 2841 C C . LEU B 1 39 ? 14.844 12.531 21.562 1 97.44 39 LEU B C 1
ATOM 2843 O O . LEU B 1 39 ? 15.859 13.102 21.984 1 97.44 39 LEU B O 1
ATOM 2847 N N . HIS B 1 40 ? 14.273 11.516 22.094 1 97.12 40 HIS B N 1
ATOM 2848 C CA . HIS B 1 40 ? 14.828 10.961 23.328 1 97.12 40 HIS B CA 1
ATOM 2849 C C . HIS B 1 40 ? 16.188 10.32 23.094 1 97.12 40 HIS B C 1
ATOM 2851 O O . HIS B 1 40 ? 17.125 10.547 23.859 1 97.12 40 HIS B O 1
ATOM 2857 N N . ASP B 1 41 ? 16.266 9.578 22.047 1 96 41 ASP B N 1
ATOM 2858 C CA . ASP B 1 41 ? 17.516 8.922 21.672 1 96 41 ASP B CA 1
ATOM 2859 C C . ASP B 1 41 ? 18.625 9.945 21.453 1 96 41 ASP B C 1
ATOM 2861 O O . ASP B 1 41 ? 19.797 9.664 21.734 1 96 41 ASP B O 1
ATOM 2865 N N . MET B 1 42 ? 18.234 11.094 21.031 1 95.56 42 MET B N 1
ATOM 2866 C CA . MET B 1 42 ? 19.188 12.148 20.75 1 95.56 42 MET B CA 1
ATOM 2867 C C . MET B 1 42 ? 19.422 13.023 21.969 1 95.56 42 MET B C 1
ATOM 2869 O O . MET B 1 42 ? 20.141 14.023 21.891 1 95.56 42 MET B O 1
ATOM 2873 N N . ASN B 1 43 ? 18.766 12.695 23.016 1 95.31 43 ASN B N 1
ATOM 2874 C CA . ASN B 1 43 ? 18.875 13.398 24.281 1 95.31 43 ASN B CA 1
ATOM 2875 C C . ASN B 1 43 ? 18.391 14.844 24.172 1 95.31 43 ASN B C 1
ATOM 2877 O O . ASN B 1 43 ? 18.969 15.75 24.75 1 95.31 43 ASN B O 1
ATOM 2881 N N . LEU B 1 44 ? 17.406 14.977 23.375 1 96.56 44 LEU B N 1
ATOM 2882 C CA . LEU B 1 44 ? 16.828 16.312 23.234 1 96.56 44 LEU B CA 1
ATOM 2883 C C . LEU B 1 44 ? 15.672 16.516 24.219 1 96.56 44 LEU B C 1
ATOM 2885 O O . LEU B 1 44 ? 15.234 17.641 24.438 1 96.56 44 LEU B O 1
ATOM 2889 N N . ILE B 1 45 ? 15.18 15.391 24.672 1 96.81 45 ILE B N 1
ATOM 2890 C CA . ILE B 1 45 ? 14.141 15.43 25.703 1 96.81 45 ILE B CA 1
ATOM 2891 C C . ILE B 1 45 ? 14.5 14.453 26.828 1 96.81 45 ILE B C 1
ATOM 2893 O O . ILE B 1 45 ? 15.242 13.492 26.609 1 96.81 45 ILE B O 1
ATOM 2897 N N . SER B 1 46 ? 13.969 14.703 28 1 93.5 46 SER B N 1
ATOM 2898 C CA . SER B 1 46 ? 14.312 13.898 29.156 1 93.5 46 SER B CA 1
ATOM 2899 C C . SER B 1 46 ? 13.602 12.547 29.141 1 93.5 46 SER B C 1
ATOM 2901 O O . SER B 1 46 ? 14.125 11.547 29.641 1 93.5 46 SER B O 1
ATOM 2903 N N . GLY B 1 47 ? 12.398 12.57 28.562 1 93.06 47 GLY B N 1
ATOM 2904 C CA . GLY B 1 47 ? 11.586 11.367 28.453 1 93.06 47 GLY B CA 1
ATOM 2905 C C . GLY B 1 47 ? 10.531 11.438 27.375 1 93.06 47 GLY B C 1
ATOM 2906 O O . GLY B 1 47 ? 10.133 12.531 26.969 1 93.06 47 GLY B O 1
ATOM 2907 N N . VAL B 1 48 ? 10.078 10.32 27.031 1 90.88 48 VAL B N 1
ATOM 2908 C CA . VAL B 1 48 ? 9.117 10.25 25.938 1 90.88 48 VAL B CA 1
ATOM 2909 C C . VAL B 1 48 ? 7.777 10.828 26.391 1 90.88 48 VAL B C 1
ATOM 2911 O O . VAL B 1 48 ? 6.902 11.102 25.562 1 90.88 48 VAL B O 1
ATOM 2914 N N . ASP B 1 49 ? 7.695 11.055 27.672 1 89.31 49 ASP B N 1
ATOM 2915 C CA . ASP B 1 49 ? 6.465 11.609 28.219 1 89.31 49 ASP B CA 1
ATOM 2916 C C . ASP B 1 49 ? 6.523 13.141 28.25 1 89.31 49 ASP B C 1
ATOM 2918 O O . ASP B 1 49 ? 5.625 13.789 28.797 1 89.31 49 ASP B O 1
ATOM 2922 N N . GLN B 1 50 ? 7.535 13.719 27.719 1 93.12 50 GLN B N 1
ATOM 2923 C CA . GLN B 1 50 ? 7.625 15.172 27.625 1 93.12 50 GLN B CA 1
ATOM 2924 C C . GLN B 1 50 ? 6.359 15.758 27 1 93.12 50 GLN B C 1
ATOM 2926 O O . GLN B 1 50 ? 5.91 15.297 25.953 1 93.12 50 GLN B O 1
ATOM 2931 N N . PRO B 1 51 ? 5.82 16.75 27.703 1 95 51 PRO B N 1
ATOM 2932 C CA . PRO B 1 51 ? 4.598 17.359 27.172 1 95 51 PRO B CA 1
ATOM 2933 C C . PRO B 1 51 ? 4.82 18.078 25.844 1 95 51 PRO B C 1
ATOM 2935 O O . PRO B 1 51 ? 5.863 18.703 25.641 1 95 51 PRO B O 1
ATOM 2938 N N . PHE B 1 52 ? 3.908 17.938 24.969 1 97.56 52 PHE B N 1
ATOM 2939 C CA . PHE B 1 52 ? 3.895 18.656 23.703 1 97.56 52 PHE B CA 1
ATOM 2940 C C . PHE B 1 52 ? 2.465 18.922 23.25 1 97.56 52 PHE B C 1
ATOM 2942 O O . PHE B 1 52 ? 1.512 18.406 23.844 1 97.56 52 PHE B O 1
ATOM 2949 N N . SER B 1 53 ? 2.336 19.875 22.312 1 97.69 53 SER B N 1
ATOM 2950 C CA . SER B 1 53 ? 1.05 20.219 21.719 1 97.69 53 SER B CA 1
ATOM 2951 C C . SER B 1 53 ? 1.095 20.094 20.203 1 97.69 53 SER B C 1
ATOM 2953 O O . SER B 1 53 ? 2.025 20.594 19.562 1 97.69 53 SER B O 1
ATOM 2955 N N . ARG B 1 54 ? 0.145 19.406 19.656 1 97.5 54 ARG B N 1
ATOM 2956 C CA . ARG B 1 54 ? 0.163 19.172 18.203 1 97.5 54 ARG B CA 1
ATOM 2957 C C . ARG B 1 54 ? -0.955 19.938 17.516 1 97.5 54 ARG B C 1
ATOM 2959 O O . ARG B 1 54 ? -1.969 20.266 18.141 1 97.5 54 ARG B O 1
ATOM 2966 N N . VAL B 1 55 ? -0.775 20.109 16.234 1 97.5 55 VAL B N 1
ATOM 2967 C CA . VAL B 1 55 ? -1.762 20.812 15.414 1 97.5 55 VAL B CA 1
ATOM 2968 C C . VAL B 1 55 ? -2.967 19.906 15.172 1 97.5 55 VAL B C 1
ATOM 2970 O O . VAL B 1 55 ? -4.113 20.328 15.297 1 97.5 55 VAL B O 1
ATOM 2973 N N . SER B 1 56 ? -2.646 18.656 14.789 1 9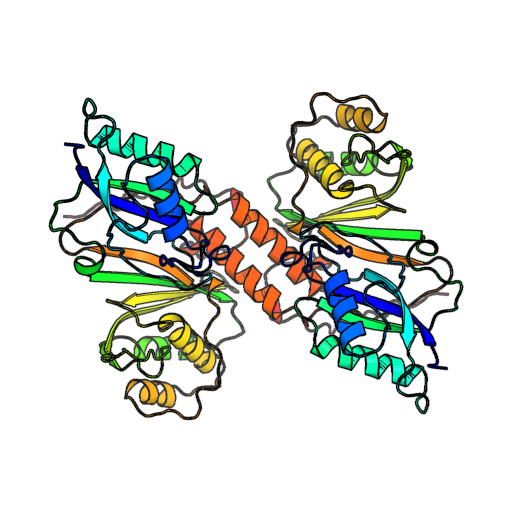7.75 56 SER B N 1
ATOM 2974 C CA . SER B 1 56 ? -3.736 17.766 14.406 1 97.75 56 SER B CA 1
ATOM 2975 C C . SER B 1 56 ? -3.385 16.312 14.703 1 97.75 56 SER B C 1
ATOM 2977 O O . SER B 1 56 ? -2.244 15.883 14.508 1 97.75 56 SER B O 1
ATOM 2979 N N . ARG B 1 57 ? -4.391 15.555 15.188 1 96.44 57 ARG B N 1
ATOM 2980 C CA . ARG B 1 57 ? -4.309 14.094 15.266 1 96.44 57 ARG B CA 1
ATOM 2981 C C . ARG B 1 57 ? -4.93 13.453 14.031 1 96.44 57 ARG B C 1
ATOM 2983 O O . ARG B 1 57 ? -5.988 13.875 13.57 1 96.44 57 ARG B O 1
ATOM 2990 N N . THR B 1 58 ? -4.242 12.547 13.445 1 98 58 THR B N 1
ATOM 2991 C CA . THR B 1 58 ? -4.781 11.836 12.289 1 98 58 THR B CA 1
ATOM 2992 C C . THR B 1 58 ? -5 10.359 12.617 1 98 58 THR B C 1
ATOM 2994 O O . THR B 1 58 ? -4.23 9.773 13.375 1 98 58 THR B O 1
ATOM 2997 N N . ASP B 1 59 ? -6.008 9.805 12 1 96.12 59 ASP B N 1
ATOM 2998 C CA . ASP B 1 59 ? -6.344 8.398 12.195 1 96.12 59 ASP B CA 1
ATOM 2999 C C . ASP B 1 59 ? -5.285 7.488 11.578 1 96.12 59 ASP B C 1
ATOM 3001 O O . ASP B 1 59 ? -4.414 7.953 10.836 1 96.12 59 ASP B O 1
ATOM 3005 N N . LYS B 1 60 ? -5.453 6.254 12.016 1 96.56 60 LYS B N 1
ATOM 3006 C CA . LYS B 1 60 ? -4.625 5.234 11.375 1 96.56 60 LYS B CA 1
ATOM 3007 C C . LYS B 1 60 ? -4.742 5.305 9.859 1 96.56 60 LYS B C 1
ATOM 3009 O O . LYS B 1 60 ? -5.852 5.371 9.32 1 96.56 60 LYS B O 1
ATOM 3014 N N . GLY B 1 61 ? -3.561 5.363 9.195 1 96.69 61 GLY B N 1
ATOM 3015 C CA . GLY B 1 61 ? -3.549 5.309 7.742 1 96.69 61 GLY B CA 1
ATOM 3016 C C . GLY B 1 61 ? -3.572 6.68 7.094 1 96.69 61 GLY B C 1
ATOM 3017 O O . GLY B 1 61 ? -3.295 6.812 5.898 1 96.69 61 GLY B O 1
ATOM 3018 N N . VAL B 1 62 ? -3.908 7.707 7.84 1 98.44 62 VAL B N 1
ATOM 3019 C CA . VAL B 1 62 ? -4.035 9.047 7.273 1 98.44 62 VAL B CA 1
ATOM 3020 C C . VAL B 1 62 ? -2.664 9.711 7.195 1 98.44 62 VAL B C 1
ATOM 3022 O O . VAL B 1 62 ? -1.877 9.633 8.141 1 98.44 62 VAL B O 1
ATOM 3025 N N . SER B 1 63 ? -2.404 10.336 6.043 1 98.62 63 SER B N 1
ATOM 3026 C CA . SER B 1 63 ? -1.114 10.961 5.789 1 98.62 63 SER B CA 1
ATOM 3027 C C . SER B 1 63 ? -1.17 12.469 6.043 1 98.62 63 SER B C 1
ATOM 3029 O O . SER B 1 63 ? -2.252 13.031 6.223 1 98.62 63 SER B O 1
ATOM 3031 N N . ALA B 1 64 ? 0.039 13.062 6.09 1 98.56 64 ALA B N 1
ATOM 3032 C CA . ALA B 1 64 ? 0.123 14.516 6.25 1 98.56 64 ALA B CA 1
ATOM 3033 C C . ALA B 1 64 ? 1.245 15.094 5.391 1 98.56 64 ALA B C 1
ATOM 3035 O O . ALA B 1 64 ? 2.385 14.625 5.453 1 98.56 64 ALA B O 1
ATOM 3036 N N . ARG B 1 65 ? 0.881 16.062 4.578 1 97.88 65 ARG B N 1
ATOM 3037 C CA . ARG B 1 65 ? 1.896 16.859 3.91 1 97.88 65 ARG B CA 1
ATOM 3038 C C . ARG B 1 65 ? 2.717 17.656 4.918 1 97.88 65 ARG B C 1
ATOM 3040 O O . ARG B 1 65 ? 3.934 17.781 4.773 1 97.88 65 ARG B O 1
ATOM 3047 N N . MET B 1 66 ? 1.895 18.125 5.84 1 97.5 66 MET B N 1
ATOM 3048 C CA . MET B 1 66 ? 2.521 18.859 6.93 1 97.5 66 MET B CA 1
ATOM 3049 C C . MET B 1 66 ? 1.669 18.797 8.195 1 97.5 66 MET B C 1
ATOM 3051 O O . MET B 1 66 ? 0.459 19.031 8.141 1 97.5 66 MET B O 1
ATOM 3055 N N . ASN B 1 67 ? 2.254 18.406 9.25 1 98.5 67 ASN B N 1
ATOM 3056 C CA . ASN B 1 67 ? 1.775 18.531 10.625 1 98.5 67 ASN B CA 1
ATOM 3057 C C . ASN B 1 67 ? 2.787 19.266 11.508 1 98.5 67 ASN B C 1
ATOM 3059 O O . ASN B 1 67 ? 3.863 19.641 11.039 1 98.5 67 ASN B O 1
ATOM 3063 N N . ALA B 1 68 ? 2.393 19.625 12.703 1 98.56 68 ALA B N 1
ATOM 3064 C CA . ALA B 1 68 ? 3.344 20.328 13.555 1 98.56 68 ALA B CA 1
ATOM 3065 C C . ALA B 1 68 ? 3.045 20.094 15.031 1 98.56 68 ALA B C 1
ATOM 3067 O O . ALA B 1 68 ? 1.922 19.734 15.391 1 98.56 68 ALA B O 1
ATOM 3068 N N . LEU B 1 69 ? 4.055 20.234 15.812 1 98.31 69 LEU B N 1
ATOM 3069 C CA . LEU B 1 69 ? 3.871 20.203 17.25 1 98.31 69 LEU B CA 1
ATOM 3070 C C . LEU B 1 69 ? 4.863 21.125 17.953 1 98.31 69 LEU B C 1
ATOM 3072 O O . LEU B 1 69 ? 5.941 21.391 17.422 1 98.31 69 LEU B O 1
ATOM 3076 N N . THR B 1 70 ? 4.488 21.719 19.047 1 98.44 70 THR B N 1
ATOM 3077 C CA . THR B 1 70 ? 5.383 22.5 19.891 1 98.44 70 THR B CA 1
ATOM 3078 C C . THR B 1 70 ? 5.91 21.656 21.047 1 98.44 70 THR B C 1
ATOM 3080 O O . THR B 1 70 ? 5.168 20.859 21.625 1 98.44 70 THR B O 1
ATOM 3083 N N . ILE B 1 71 ? 7.176 21.844 21.328 1 98.44 71 ILE B N 1
ATOM 3084 C CA . ILE B 1 71 ? 7.82 21.062 22.375 1 98.44 71 ILE B CA 1
ATOM 3085 C C . ILE B 1 71 ? 9.062 21.781 22.875 1 98.44 71 ILE B C 1
ATOM 3087 O O . ILE B 1 71 ? 9.68 22.562 22.125 1 98.44 71 ILE B O 1
ATOM 3091 N N . ARG B 1 72 ? 9.375 21.609 24.125 1 97.62 72 ARG B N 1
ATOM 3092 C CA . ARG B 1 72 ? 10.617 22.141 24.688 1 97.62 72 ARG B CA 1
ATOM 3093 C C . ARG B 1 72 ? 11.758 21.141 24.516 1 97.62 72 ARG B C 1
ATOM 3095 O O . ARG B 1 72 ? 11.641 19.984 24.891 1 97.62 72 ARG B O 1
ATOM 3102 N N . LEU B 1 73 ? 12.859 21.578 23.906 1 97.25 73 LEU B N 1
ATOM 3103 C CA . LEU B 1 73 ? 14.023 20.719 23.656 1 97.25 73 LEU B CA 1
ATOM 3104 C C . LEU B 1 73 ? 15.242 21.25 24.406 1 97.25 73 LEU B C 1
ATOM 3106 O O . LEU B 1 73 ? 15.383 22.453 24.625 1 97.25 73 LEU B O 1
ATOM 3110 N N . LYS B 1 74 ? 16.094 20.312 24.688 1 96 74 LYS B N 1
ATOM 3111 C CA . LYS B 1 74 ? 17.391 20.672 25.234 1 96 74 LYS B CA 1
ATOM 3112 C C . LYS B 1 74 ? 18.281 21.312 24.172 1 96 74 LYS B C 1
ATOM 3114 O O . LYS B 1 74 ? 18.266 20.906 23.016 1 96 74 LYS B O 1
ATOM 3119 N N . ILE B 1 75 ? 19.078 22.281 24.625 1 94.44 75 ILE B N 1
ATOM 3120 C CA . ILE B 1 75 ? 20.047 22.891 23.734 1 94.44 75 ILE B CA 1
ATOM 3121 C C . ILE B 1 75 ? 21.391 22.172 23.859 1 94.44 75 ILE B C 1
ATOM 3123 O O . ILE B 1 75 ? 22.094 22.328 24.859 1 94.44 75 ILE B O 1
ATOM 3127 N N . ARG B 1 76 ? 21.781 21.453 22.922 1 89.31 76 ARG B N 1
ATOM 3128 C CA . ARG B 1 76 ? 22.984 20.625 22.969 1 89.31 76 ARG B CA 1
ATOM 3129 C C . ARG B 1 76 ? 24.219 21.422 22.516 1 89.31 76 ARG B C 1
ATOM 3131 O O . ARG B 1 76 ? 25.344 21.109 22.906 1 89.31 76 ARG B O 1
ATOM 3138 N N . HIS B 1 77 ? 24.016 22.391 21.656 1 86.12 77 HIS B N 1
ATOM 3139 C CA . HIS B 1 77 ? 25.125 23.188 21.125 1 86.12 77 HIS B CA 1
ATOM 3140 C C . HIS B 1 77 ? 25 24.656 21.531 1 86.12 77 HIS B C 1
ATOM 3142 O O . HIS B 1 77 ? 24.797 25.516 20.672 1 86.12 77 HIS B O 1
ATOM 3148 N N . PRO B 1 78 ? 25.328 24.891 22.812 1 83.81 78 PRO B N 1
ATOM 3149 C CA . PRO B 1 78 ? 25.109 26.25 23.312 1 83.81 78 PRO B CA 1
ATOM 3150 C C . PRO B 1 78 ? 25.984 27.281 22.609 1 83.81 78 PRO B C 1
ATOM 3152 O O . PRO B 1 78 ? 25.688 28.484 22.672 1 83.81 78 PRO B O 1
ATOM 3155 N N . HIS B 1 79 ? 26.938 26.812 21.938 1 89.19 79 HIS B N 1
ATOM 3156 C CA . HIS B 1 79 ? 27.844 27.734 21.266 1 89.19 79 HIS B CA 1
ATOM 3157 C C . HIS B 1 79 ? 27.328 28.109 19.891 1 89.19 79 HIS B C 1
ATOM 3159 O O . HIS B 1 79 ? 27.844 29.031 19.25 1 89.19 79 HIS B O 1
ATOM 3165 N N . MET B 1 80 ? 26.375 27.438 19.516 1 90.62 80 MET B N 1
ATOM 3166 C CA . MET B 1 80 ? 25.797 27.703 18.188 1 90.62 80 MET B CA 1
ATOM 3167 C C . MET B 1 80 ? 24.609 28.641 18.281 1 90.62 80 MET B C 1
ATOM 3169 O O . MET B 1 80 ? 23.984 28.75 19.344 1 90.62 80 MET B O 1
ATOM 3173 N N . THR B 1 81 ? 24.375 29.344 17.172 1 93.62 81 THR B N 1
ATOM 3174 C CA . THR B 1 81 ? 23.172 30.156 17.109 1 93.62 81 THR B CA 1
ATOM 3175 C C . THR B 1 81 ? 21.922 29.281 17.078 1 93.62 81 THR B C 1
ATOM 3177 O O . THR B 1 81 ? 22 28.094 16.719 1 93.62 81 THR B O 1
ATOM 3180 N N . LEU B 1 82 ? 20.844 29.828 17.453 1 91.69 82 LEU B N 1
ATOM 3181 C CA . LEU B 1 82 ? 19.594 29.094 17.438 1 91.69 82 LEU B CA 1
ATOM 3182 C C . LEU B 1 82 ? 19.266 28.594 16.031 1 91.69 82 LEU B C 1
ATOM 3184 O O . LEU B 1 82 ? 18.75 27.5 15.852 1 91.69 82 LEU B O 1
ATOM 3188 N N . GLN B 1 83 ? 19.578 29.406 15.062 1 93.44 83 GLN B N 1
ATOM 3189 C CA . GLN B 1 83 ? 19.344 29.062 13.672 1 93.44 83 GLN B CA 1
ATOM 3190 C C . GLN B 1 83 ? 20.172 27.828 13.266 1 93.44 83 GLN B C 1
ATOM 3192 O O . GLN B 1 83 ? 19.656 26.938 12.586 1 93.44 83 GLN B O 1
ATOM 3197 N N . ASP B 1 84 ? 21.312 27.797 13.727 1 94.75 84 ASP B N 1
ATOM 3198 C CA . ASP B 1 84 ? 22.188 26.656 13.414 1 94.75 84 ASP B CA 1
ATOM 3199 C C . ASP B 1 84 ? 21.734 25.406 14.141 1 94.75 84 ASP B C 1
ATOM 3201 O O . ASP B 1 84 ? 21.781 24.297 13.578 1 94.75 84 ASP B O 1
ATOM 3205 N N . ILE B 1 85 ? 21.344 25.609 15.344 1 94.25 85 ILE B N 1
ATOM 3206 C CA . ILE B 1 85 ? 20.859 24.5 16.141 1 94.25 85 ILE B CA 1
ATOM 3207 C C . ILE B 1 85 ? 19.656 23.875 15.453 1 94.25 85 ILE B C 1
ATOM 3209 O O . ILE B 1 85 ? 19.562 22.641 15.344 1 94.25 85 ILE B O 1
ATOM 3213 N N . GLN B 1 86 ? 18.797 24.688 14.945 1 95.31 86 GLN B N 1
ATOM 3214 C CA . GLN B 1 86 ? 17.609 24.219 14.234 1 95.31 86 GLN B CA 1
ATOM 3215 C C . GLN B 1 86 ? 17.984 23.359 13.031 1 95.31 86 GLN B C 1
ATOM 3217 O O . GLN B 1 86 ? 17.438 22.281 12.844 1 95.31 86 GLN B O 1
ATOM 3222 N N . ARG B 1 87 ? 18.906 23.766 12.312 1 95.75 87 ARG B N 1
ATOM 3223 C CA . ARG B 1 87 ? 19.344 23.047 11.117 1 95.75 87 ARG B CA 1
ATOM 3224 C C . ARG B 1 87 ? 19.984 21.719 11.492 1 95.75 87 ARG B C 1
ATOM 3226 O O . ARG B 1 87 ? 19.719 20.703 10.844 1 95.75 87 ARG B O 1
ATOM 3233 N N . VAL B 1 88 ? 20.781 21.766 12.484 1 95.94 88 VAL B N 1
ATOM 3234 C CA . VAL B 1 88 ? 21.453 20.562 12.93 1 95.94 88 VAL B CA 1
ATOM 3235 C C . VAL B 1 88 ? 20.438 19.547 13.422 1 95.94 88 VAL B C 1
ATOM 3237 O O . VAL B 1 88 ? 20.516 18.359 13.094 1 95.94 88 VAL B O 1
ATOM 3240 N N . TYR B 1 89 ? 19.484 20.031 14.195 1 97.06 89 TYR B N 1
ATOM 3241 C CA . TYR B 1 89 ? 18.453 19.156 14.711 1 97.06 89 TYR B CA 1
ATOM 3242 C C . TYR B 1 89 ? 17.672 18.5 13.578 1 97.06 89 TYR B C 1
ATOM 3244 O O . TYR B 1 89 ? 17.453 17.281 13.594 1 97.06 89 TYR B O 1
ATOM 3252 N N . VAL B 1 90 ? 17.25 19.266 12.57 1 97.69 90 VAL B N 1
ATOM 3253 C CA . VAL B 1 90 ? 16.5 18.734 11.438 1 97.69 90 VAL B CA 1
ATOM 3254 C C . VAL B 1 90 ? 17.297 17.625 10.758 1 97.69 90 VAL B C 1
ATOM 3256 O O . VAL B 1 90 ? 16.781 16.531 10.516 1 97.69 90 VAL B O 1
ATOM 3259 N N . LYS B 1 91 ? 18.531 17.891 10.508 1 96.94 91 LYS B N 1
ATOM 3260 C CA . LYS B 1 91 ? 19.406 16.953 9.812 1 96.94 91 LYS B CA 1
ATOM 3261 C C . LYS B 1 91 ? 19.578 15.664 10.617 1 96.94 91 LYS B C 1
ATOM 3263 O O . LYS B 1 91 ? 19.438 14.562 10.086 1 96.94 91 LYS B O 1
ATOM 3268 N N . GLU B 1 92 ? 19.859 15.797 11.867 1 96.56 92 GLU B N 1
ATOM 3269 C CA . GLU B 1 92 ? 20.156 14.641 12.711 1 96.56 92 GLU B CA 1
ATOM 3270 C C . GLU B 1 92 ? 18.906 13.797 12.938 1 96.56 92 GLU B C 1
ATOM 3272 O O . GLU B 1 92 ? 18.969 12.562 12.938 1 96.56 92 GLU B O 1
ATOM 3277 N N . ILE B 1 93 ? 17.828 14.43 13.141 1 97.44 93 ILE B N 1
ATOM 3278 C CA . ILE B 1 93 ? 16.578 13.719 13.383 1 97.44 93 ILE B CA 1
ATOM 3279 C C . ILE B 1 93 ? 16.203 12.898 12.148 1 97.44 93 ILE B C 1
ATOM 3281 O O . ILE B 1 93 ? 15.805 11.742 12.258 1 97.44 93 ILE B O 1
ATOM 3285 N N . ASN B 1 94 ? 16.312 13.43 11 1 97.62 94 ASN B N 1
ATOM 3286 C CA . ASN B 1 94 ? 15.867 12.805 9.758 1 97.62 94 ASN B CA 1
ATOM 3287 C C . ASN B 1 94 ? 16.703 11.578 9.414 1 97.62 94 ASN B C 1
ATOM 3289 O O . ASN B 1 94 ? 16.281 10.727 8.641 1 97.62 94 ASN B O 1
ATOM 3293 N N . LYS B 1 95 ? 17.844 11.5 9.977 1 95.88 95 LYS B N 1
ATOM 3294 C CA . LYS B 1 95 ? 18.688 10.32 9.758 1 95.88 95 LYS B CA 1
ATOM 3295 C C . LYS B 1 95 ? 18.047 9.07 10.359 1 95.88 95 LYS B C 1
ATOM 3297 O O . LYS B 1 95 ? 18.344 7.953 9.938 1 95.88 95 LYS B O 1
ATOM 3302 N N . LYS B 1 96 ? 17.141 9.281 11.242 1 94.69 96 LYS B N 1
ATOM 3303 C CA . LYS B 1 96 ? 16.625 8.156 12 1 94.69 96 LYS B CA 1
ATOM 3304 C C . LYS B 1 96 ? 15.156 7.887 11.648 1 94.69 96 LYS B C 1
ATOM 3306 O O . LYS B 1 96 ? 14.555 6.941 12.164 1 94.69 96 LYS B O 1
ATOM 3311 N N . LEU B 1 97 ? 14.633 8.672 10.859 1 95.19 97 LEU B N 1
ATOM 3312 C CA . LEU B 1 97 ? 13.203 8.57 10.602 1 95.19 97 LEU B CA 1
ATOM 3313 C C . LEU B 1 97 ? 12.938 7.812 9.305 1 95.19 97 LEU B C 1
ATOM 3315 O O . LEU B 1 97 ? 13.688 7.957 8.336 1 95.19 97 LEU B O 1
ATOM 3319 N N . LYS B 1 98 ? 11.859 6.973 9.359 1 92.25 98 LYS B N 1
ATOM 3320 C CA . LYS B 1 98 ? 11.367 6.254 8.188 1 92.25 98 LYS B CA 1
ATOM 3321 C C . LYS B 1 98 ? 9.898 6.559 7.93 1 92.25 98 LYS B C 1
ATOM 3323 O O . LYS B 1 98 ? 9.102 6.633 8.867 1 92.25 98 LYS B O 1
ATOM 3328 N N . ASN B 1 99 ? 9.516 6.766 6.652 1 95 99 ASN B N 1
ATOM 3329 C CA . ASN B 1 99 ? 8.148 7.031 6.207 1 95 99 ASN B CA 1
ATOM 3330 C C . ASN B 1 99 ? 7.621 8.352 6.766 1 95 99 ASN B C 1
ATOM 3332 O O . ASN B 1 99 ? 6.414 8.586 6.77 1 95 99 ASN B O 1
ATOM 3336 N N . MET B 1 100 ? 8.484 9.086 7.324 1 97.94 100 MET B N 1
ATOM 3337 C CA . MET B 1 100 ? 8.203 10.445 7.793 1 97.94 100 MET B CA 1
ATOM 3338 C C . MET B 1 100 ? 9.461 11.305 7.738 1 97.94 100 MET B C 1
ATOM 3340 O O . MET B 1 100 ? 10.57 10.789 7.566 1 97.94 100 MET B O 1
ATOM 3344 N N . GLN B 1 101 ? 9.266 12.594 7.824 1 98.12 101 GLN B N 1
ATOM 3345 C CA . GLN B 1 101 ? 10.398 13.516 7.855 1 98.12 101 GLN B CA 1
ATOM 3346 C C . GLN B 1 101 ? 10.078 14.758 8.688 1 98.12 101 GLN B C 1
ATOM 3348 O O . GLN B 1 101 ? 8.922 15.18 8.75 1 98.12 101 GLN B O 1
ATOM 3353 N N . VAL B 1 102 ? 11.086 15.273 9.328 1 98.56 102 VAL B N 1
ATOM 3354 C CA . VAL B 1 102 ? 11.016 16.625 9.875 1 98.56 102 VAL B CA 1
ATOM 3355 C C . VAL B 1 102 ? 11.383 17.641 8.797 1 98.56 102 VAL B C 1
ATOM 3357 O O . VAL B 1 102 ? 12.461 17.562 8.211 1 98.56 102 VAL B O 1
ATOM 3360 N N . ILE B 1 103 ? 10.531 18.516 8.562 1 98.19 103 ILE B N 1
ATOM 3361 C CA . ILE B 1 103 ? 10.695 19.516 7.504 1 98.19 103 ILE B CA 1
ATOM 3362 C C . ILE B 1 103 ? 11.469 20.719 8.039 1 98.19 103 ILE B C 1
ATOM 3364 O O . ILE B 1 103 ? 12.352 21.25 7.359 1 98.19 103 ILE B O 1
ATOM 3368 N N . ASP B 1 104 ? 11.062 21.109 9.188 1 97.94 104 ASP B N 1
ATOM 3369 C CA . ASP B 1 104 ? 11.609 22.328 9.75 1 97.94 104 ASP B CA 1
ATOM 3370 C C . ASP B 1 104 ? 11.406 22.375 11.266 1 97.94 104 ASP B C 1
ATOM 3372 O O . ASP B 1 104 ? 10.5 21.734 11.797 1 97.94 104 ASP B O 1
ATOM 3376 N N . ILE B 1 105 ? 12.312 23.016 11.906 1 98.06 105 ILE B N 1
ATOM 3377 C CA . ILE B 1 105 ? 12.227 23.328 13.328 1 98.06 105 ILE B CA 1
ATOM 3378 C C . ILE B 1 105 ? 12.453 24.828 13.539 1 98.06 105 ILE B C 1
ATOM 3380 O O . ILE B 1 105 ? 13.406 25.406 12.992 1 98.06 105 ILE B O 1
ATOM 3384 N N . ARG B 1 106 ? 11.57 25.453 14.273 1 97.38 106 ARG B N 1
ATOM 3385 C CA . ARG B 1 106 ? 11.656 26.891 14.484 1 97.38 106 ARG B CA 1
ATOM 3386 C C . ARG B 1 106 ? 11.477 27.25 15.961 1 97.38 106 ARG B C 1
ATOM 3388 O O . ARG B 1 106 ? 10.672 26.625 16.656 1 97.38 106 ARG B O 1
ATOM 3395 N N . SER B 1 107 ? 12.242 28.266 16.328 1 96.38 107 SER B N 1
ATOM 3396 C CA . SER B 1 107 ? 12.047 28.828 17.672 1 96.38 107 SER B CA 1
ATOM 3397 C C . SER B 1 107 ? 10.703 29.531 17.781 1 96.38 107 SER B C 1
ATOM 3399 O O . SER B 1 107 ? 10.289 30.234 16.859 1 96.38 107 SER B O 1
ATOM 3401 N N . VAL B 1 108 ? 10.008 29.328 18.938 1 97.06 108 VAL B N 1
ATOM 3402 C CA . VAL B 1 108 ? 8.742 30.016 19.156 1 97.06 108 VAL B CA 1
ATOM 3403 C C . VAL B 1 108 ? 8.695 30.547 20.594 1 97.06 108 VAL B C 1
ATOM 3405 O O . VAL B 1 108 ? 9.406 30.031 21.469 1 97.06 108 VAL B O 1
ATOM 3408 N N . PRO B 1 109 ? 7.891 31.578 20.844 1 96.44 109 PRO B N 1
ATOM 3409 C CA . PRO B 1 109 ? 7.711 32.031 22.219 1 96.44 109 PRO B CA 1
ATOM 3410 C C . PRO B 1 109 ? 7.117 30.969 23.125 1 96.44 109 PRO B C 1
ATOM 3412 O O . PRO B 1 109 ? 6.395 30.094 22.656 1 96.44 109 PRO B O 1
ATOM 3415 N N . ASN B 1 110 ? 7.312 31.094 24.375 1 95.75 110 ASN B N 1
ATOM 3416 C CA . ASN B 1 110 ? 6.879 30.109 25.359 1 95.75 110 ASN B CA 1
ATOM 3417 C C . ASN B 1 110 ? 5.359 30 25.406 1 95.75 110 ASN B C 1
ATOM 3419 O O . ASN B 1 110 ? 4.824 28.938 25.75 1 95.75 110 ASN B O 1
ATOM 3423 N N . PHE B 1 111 ? 4.676 31 25.031 1 94.81 111 PHE B N 1
ATOM 3424 C CA . PHE B 1 111 ? 3.223 31 25.156 1 94.81 111 PHE B CA 1
ATOM 3425 C C . PHE B 1 111 ? 2.566 30.422 23.906 1 94.81 111 PHE B C 1
ATOM 3427 O O . PHE B 1 111 ? 1.36 30.172 23.906 1 94.81 111 PHE B O 1
ATOM 3434 N N . PHE B 1 112 ? 3.334 30.25 22.875 1 96.56 112 PHE B N 1
ATOM 3435 C CA . PHE B 1 112 ? 2.789 29.734 21.625 1 96.56 112 PHE B CA 1
ATOM 3436 C C . PHE B 1 112 ? 2.439 28.266 21.75 1 96.56 112 PHE B C 1
ATOM 3438 O O . PHE B 1 112 ? 3.248 27.469 22.219 1 96.56 112 PHE B O 1
ATOM 3445 N N . ASP B 1 113 ? 1.233 27.906 21.312 1 96.94 113 ASP B N 1
ATOM 3446 C CA . ASP B 1 113 ? 0.723 26.531 21.359 1 96.94 113 ASP B CA 1
ATOM 3447 C C . ASP B 1 113 ? 0.216 26.078 20 1 96.94 113 ASP B C 1
ATOM 3449 O O . ASP B 1 113 ? -0.68 26.703 19.422 1 96.94 113 ASP B O 1
ATOM 3453 N N . ALA B 1 114 ? 0.791 25 19.547 1 97.31 114 ALA B N 1
ATOM 3454 C CA . ALA B 1 114 ? 0.478 24.547 18.188 1 97.31 114 ALA B CA 1
ATOM 3455 C C . ALA B 1 114 ? -1.014 24.266 18.031 1 97.31 114 ALA B C 1
ATOM 3457 O O . ALA B 1 114 ? -1.591 24.5 16.969 1 97.31 114 ALA B O 1
ATOM 3458 N N . ARG B 1 115 ? -1.632 23.75 19 1 96.12 115 ARG B N 1
ATOM 3459 C CA . ARG B 1 115 ? -3.049 23.406 18.938 1 96.12 115 ARG B CA 1
ATOM 3460 C C . ARG B 1 115 ? -3.918 24.641 19.094 1 96.12 115 ARG B C 1
ATOM 3462 O O . ARG B 1 115 ? -4.789 24.906 18.266 1 96.12 115 ARG B O 1
ATOM 3469 N N . LEU B 1 116 ? -3.615 25.453 20.094 1 95.25 116 LEU B N 1
ATOM 3470 C CA . LEU B 1 116 ? -4.48 26.562 20.484 1 95.25 116 LEU B CA 1
ATOM 3471 C C . LEU B 1 116 ? -4.352 27.719 19.5 1 95.25 116 LEU B C 1
ATOM 3473 O O . LEU B 1 116 ? -5.32 28.453 19.266 1 95.25 116 LEU B O 1
ATOM 3477 N N . ASN B 1 117 ? -3.227 27.891 18.969 1 97.12 117 ASN B N 1
ATOM 3478 C CA . ASN B 1 117 ? -2.994 29.016 18.078 1 97.12 117 ASN B CA 1
ATOM 3479 C C . ASN B 1 117 ? -3.34 28.672 16.625 1 97.12 117 ASN B C 1
ATOM 3481 O O . ASN B 1 117 ? -3.289 29.531 15.75 1 97.12 117 ASN B O 1
ATOM 3485 N N . CYS B 1 118 ? -3.682 27.406 16.391 1 97 118 CYS B N 1
ATOM 3486 C CA . CYS B 1 118 ? -4.094 27.016 15.039 1 97 118 CYS B CA 1
ATOM 3487 C C . CYS B 1 118 ? -5.535 27.438 14.766 1 97 118 CYS B C 1
ATOM 3489 O O . CYS B 1 118 ? -6.438 27.094 15.531 1 97 118 CYS B O 1
ATOM 3491 N N . ILE B 1 119 ? -5.793 28.062 13.625 1 96.5 119 ILE B N 1
ATOM 3492 C CA . ILE B 1 119 ? -7.117 28.641 13.422 1 96.5 119 ILE B CA 1
ATOM 3493 C C . ILE B 1 119 ? -7.891 27.812 12.391 1 96.5 119 ILE B C 1
ATOM 3495 O O . ILE B 1 119 ? -9.125 27.844 12.367 1 96.5 119 ILE B O 1
ATOM 3499 N N . HIS B 1 120 ? -7.246 27.203 11.492 1 96.81 120 HIS B N 1
ATOM 3500 C CA . HIS B 1 120 ? -7.945 26.266 10.625 1 96.81 120 HIS B CA 1
ATOM 3501 C C . HIS B 1 120 ? -6.98 25.234 10.047 1 96.81 120 HIS B C 1
ATOM 3503 O O . HIS B 1 120 ? -5.762 25.422 10.102 1 96.81 120 HIS B O 1
ATOM 3509 N N . ARG B 1 121 ? -7.512 24.156 9.648 1 97.81 121 ARG B N 1
ATOM 3510 C CA . ARG B 1 121 ? -6.84 23.062 8.961 1 97.81 121 ARG B CA 1
ATOM 3511 C C . ARG B 1 121 ? -7.48 22.781 7.609 1 97.81 121 ARG B C 1
ATOM 3513 O O . ARG B 1 121 ? -8.703 22.891 7.461 1 97.81 121 ARG B O 1
ATOM 3520 N N . THR B 1 122 ? -6.668 22.422 6.656 1 98.31 122 THR B N 1
ATOM 3521 C CA . THR B 1 122 ? -7.133 22.031 5.332 1 98.31 122 THR B CA 1
ATOM 3522 C C . THR B 1 122 ? -6.75 20.594 5.02 1 98.31 122 THR B C 1
ATOM 3524 O O . THR B 1 122 ? -5.598 20.188 5.211 1 98.31 122 THR B O 1
ATOM 3527 N N . TYR B 1 123 ? -7.766 19.891 4.609 1 98.38 123 TYR B N 1
ATOM 3528 C CA . TYR B 1 123 ? -7.562 18.5 4.227 1 98.38 123 TYR B CA 1
ATOM 3529 C C . TYR B 1 123 ? -7.895 18.281 2.754 1 98.38 123 TYR B C 1
ATOM 3531 O O . TYR B 1 123 ? -8.734 18.984 2.193 1 98.38 123 TYR B O 1
ATOM 3539 N N . LEU B 1 124 ? -7.215 17.344 2.137 1 98.06 124 LEU B N 1
ATOM 3540 C CA . LEU B 1 124 ? -7.574 16.797 0.829 1 98.06 124 LEU B CA 1
ATOM 3541 C C . LEU B 1 124 ? -7.973 15.336 0.936 1 98.06 124 LEU B C 1
ATOM 3543 O O . LEU B 1 124 ? -7.355 14.57 1.682 1 98.06 124 LEU B O 1
ATOM 3547 N N . TYR B 1 125 ? -9 14.969 0.269 1 98.38 125 TYR B N 1
ATOM 3548 C CA . TYR B 1 125 ? -9.391 13.562 0.167 1 98.38 125 TYR B CA 1
ATOM 3549 C C . TYR B 1 125 ? -9.422 13.109 -1.288 1 98.38 125 TYR B C 1
ATOM 3551 O O . TYR B 1 125 ? -10.305 13.508 -2.051 1 98.38 125 TYR B O 1
ATOM 3559 N N . PHE B 1 126 ? -8.555 12.18 -1.656 1 97.12 126 PHE B N 1
ATOM 3560 C CA . PHE B 1 126 ? -8.422 11.695 -3.025 1 97.12 126 PHE B CA 1
ATOM 3561 C C . PHE B 1 126 ? -9.289 10.461 -3.248 1 97.12 126 PHE B C 1
ATOM 3563 O O . PHE B 1 126 ? -9.359 9.586 -2.385 1 97.12 126 PHE B O 1
ATOM 3570 N N . PHE B 1 127 ? -9.938 10.398 -4.496 1 96.06 127 PHE B N 1
ATOM 3571 C CA . PHE B 1 127 ? -10.781 9.234 -4.75 1 96.06 127 PHE B CA 1
ATOM 3572 C C . PHE B 1 127 ? -10.922 8.977 -6.246 1 96.06 127 PHE B C 1
ATOM 3574 O O . PHE B 1 127 ? -10.625 9.859 -7.059 1 96.06 127 PHE B O 1
ATOM 3581 N N . ILE B 1 128 ? -11.312 7.797 -6.543 1 92.88 128 ILE B N 1
ATOM 3582 C CA . ILE B 1 128 ? -11.578 7.367 -7.914 1 92.88 128 ILE B CA 1
ATOM 3583 C C . ILE B 1 128 ? -13.031 7.652 -8.266 1 92.88 128 ILE B C 1
ATOM 3585 O O . ILE B 1 128 ? -13.938 7.43 -7.453 1 92.88 128 ILE B O 1
ATOM 3589 N N . ASP B 1 129 ? -13.195 8.078 -9.5 1 93.31 129 ASP B N 1
ATOM 3590 C CA . ASP B 1 129 ? -14.562 8.281 -9.969 1 93.31 129 ASP B CA 1
ATOM 3591 C C . ASP B 1 129 ? -15.273 6.953 -10.211 1 93.31 129 ASP B C 1
ATOM 3593 O O . ASP B 1 129 ? -14.828 6.141 -11.023 1 93.31 129 ASP B O 1
ATOM 3597 N N . LYS B 1 130 ? -16.312 6.754 -9.539 1 91.75 130 LYS B N 1
ATOM 3598 C CA . LYS B 1 130 ? -17.172 5.586 -9.742 1 91.75 130 LYS B CA 1
ATOM 3599 C C . LYS B 1 130 ? -18.484 5.98 -10.391 1 91.75 130 LYS B C 1
ATOM 3601 O O . LYS B 1 130 ? -19.562 5.535 -9.953 1 91.75 130 LYS B O 1
ATOM 3606 N N . ASN B 1 131 ? -18.359 6.891 -11.336 1 92.88 131 ASN B N 1
ATOM 3607 C CA . ASN B 1 131 ? -19.5 7.418 -12.062 1 92.88 131 ASN B CA 1
ATOM 3608 C C . ASN B 1 131 ? -20.469 8.156 -11.133 1 92.88 131 ASN B C 1
ATOM 3610 O O . ASN B 1 131 ? -21.672 7.914 -11.172 1 92.88 131 ASN B O 1
ATOM 3614 N N . TYR B 1 132 ? -19.906 8.977 -10.398 1 96.56 132 TYR B N 1
ATOM 3615 C CA . TYR B 1 132 ? -20.672 9.773 -9.453 1 96.56 132 TYR B CA 1
ATOM 3616 C C . TYR B 1 132 ? -21.406 10.906 -10.164 1 96.56 132 TYR B C 1
ATOM 3618 O O . TYR B 1 132 ? -20.953 11.398 -11.195 1 96.56 132 TYR B O 1
ATOM 3626 N N . ASN B 1 133 ? -22.547 11.25 -9.609 1 97.94 133 ASN B N 1
ATOM 3627 C CA . ASN B 1 133 ? -23.188 12.5 -9.992 1 97.94 133 ASN B CA 1
ATOM 3628 C C . ASN B 1 133 ? -22.547 13.695 -9.297 1 97.94 133 ASN B C 1
ATOM 3630 O O . ASN B 1 133 ? -22.922 14.039 -8.172 1 97.94 133 ASN B O 1
ATOM 3634 N N . PHE B 1 134 ? -21.719 14.414 -9.969 1 97.88 134 PHE B N 1
ATOM 3635 C CA . PHE B 1 134 ? -20.906 15.453 -9.344 1 97.88 134 PHE B CA 1
ATOM 3636 C C . PHE B 1 134 ? -21.75 16.688 -9.047 1 97.88 134 PHE B C 1
ATOM 3638 O O . PHE B 1 134 ? -21.438 17.469 -8.148 1 97.88 134 PHE B O 1
ATOM 3645 N N . ASP B 1 135 ? -22.75 16.875 -9.812 1 98.06 135 ASP B N 1
ATOM 3646 C CA . ASP B 1 135 ? -23.641 17.984 -9.5 1 98.06 135 ASP B CA 1
ATOM 3647 C C . ASP B 1 135 ? -24.281 17.797 -8.125 1 98.06 135 ASP B C 1
ATOM 3649 O O . ASP B 1 135 ? -24.344 18.75 -7.332 1 98.06 135 ASP B O 1
ATOM 3653 N N . ARG B 1 136 ? -24.703 16.625 -7.898 1 98.31 136 ARG B N 1
ATOM 3654 C CA . ARG B 1 136 ? -25.281 16.312 -6.59 1 98.31 136 ARG B CA 1
ATOM 3655 C C . ARG B 1 136 ? -24.219 16.422 -5.492 1 98.31 136 ARG B C 1
ATOM 3657 O O . ARG B 1 136 ? -24.5 16.922 -4.402 1 98.31 136 ARG B O 1
ATOM 3664 N N . ILE B 1 137 ? -23.078 15.961 -5.805 1 98.62 137 ILE B N 1
ATOM 3665 C CA . ILE B 1 137 ? -21.984 16.016 -4.844 1 98.62 137 ILE B CA 1
ATOM 3666 C C . ILE B 1 137 ? -21.688 17.484 -4.496 1 98.62 137 ILE B C 1
ATOM 3668 O O . ILE B 1 137 ? -21.516 17.828 -3.324 1 98.62 137 ILE B O 1
ATOM 3672 N N . LYS B 1 138 ? -21.656 18.328 -5.492 1 98.69 138 LYS B N 1
ATOM 3673 C CA . LYS B 1 138 ? -21.391 19.75 -5.27 1 98.69 138 LYS B CA 1
ATOM 3674 C C . LYS B 1 138 ? -22.438 20.375 -4.371 1 98.69 138 LYS B C 1
ATOM 3676 O O . LYS B 1 138 ? -22.125 21.156 -3.482 1 98.69 138 LYS B O 1
ATOM 3681 N N . GLN B 1 139 ? -23.625 19.984 -4.602 1 98.56 139 GLN B N 1
ATOM 3682 C CA . GLN B 1 139 ? -24.703 20.469 -3.756 1 98.56 139 GLN B CA 1
ATOM 3683 C C . GLN B 1 139 ? -24.547 19.984 -2.318 1 98.56 139 GLN B C 1
ATOM 3685 O O . GLN B 1 139 ? -24.766 20.75 -1.372 1 98.56 139 GLN B O 1
ATOM 3690 N N . GLY B 1 140 ? -24.172 18.75 -2.172 1 98.5 140 GLY B N 1
ATOM 3691 C CA . GLY B 1 140 ? -23.906 18.203 -0.849 1 98.5 140 GLY B CA 1
ATOM 3692 C C . GLY B 1 140 ? -22.781 18.906 -0.126 1 98.5 140 GLY B C 1
ATOM 3693 O O . GLY B 1 140 ? -22.859 19.172 1.077 1 98.5 140 GLY B O 1
ATOM 3694 N N . CYS B 1 141 ? -21.75 19.219 -0.859 1 98.69 141 CYS B N 1
ATOM 3695 C CA . CYS B 1 141 ? -20.641 19.953 -0.29 1 98.69 141 CYS B CA 1
ATOM 3696 C C . CYS B 1 141 ? -21.094 21.266 0.317 1 98.69 141 CYS B C 1
ATOM 3698 O O . CYS B 1 141 ? -20.688 21.625 1.427 1 98.69 141 CYS B O 1
ATOM 3700 N N . LYS B 1 142 ? -21.922 21.922 -0.356 1 98.5 142 LYS B N 1
ATOM 3701 C CA . LYS B 1 142 ? -22.406 23.219 0.081 1 98.5 142 LYS B CA 1
ATOM 3702 C C . LYS B 1 142 ? -23.203 23.094 1.382 1 98.5 142 LYS B C 1
ATOM 3704 O O . LYS B 1 142 ? -23.172 24 2.221 1 98.5 142 LYS B O 1
ATOM 3709 N N . LEU B 1 143 ? -23.859 22.031 1.545 1 98.06 143 LEU B N 1
ATOM 3710 C CA . LEU B 1 143 ? -24.672 21.812 2.74 1 98.06 143 LEU B CA 1
ATOM 3711 C C . LEU B 1 143 ? -23.797 21.75 3.984 1 98.06 143 LEU B C 1
ATOM 3713 O O . LEU B 1 143 ? -24.219 22.125 5.074 1 98.06 143 LEU B O 1
ATOM 3717 N N . PHE B 1 144 ? -22.562 21.297 3.816 1 98.25 144 PHE B N 1
ATOM 3718 C CA . PHE B 1 144 ? -21.672 21.094 4.953 1 98.25 144 PHE B CA 1
ATOM 3719 C C . PHE B 1 144 ? -21.031 22.406 5.383 1 98.25 144 PHE B C 1
ATOM 3721 O O . PHE B 1 144 ? -20.547 22.516 6.504 1 98.25 144 PHE B O 1
ATOM 3728 N N . VAL B 1 145 ? -21 23.391 4.523 1 98.62 145 VAL B N 1
ATOM 3729 C CA . VAL B 1 145 ? -20.297 24.641 4.812 1 98.62 145 VAL B CA 1
ATOM 3730 C C . VAL B 1 145 ? -21.062 25.438 5.871 1 98.62 145 VAL B C 1
ATOM 3732 O O . VAL B 1 145 ? -22.281 25.562 5.793 1 98.62 145 VAL B O 1
ATOM 3735 N N . GLY B 1 146 ? -20.359 25.938 6.855 1 97.88 146 GLY B N 1
ATOM 3736 C CA . GLY B 1 146 ? -20.938 26.656 7.973 1 97.88 146 GLY B CA 1
ATOM 3737 C C . GLY B 1 146 ? -20.844 25.906 9.289 1 97.88 146 GLY B C 1
ATOM 3738 O O . GLY B 1 146 ? -20.094 24.938 9.406 1 97.88 146 GLY B O 1
ATOM 3739 N N . GLU B 1 147 ? -21.469 26.438 10.289 1 96.81 147 GLU B N 1
ATOM 3740 C CA . GLU B 1 147 ? -21.5 25.797 11.602 1 96.81 147 GLU B CA 1
ATOM 3741 C C . GLU B 1 147 ? -22.672 24.844 11.734 1 96.81 147 GLU B C 1
ATOM 3743 O O . GLU B 1 147 ? -23.828 25.219 11.477 1 96.81 147 GLU B O 1
ATOM 3748 N N . HIS B 1 148 ? -22.406 23.609 12.055 1 96.31 148 HIS B N 1
ATOM 3749 C CA . HIS B 1 148 ? -23.438 22.578 12.18 1 96.31 148 HIS B CA 1
ATOM 3750 C C . HIS B 1 148 ? -23.125 21.609 13.312 1 96.31 148 HIS B C 1
ATOM 3752 O O . HIS B 1 148 ? -22.031 21.641 13.875 1 96.31 148 HIS B O 1
ATOM 3758 N N . ASP B 1 149 ? -24.141 20.922 13.719 1 93.75 149 ASP B N 1
ATOM 3759 C CA . ASP B 1 149 ? -23.969 19.766 14.594 1 93.75 149 ASP B CA 1
ATOM 3760 C C . ASP B 1 149 ? -23.562 18.531 13.797 1 93.75 149 ASP B C 1
ATOM 3762 O O . ASP B 1 149 ? -24.344 18.016 12.992 1 93.75 149 ASP B O 1
ATOM 3766 N N . PHE B 1 150 ? -22.391 18.016 14.062 1 94.44 150 PHE B N 1
ATOM 3767 C CA . PHE B 1 150 ? -21.875 16.906 13.258 1 94.44 150 PHE B CA 1
ATOM 3768 C C . PHE B 1 150 ? -21.938 15.602 14.039 1 94.44 150 PHE B C 1
ATOM 3770 O O . PHE B 1 150 ? -21.156 14.68 13.781 1 94.44 150 PHE B O 1
ATOM 3777 N N . SER B 1 151 ? -22.828 15.438 14.938 1 91.62 151 SER B N 1
ATOM 3778 C CA . SER B 1 151 ? -22.969 14.25 15.773 1 91.62 151 SER B CA 1
ATOM 3779 C C . SER B 1 151 ? -23.25 13.008 14.938 1 91.62 151 SER B C 1
ATOM 3781 O O . SER B 1 151 ? -22.828 11.898 15.297 1 91.62 151 SER B O 1
ATOM 3783 N N . ASN B 1 152 ? -23.859 13.203 13.773 1 91.88 152 ASN B N 1
ATOM 3784 C CA . ASN B 1 152 ? -24.156 12.086 12.891 1 91.88 152 ASN B CA 1
ATOM 3785 C C . ASN B 1 152 ? -22.984 11.766 11.977 1 91.88 152 ASN B C 1
ATOM 3787 O O . ASN B 1 152 ? -23.031 10.805 11.211 1 91.88 152 ASN B O 1
ATOM 3791 N N . PHE B 1 153 ? -21.938 12.578 12.055 1 94.12 153 PHE B N 1
ATOM 3792 C CA . PHE B 1 153 ? -20.812 12.461 11.133 1 94.12 153 PHE B CA 1
ATOM 3793 C C . PHE B 1 153 ? -19.5 12.305 11.898 1 94.12 153 PHE B C 1
ATOM 3795 O O . PHE B 1 153 ? -18.484 12.875 11.508 1 94.12 153 PHE B O 1
ATOM 3802 N N . CYS B 1 154 ? -19.578 11.617 12.961 1 92.94 154 CYS B N 1
ATOM 3803 C CA . CYS B 1 154 ? -18.359 11.367 13.719 1 92.94 154 CYS B CA 1
ATOM 3804 C C . CYS B 1 154 ? -18.484 10.078 14.531 1 92.94 154 CYS B C 1
ATOM 3806 O O . CYS B 1 154 ? -19.547 9.469 14.586 1 92.94 154 CYS B O 1
ATOM 3808 N N . LYS B 1 155 ? -17.359 9.609 14.945 1 89.81 155 LYS B N 1
ATOM 3809 C CA . LYS B 1 155 ? -17.359 8.523 15.922 1 89.81 155 LYS B CA 1
ATOM 3810 C C . LYS B 1 155 ? -17.547 9.062 17.344 1 89.81 155 LYS B C 1
ATOM 3812 O O . LYS B 1 155 ? -16.734 9.867 17.812 1 89.81 155 LYS B O 1
ATOM 3817 N N . LYS B 1 156 ? -18.578 8.641 17.953 1 81.81 156 LYS B N 1
ATOM 3818 C CA . LYS B 1 156 ? -18.906 9.172 19.266 1 81.81 156 LYS B CA 1
ATOM 3819 C C . LYS B 1 156 ? -18.047 8.547 20.359 1 81.81 156 LYS B C 1
ATOM 3821 O O . LYS B 1 156 ? -17.812 7.332 20.359 1 81.81 156 LYS B O 1
ATOM 3826 N N . ARG B 1 157 ? -17.406 9.461 21.031 1 74.38 157 ARG B N 1
ATOM 3827 C CA . ARG B 1 157 ? -16.641 9.039 22.188 1 74.38 157 ARG B CA 1
ATOM 3828 C C . ARG B 1 157 ? -17.375 9.359 23.484 1 74.38 157 ARG B C 1
ATOM 3830 O O . ARG B 1 157 ? -18.25 10.227 23.5 1 74.38 157 ARG B O 1
ATOM 3837 N N . LYS B 1 158 ? -17.125 8.57 24.438 1 66.62 158 LYS B N 1
ATOM 3838 C CA . LYS B 1 158 ? -17.797 8.688 25.734 1 66.62 158 LYS B CA 1
ATOM 3839 C C . LYS B 1 158 ? -17.703 10.117 26.266 1 66.62 158 LYS B C 1
ATOM 3841 O O . LYS B 1 158 ? -18.656 10.625 26.844 1 66.62 158 LYS B O 1
ATOM 3846 N N . ASN B 1 159 ? -16.688 10.82 25.969 1 67.75 159 ASN B N 1
ATOM 3847 C CA . ASN B 1 159 ? -16.453 12.102 26.625 1 67.75 159 ASN B CA 1
ATOM 3848 C C . ASN B 1 159 ? -16.766 13.266 25.688 1 67.75 159 ASN B C 1
ATOM 3850 O O . ASN B 1 159 ? -16.453 14.414 25.984 1 67.75 159 ASN B O 1
ATOM 3854 N N . SER B 1 160 ? -17.453 12.961 24.625 1 67.69 160 SER B N 1
ATOM 3855 C CA . SER B 1 160 ? -17.734 14.039 23.688 1 67.69 160 SER B CA 1
ATOM 3856 C C . SER B 1 160 ? -18.969 14.828 24.109 1 67.69 160 SER B C 1
ATOM 3858 O O . SER B 1 160 ? -20.047 14.25 24.281 1 67.69 160 SER B O 1
ATOM 3860 N N . THR B 1 161 ? -18.75 16.141 24.328 1 71.75 161 THR B N 1
ATOM 3861 C CA . THR B 1 161 ? -19.859 16.953 24.844 1 71.75 161 THR B CA 1
ATOM 3862 C C . THR B 1 161 ? -20.328 17.938 23.797 1 71.75 161 THR B C 1
ATOM 3864 O O . THR B 1 161 ? -21.453 18.438 23.859 1 71.75 161 THR B O 1
ATOM 3867 N N . CYS B 1 162 ? -19.484 18.297 22.875 1 87.12 162 CYS B N 1
ATOM 3868 C CA . CYS B 1 162 ? -19.875 19.266 21.844 1 87.12 162 CYS B CA 1
ATOM 3869 C C . CYS B 1 162 ? -19.547 18.734 20.453 1 87.12 162 CYS B C 1
ATOM 3871 O O . CYS B 1 162 ? -18.422 18.328 20.172 1 87.12 162 CYS B O 1
ATOM 3873 N N . PHE B 1 163 ? -20.547 18.828 19.609 1 92.06 163 PHE B N 1
ATOM 3874 C CA . PHE B 1 163 ? -20.391 18.25 18.281 1 92.06 163 PHE B CA 1
ATOM 3875 C C . PHE B 1 163 ? -20.484 19.328 17.219 1 92.06 163 PHE B C 1
ATOM 3877 O O . PHE B 1 163 ? -20.578 19.031 16.016 1 92.06 163 PHE B O 1
ATOM 3884 N N . ARG B 1 164 ? -20.531 20.547 17.672 1 94.25 164 ARG B N 1
ATOM 3885 C CA . ARG B 1 164 ? -20.609 21.641 16.703 1 94.25 164 ARG B CA 1
ATOM 3886 C C . ARG B 1 164 ? -19.219 21.984 16.156 1 94.25 164 ARG B C 1
ATOM 3888 O O . ARG B 1 164 ? -18.25 22.031 16.906 1 94.25 164 ARG B O 1
ATOM 3895 N N . ARG B 1 165 ? -19.125 22.062 14.898 1 96 165 ARG B N 1
ATOM 3896 C CA . ARG B 1 165 ? -17.922 22.484 14.203 1 96 165 ARG B CA 1
ATOM 3897 C C . ARG B 1 165 ? -18.25 23.406 13.039 1 96 165 ARG B C 1
ATOM 3899 O O . ARG B 1 165 ? -19.406 23.484 12.609 1 96 165 ARG B O 1
ATOM 3906 N N . THR B 1 166 ? -17.234 24.094 12.555 1 97.88 166 THR B N 1
ATOM 3907 C CA . THR B 1 166 ? -17.422 25.031 11.445 1 97.88 166 THR B CA 1
ATOM 3908 C C . THR B 1 166 ? -16.578 24.609 10.25 1 97.88 166 THR B C 1
ATOM 3910 O O . THR B 1 166 ? -15.352 24.5 10.352 1 97.88 166 THR B O 1
ATOM 3913 N N . ILE B 1 167 ? -17.219 24.375 9.164 1 98.56 167 ILE B N 1
ATOM 3914 C CA . ILE B 1 167 ? -16.562 24.125 7.887 1 98.56 167 ILE B CA 1
ATOM 3915 C C . ILE B 1 167 ? -16.5 25.406 7.074 1 98.56 167 ILE B C 1
ATOM 3917 O O . ILE B 1 167 ? -17.531 26.047 6.832 1 98.56 167 ILE B O 1
ATOM 3921 N N . LEU B 1 168 ? -15.367 25.766 6.676 1 98.69 168 LEU B N 1
ATOM 3922 C CA . LEU B 1 168 ? -15.148 27.031 5.969 1 98.69 168 LEU B CA 1
ATOM 3923 C C . LEU B 1 168 ? -15.203 26.828 4.461 1 98.69 168 LEU B C 1
ATOM 3925 O O . LEU B 1 168 ? -15.594 27.719 3.717 1 98.69 168 LEU B O 1
ATOM 3929 N N . LYS B 1 169 ? -14.742 25.703 4.02 1 98.62 169 LYS B N 1
ATOM 3930 C CA . LYS B 1 169 ? -14.719 25.359 2.598 1 98.62 169 LYS B CA 1
ATOM 3931 C C . LYS B 1 169 ? -14.875 23.859 2.387 1 98.62 169 LYS B C 1
ATOM 3933 O O . LYS B 1 169 ? -14.297 23.062 3.129 1 98.62 169 LYS B O 1
ATOM 3938 N N . PHE B 1 170 ? -15.625 23.484 1.448 1 98.62 170 PHE B N 1
ATOM 3939 C CA . PHE B 1 170 ? -15.805 22.109 1.019 1 98.62 170 PHE B CA 1
ATOM 3940 C C . PHE B 1 170 ? -16.078 22.047 -0.478 1 98.62 170 PHE B C 1
ATOM 3942 O O . PHE B 1 170 ? -17.188 22.359 -0.926 1 98.62 170 PHE B O 1
ATOM 3949 N N . GLU B 1 171 ? -15.07 21.594 -1.223 1 98.31 171 GLU B N 1
ATOM 3950 C CA . GLU B 1 171 ? -15.164 21.609 -2.678 1 98.31 171 GLU B CA 1
ATOM 3951 C C . GLU B 1 171 ? -14.648 20.312 -3.281 1 98.31 171 GLU B C 1
ATOM 3953 O O . GLU B 1 171 ? -13.812 19.625 -2.68 1 98.31 171 GLU B O 1
ATOM 3958 N N . VAL B 1 172 ? -15.203 20.016 -4.445 1 97.88 172 VAL B N 1
ATOM 3959 C CA . VAL B 1 172 ? -14.703 18.875 -5.211 1 97.88 172 VAL B CA 1
ATOM 3960 C C . VAL B 1 172 ? -13.969 19.375 -6.453 1 97.88 172 VAL B C 1
ATOM 3962 O O . VAL B 1 172 ? -14.438 20.297 -7.129 1 97.88 172 VAL B O 1
ATOM 3965 N N . ARG B 1 173 ? -12.828 18.828 -6.656 1 94.94 173 ARG B N 1
ATOM 3966 C CA . ARG B 1 173 ? -11.992 19.219 -7.793 1 94.94 173 ARG B CA 1
ATOM 3967 C C . ARG B 1 173 ? -11.625 18 -8.633 1 94.94 173 ARG B C 1
ATOM 3969 O O . ARG B 1 173 ? -11.469 16.906 -8.109 1 94.94 173 ARG B O 1
ATOM 3976 N N . ARG B 1 174 ? -11.461 18.297 -9.922 1 92.94 174 ARG B N 1
ATOM 3977 C CA . ARG B 1 174 ? -11.094 17.25 -10.867 1 92.94 174 ARG B CA 1
ATOM 3978 C C . ARG B 1 174 ? -9.594 17.266 -11.156 1 92.94 174 ARG B C 1
ATOM 3980 O O . ARG B 1 174 ? -9.039 18.328 -11.453 1 92.94 174 ARG B O 1
ATOM 3987 N N . MET B 1 175 ? -8.969 16.125 -10.984 1 90.56 175 MET B N 1
ATOM 3988 C CA . MET B 1 175 ? -7.566 15.992 -11.383 1 90.56 175 MET B CA 1
ATOM 3989 C C . MET B 1 175 ? -7.453 15.5 -12.82 1 90.56 175 MET B C 1
ATOM 3991 O O . MET B 1 175 ? -6.641 16 -13.594 1 90.56 175 MET B O 1
ATOM 3995 N N . ASP B 1 176 ? -8.188 14.461 -13.164 1 87.81 176 ASP B N 1
ATOM 3996 C CA . ASP B 1 176 ? -8.383 13.953 -14.516 1 87.81 176 ASP B CA 1
ATOM 3997 C C . ASP B 1 176 ? -9.703 13.18 -14.625 1 87.81 176 ASP B C 1
ATOM 3999 O O . ASP B 1 176 ? -10.586 13.328 -13.781 1 87.81 176 ASP B O 1
ATOM 4003 N N . LYS B 1 177 ? -9.859 12.461 -15.703 1 84.69 177 LYS B N 1
ATOM 4004 C CA . LYS B 1 177 ? -11.133 11.805 -15.961 1 84.69 177 LYS B CA 1
ATOM 4005 C C . LYS B 1 177 ? -11.484 10.82 -14.844 1 84.69 177 LYS B C 1
ATOM 4007 O O . LYS B 1 177 ? -12.656 10.648 -14.516 1 84.69 177 LYS B O 1
ATOM 4012 N N . ASN B 1 178 ? -10.492 10.266 -14.211 1 89.38 178 ASN B N 1
ATOM 4013 C CA . ASN B 1 178 ? -10.75 9.164 -13.281 1 89.38 178 ASN B CA 1
ATOM 4014 C C . ASN B 1 178 ? -10.523 9.586 -11.836 1 89.38 178 ASN B C 1
ATOM 4016 O O . ASN B 1 178 ? -11.008 8.93 -10.914 1 89.38 178 ASN B O 1
ATOM 4020 N N . PHE B 1 179 ? -9.805 10.641 -11.656 1 92.88 179 PHE B N 1
ATOM 4021 C CA . PHE B 1 179 ? -9.383 10.961 -10.297 1 92.88 179 PHE B CA 1
ATOM 4022 C C . PHE B 1 179 ? -9.852 12.359 -9.898 1 92.88 179 PHE B C 1
ATOM 4024 O O . PHE B 1 179 ? -9.758 13.297 -10.695 1 92.88 179 PHE B O 1
ATOM 4031 N N . HIS B 1 180 ? -10.32 12.461 -8.664 1 95.31 180 HIS B N 1
ATOM 4032 C CA . HIS B 1 180 ? -10.812 13.695 -8.062 1 95.31 180 HIS B CA 1
ATOM 4033 C C . HIS B 1 180 ? -10.352 13.828 -6.617 1 95.31 180 HIS B C 1
ATOM 4035 O O . HIS B 1 180 ? -9.812 12.875 -6.047 1 95.31 180 HIS B O 1
ATOM 4041 N N . TYR B 1 181 ? -10.484 15.031 -6.129 1 96.94 181 TYR B N 1
ATOM 4042 C CA . TYR B 1 181 ? -10.273 15.172 -4.691 1 96.94 181 TYR B CA 1
ATOM 4043 C C . TYR B 1 181 ? -11.227 16.203 -4.102 1 96.94 181 TYR B C 1
ATOM 4045 O O . TYR B 1 181 ? -11.688 17.109 -4.801 1 96.94 181 TYR B O 1
ATOM 4053 N N . PHE B 1 182 ? -11.539 15.992 -2.82 1 98.31 182 PHE B N 1
ATOM 4054 C CA . PHE B 1 182 ? -12.211 17.016 -2.02 1 98.31 182 PHE B CA 1
ATOM 4055 C C . PHE B 1 182 ? -11.188 17.906 -1.321 1 98.31 182 PHE B C 1
ATOM 4057 O O . PHE B 1 182 ? -10.172 17.422 -0.825 1 98.31 182 PHE B O 1
ATOM 4064 N N . LYS B 1 183 ? -11.43 19.172 -1.347 1 98.19 183 LYS B N 1
ATOM 4065 C CA . LYS B 1 183 ? -10.719 20.125 -0.493 1 98.19 183 LYS B CA 1
ATOM 4066 C C . LYS B 1 183 ? -11.609 20.609 0.649 1 98.19 183 LYS B C 1
ATOM 4068 O O . LYS B 1 183 ? -12.656 21.203 0.413 1 98.19 183 LYS B O 1
ATOM 4073 N N . ILE B 1 184 ? -11.188 20.359 1.881 1 98.75 184 ILE B N 1
ATOM 4074 C CA . ILE B 1 184 ? -12 20.625 3.059 1 98.75 184 ILE B CA 1
ATOM 4075 C C . ILE B 1 184 ? -11.227 21.484 4.043 1 98.75 184 ILE B C 1
ATOM 4077 O O . ILE B 1 184 ? -10.125 21.125 4.465 1 98.75 184 ILE B O 1
ATOM 4081 N N . LYS B 1 185 ? -11.758 22.641 4.305 1 98.69 185 LYS B N 1
ATOM 4082 C CA . LYS B 1 185 ? -11.18 23.562 5.273 1 98.69 185 LYS B CA 1
ATOM 4083 C C . LYS B 1 185 ? -12.117 23.781 6.453 1 98.69 185 LYS B C 1
ATOM 4085 O O . LYS B 1 185 ? -13.312 24.031 6.266 1 98.69 185 LYS B O 1
ATOM 4090 N N . GLY B 1 186 ? -11.609 23.578 7.629 1 98.44 186 GLY B N 1
ATOM 4091 C CA . GLY B 1 186 ? -12.391 23.781 8.836 1 98.44 186 GLY B CA 1
ATOM 4092 C C . GLY B 1 186 ? -11.555 24.219 10.023 1 98.44 186 GLY B C 1
ATOM 4093 O O . GLY B 1 186 ? -10.328 24.172 9.977 1 98.44 186 GLY B O 1
ATOM 4094 N N . THR B 1 187 ? -12.219 24.672 11.055 1 96.81 187 THR B N 1
ATOM 4095 C CA . THR B 1 187 ? -11.516 25.141 12.25 1 96.81 187 THR B CA 1
ATOM 4096 C C . THR B 1 187 ? -11 23.953 13.062 1 96.81 187 THR B C 1
ATOM 4098 O O . THR B 1 187 ? -9.883 24 13.578 1 96.81 187 THR B O 1
ATOM 4101 N N . SER B 1 188 ? -11.781 22.984 13.25 1 96.06 188 SER B N 1
ATOM 4102 C CA . SER B 1 188 ? -11.461 21.719 13.898 1 96.06 188 SER B CA 1
ATOM 4103 C C . SER B 1 188 ? -12.398 20.609 13.422 1 96.06 188 SER B C 1
ATOM 4105 O O . SER B 1 188 ? -13.445 20.875 12.828 1 96.06 188 SER B O 1
ATOM 4107 N N . PHE B 1 189 ? -11.984 19.422 13.625 1 96.69 189 PHE B N 1
ATOM 4108 C CA . PHE B 1 189 ? -12.781 18.297 13.195 1 96.69 189 PHE B CA 1
ATOM 4109 C C . PHE B 1 189 ? -12.93 17.266 14.32 1 96.69 189 PHE B C 1
ATOM 4111 O O . PHE B 1 189 ? -11.992 17.062 15.094 1 96.69 189 PHE B O 1
ATOM 4118 N N . LEU B 1 190 ? -14.055 16.656 14.328 1 95.19 190 LEU B N 1
ATOM 4119 C CA . LEU B 1 190 ? -14.305 15.555 15.25 1 95.19 190 LEU B CA 1
ATOM 4120 C C . LEU B 1 190 ? -13.664 14.266 14.742 1 95.19 190 LEU B C 1
ATOM 4122 O O . LEU B 1 190 ? -13.195 14.211 13.609 1 95.19 190 LEU B O 1
ATOM 4126 N N . TYR B 1 191 ? -13.68 13.273 15.664 1 94.81 191 TYR B N 1
ATOM 4127 C CA . TYR B 1 191 ? -13.109 11.977 15.336 1 94.81 191 TYR B CA 1
ATOM 4128 C C . TYR B 1 191 ? -13.805 11.367 14.117 1 94.81 191 TYR B C 1
ATOM 4130 O O . TYR B 1 191 ? -15.016 11.156 14.133 1 94.81 191 TYR B O 1
ATOM 4138 N N . ASN B 1 192 ? -13.055 11.172 13.031 1 96.56 192 ASN B N 1
ATOM 4139 C CA . ASN B 1 192 ? -13.5 10.555 11.789 1 96.56 192 ASN B CA 1
ATOM 4140 C C . ASN B 1 192 ? -14.477 11.453 11.031 1 96.56 192 ASN B C 1
ATOM 4142 O O . ASN B 1 192 ? -15.156 11 10.109 1 96.56 192 ASN B O 1
ATOM 4146 N N . GLN B 1 193 ? -14.609 12.648 11.344 1 96.81 193 GLN B N 1
ATOM 4147 C CA . GLN B 1 193 ? -15.633 13.516 10.789 1 96.81 193 GLN B CA 1
ATOM 4148 C C . GLN B 1 193 ? -15.5 13.633 9.273 1 96.81 193 GLN B C 1
ATOM 4150 O O . GLN B 1 193 ? -16.469 13.445 8.539 1 96.81 193 GLN B O 1
ATOM 4155 N N . ILE B 1 194 ? -14.312 13.906 8.805 1 98.5 194 ILE B N 1
ATOM 4156 C CA . ILE B 1 194 ? -14.102 14.117 7.379 1 98.5 194 ILE B CA 1
ATOM 4157 C C . ILE B 1 194 ? -14.469 12.852 6.609 1 98.5 194 ILE B C 1
ATOM 4159 O O . ILE B 1 194 ? -15.148 12.914 5.582 1 98.5 194 ILE B O 1
ATOM 4163 N N . ARG B 1 195 ? -14.07 11.758 7.105 1 98.12 195 ARG B N 1
ATOM 4164 C CA . ARG B 1 195 ? -14.305 10.492 6.426 1 98.12 195 ARG B CA 1
ATOM 4165 C C . ARG B 1 195 ? -15.789 10.141 6.43 1 98.12 195 ARG B C 1
ATOM 4167 O O . ARG B 1 195 ? -16.297 9.531 5.484 1 98.12 195 ARG B O 1
ATOM 4174 N N . HIS B 1 196 ? -16.5 10.539 7.473 1 97.06 196 HIS B N 1
ATOM 4175 C CA . HIS B 1 196 ? -17.953 10.375 7.48 1 97.06 196 HIS B CA 1
ATOM 4176 C C . HIS B 1 196 ? -18.625 11.281 6.453 1 97.06 196 HIS B C 1
ATOM 4178 O O . HIS B 1 196 ? -19.531 10.852 5.734 1 97.06 196 HIS B O 1
ATOM 4184 N N . MET B 1 197 ? -18.172 12.477 6.434 1 98.12 197 MET B N 1
ATOM 4185 C CA . MET B 1 197 ? -18.75 13.43 5.488 1 98.12 197 MET B CA 1
ATOM 4186 C C . MET B 1 197 ? -18.516 12.977 4.051 1 98.12 197 MET B C 1
ATOM 4188 O O . MET B 1 197 ? -19.422 13 3.229 1 98.12 197 MET B O 1
ATOM 4192 N N . VAL B 1 198 ? -17.344 12.508 3.768 1 98.44 198 VAL B N 1
ATOM 4193 C CA . VAL B 1 198 ? -16.984 12.039 2.434 1 98.44 198 VAL B CA 1
ATOM 4194 C C . VAL B 1 198 ? -17.812 10.82 2.07 1 98.44 198 VAL B C 1
ATOM 4196 O O . VAL B 1 198 ? -18.344 10.727 0.955 1 98.44 198 VAL B O 1
ATOM 4199 N N . ALA B 1 199 ? -17.938 9.914 2.979 1 97.69 199 ALA B N 1
ATOM 4200 C CA . ALA B 1 199 ? -18.75 8.727 2.746 1 97.69 199 ALA B CA 1
ATOM 4201 C C . ALA B 1 199 ? -20.188 9.109 2.396 1 97.69 199 ALA B C 1
ATOM 4203 O O . ALA B 1 199 ? -20.797 8.531 1.491 1 97.69 199 ALA B O 1
ATOM 4204 N N . ALA B 1 200 ? -20.734 10.062 3.115 1 97.12 200 ALA B N 1
ATOM 4205 C CA . ALA B 1 200 ? -22.078 10.531 2.838 1 97.12 200 ALA B CA 1
ATOM 4206 C C . ALA B 1 200 ? -22.172 11.133 1.438 1 97.12 200 ALA B C 1
ATOM 4208 O O . ALA B 1 200 ? -23.141 10.883 0.714 1 97.12 200 ALA B O 1
ATOM 4209 N N . LEU B 1 201 ? -21.203 11.891 1.045 1 98.38 201 LEU B N 1
ATOM 4210 C CA . LEU B 1 201 ? -21.203 12.516 -0.274 1 98.38 201 LEU B CA 1
ATOM 4211 C C . LEU B 1 201 ? -21.141 11.461 -1.374 1 98.38 201 LEU B C 1
ATOM 4213 O O . LEU B 1 201 ? -21.734 11.633 -2.439 1 98.38 201 LEU B O 1
ATOM 4217 N N . PHE B 1 202 ? -20.406 10.398 -1.104 1 97.69 202 PHE B N 1
ATOM 4218 C CA . PHE B 1 202 ? -20.375 9.305 -2.061 1 97.69 202 PHE B CA 1
ATOM 4219 C C . PHE B 1 202 ? -21.766 8.703 -2.234 1 97.69 202 PHE B C 1
ATOM 4221 O O . PHE B 1 202 ? -22.188 8.383 -3.354 1 97.69 202 PHE B O 1
ATOM 4228 N N . GLN B 1 203 ? -22.484 8.578 -1.165 1 96.88 203 GLN B N 1
ATOM 4229 C CA . GLN B 1 203 ? -23.844 8.07 -1.249 1 96.88 203 GLN B CA 1
ATOM 4230 C C . GLN B 1 203 ? -24.75 9.031 -2.018 1 96.88 203 GLN B C 1
ATOM 4232 O O . GLN B 1 203 ? -25.609 8.602 -2.791 1 96.88 203 GLN B O 1
ATOM 4237 N N . VAL B 1 204 ? -24.547 10.289 -1.806 1 97.5 204 VAL B N 1
ATOM 4238 C CA . VAL B 1 204 ? -25.297 11.297 -2.557 1 97.5 204 VAL B CA 1
ATOM 4239 C C . VAL B 1 204 ? -24.984 11.156 -4.047 1 97.5 204 VAL B C 1
ATOM 4241 O O . VAL B 1 204 ? -25.891 11.164 -4.879 1 97.5 204 VAL B O 1
ATOM 4244 N N . GLY B 1 205 ? -23.766 10.992 -4.363 1 97.75 205 GLY B N 1
ATOM 4245 C CA . GLY B 1 205 ? -23.328 10.898 -5.746 1 97.75 205 GLY B CA 1
ATOM 4246 C C . GLY B 1 205 ? -23.844 9.656 -6.449 1 97.75 205 GLY B C 1
ATOM 4247 O O . GLY B 1 205 ? -24.016 9.648 -7.668 1 97.75 205 GLY B O 1
ATOM 4248 N N . THR B 1 206 ? -24.078 8.602 -5.66 1 96 206 THR B N 1
ATOM 4249 C CA . THR B 1 206 ? -24.547 7.355 -6.246 1 96 206 THR B CA 1
ATOM 4250 C C . THR B 1 206 ? -26.078 7.285 -6.184 1 96 206 THR B C 1
ATOM 4252 O O . THR B 1 206 ? -26.672 6.336 -6.688 1 96 206 THR B O 1
ATOM 4255 N N . GLY B 1 207 ? -26.688 8.164 -5.5 1 95.81 207 GLY B N 1
ATOM 4256 C CA . GLY B 1 207 ? -28.141 8.219 -5.41 1 95.81 207 GLY B CA 1
ATOM 4257 C C . GLY B 1 207 ? -28.688 7.457 -4.215 1 95.81 207 GLY B C 1
ATOM 4258 O O . GLY B 1 207 ? -29.906 7.32 -4.07 1 95.81 207 GLY B O 1
ATOM 4259 N N . ASN B 1 208 ? -27.859 7.035 -3.363 1 95.38 208 ASN B N 1
ATOM 4260 C CA . ASN B 1 208 ? -28.281 6.246 -2.211 1 95.38 208 ASN B CA 1
ATOM 4261 C C . ASN B 1 208 ? -28.688 7.133 -1.036 1 95.38 208 ASN B C 1
ATOM 4263 O O . ASN B 1 208 ? -29.234 6.652 -0.048 1 95.38 208 ASN B O 1
ATOM 4267 N N . LEU B 1 209 ? -28.422 8.414 -1.138 1 95.44 209 LEU B N 1
ATOM 4268 C CA . LEU B 1 209 ? -28.766 9.398 -0.116 1 95.44 209 LEU B CA 1
ATOM 4269 C C . LEU B 1 209 ? -29.312 10.672 -0.752 1 95.44 209 LEU B C 1
ATOM 4271 O O . LEU B 1 209 ? -28.656 11.266 -1.613 1 95.44 209 LEU B O 1
ATOM 4275 N N . ALA B 1 210 ? -30.438 11.047 -0.337 1 96.12 210 ALA B N 1
ATOM 4276 C CA . ALA B 1 210 ? -31.016 12.281 -0.848 1 96.12 210 ALA B CA 1
ATOM 4277 C C . ALA B 1 210 ? -30.406 13.5 -0.163 1 96.12 210 ALA B C 1
ATOM 4279 O O . ALA B 1 210 ? -30.031 13.438 1.011 1 96.12 210 ALA B O 1
ATOM 4280 N N . LEU B 1 211 ? -30.375 14.594 -0.896 1 96.75 211 LEU B N 1
ATOM 4281 C CA . LEU B 1 211 ? -29.844 15.836 -0.347 1 96.75 211 LEU B CA 1
ATOM 4282 C C . LEU B 1 211 ? -30.656 16.281 0.864 1 96.75 211 LEU B C 1
ATOM 4284 O O . LEU B 1 211 ? -30.094 16.812 1.832 1 96.75 211 LEU B O 1
ATOM 4288 N N . GLY B 1 212 ? -31.906 16.031 0.79 1 95 212 GLY B N 1
ATOM 4289 C CA . GLY B 1 212 ? -32.75 16.359 1.926 1 95 212 GLY B CA 1
ATOM 4290 C C . GLY B 1 212 ? -32.406 15.578 3.176 1 95 212 GLY B C 1
ATOM 4291 O O . GLY B 1 212 ? -32.406 16.125 4.281 1 95 212 GLY B O 1
ATOM 4292 N N . ASP B 1 213 ? -32.094 14.352 3.004 1 93.5 213 ASP B N 1
ATOM 4293 C CA . ASP B 1 213 ? -31.703 13.508 4.125 1 93.5 213 ASP B CA 1
ATOM 4294 C C . ASP B 1 213 ? -30.359 13.969 4.719 1 93.5 213 ASP B C 1
ATOM 4296 O O . ASP B 1 213 ? -30.188 13.961 5.938 1 93.5 213 ASP B O 1
ATOM 4300 N N . LEU B 1 214 ? -29.5 14.359 3.814 1 95.06 214 LEU B N 1
ATOM 4301 C CA . LEU B 1 214 ? -28.219 14.883 4.273 1 95.06 214 LEU B CA 1
ATOM 4302 C C . LEU B 1 214 ? -28.422 16.125 5.129 1 95.06 214 LEU B C 1
ATOM 4304 O O . LEU B 1 214 ? -27.828 16.266 6.199 1 95.06 214 LEU B O 1
ATOM 4308 N N . ALA B 1 215 ? -29.266 16.984 4.699 1 94.75 215 ALA B N 1
ATOM 4309 C CA . ALA B 1 215 ? -29.578 18.203 5.441 1 94.75 215 ALA B CA 1
ATOM 4310 C C . ALA B 1 215 ? -30.188 17.875 6.801 1 94.75 215 ALA B C 1
ATOM 4312 O O . ALA B 1 215 ? -29.844 18.516 7.805 1 94.75 215 ALA B O 1
ATOM 4313 N N . ASN B 1 216 ? -30.969 16.875 6.816 1 92.38 216 ASN B N 1
ATOM 4314 C CA . ASN B 1 216 ? -31.609 16.453 8.062 1 92.38 216 ASN B CA 1
ATOM 4315 C C . ASN B 1 216 ? -30.578 15.914 9.055 1 92.38 216 ASN B C 1
ATOM 4317 O O . ASN B 1 216 ? -30.688 16.141 10.258 1 92.38 216 ASN B O 1
ATOM 4321 N N . MET B 1 217 ? -29.672 15.219 8.539 1 92.12 217 MET B N 1
ATOM 4322 C CA . MET B 1 217 ? -28.625 14.648 9.383 1 92.12 217 MET B CA 1
ATOM 4323 C C . MET B 1 217 ? -27.812 15.742 10.062 1 92.12 217 MET B C 1
ATOM 4325 O O . MET B 1 217 ? -27.297 15.555 11.164 1 92.12 217 MET B O 1
ATOM 4329 N N . LEU B 1 218 ? -27.688 16.891 9.422 1 92.69 218 LEU B N 1
ATOM 4330 C CA . LEU B 1 218 ? -26.922 18 9.961 1 92.69 218 LEU B CA 1
ATOM 4331 C C . LEU B 1 218 ? -27.734 18.766 11.008 1 92.69 218 LEU B C 1
ATOM 4333 O O . LEU B 1 218 ? -27.172 19.547 11.781 1 92.69 218 LEU B O 1
ATOM 4337 N N . ASN B 1 219 ? -28.984 18.531 11.078 1 84.94 219 ASN B N 1
ATOM 4338 C CA . ASN B 1 219 ? -29.859 19.172 12.047 1 84.94 219 ASN B CA 1
ATOM 4339 C C . ASN B 1 219 ? -30.219 18.234 13.195 1 84.94 219 ASN B C 1
ATOM 4341 O O . ASN B 1 219 ? -31.266 18.406 13.828 1 84.94 219 ASN B O 1
ATOM 4345 N N . ASN B 1 220 ? -29.375 17.297 13.5 1 74.19 220 ASN B N 1
ATOM 4346 C CA . ASN B 1 220 ? -29.422 16.375 14.633 1 74.19 220 ASN B CA 1
ATOM 4347 C C . ASN B 1 220 ? -30.672 15.5 14.586 1 74.19 220 ASN B C 1
ATOM 4349 O O . ASN B 1 220 ? -31.203 15.125 15.633 1 74.19 220 ASN B O 1
ATOM 4353 N N . HIS B 1 221 ? -31.172 15.336 13.523 1 70.12 221 HIS B N 1
ATOM 4354 C CA . HIS B 1 221 ? -32.188 14.297 13.453 1 70.12 221 HIS B CA 1
ATOM 4355 C C . HIS B 1 221 ? -31.562 12.914 13.289 1 70.12 221 HIS B C 1
ATOM 4357 O O . HIS B 1 221 ? -30.656 12.727 12.469 1 70.12 221 HIS B O 1
ATOM 4363 N N . PRO B 1 222 ? -31.766 12.07 14.391 1 60.62 222 PRO B N 1
ATOM 4364 C CA . PRO B 1 222 ? -31.188 10.734 14.297 1 60.62 222 PRO B CA 1
ATOM 4365 C C . PRO B 1 222 ? -31.516 10.039 12.969 1 60.62 222 PRO B C 1
ATOM 4367 O O . PRO B 1 222 ? -32.625 10.164 12.469 1 60.62 222 PRO B O 1
ATOM 4370 N N . SER B 1 223 ? -30.594 9.93 12.141 1 58.53 223 SER B N 1
ATOM 4371 C CA . SER B 1 223 ? -30.938 9.164 10.945 1 58.53 223 SER B CA 1
ATOM 4372 C C . SER B 1 223 ? -30.609 7.684 11.125 1 58.53 223 SER B C 1
ATOM 4374 O O . SER B 1 223 ? -29.516 7.332 11.586 1 58.53 223 SER B O 1
ATOM 4376 N N . SER B 1 224 ? -31.578 6.844 11.312 1 51.31 224 SER B N 1
ATOM 4377 C CA . SER B 1 224 ? -31.578 5.387 11.414 1 51.31 224 SER B CA 1
ATOM 4378 C C . SER B 1 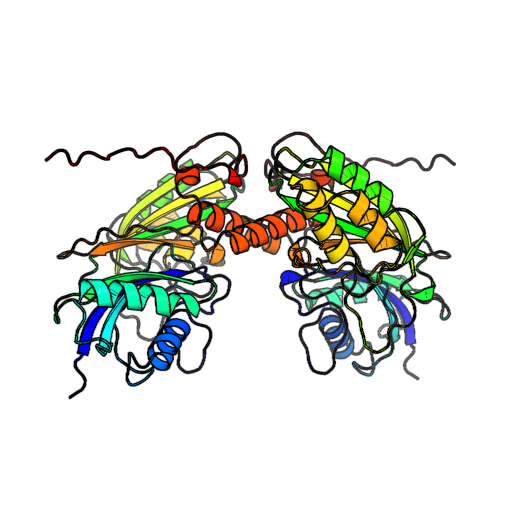224 ? -30.766 4.762 10.281 1 51.31 224 SER B C 1
ATOM 4380 O O . SER B 1 224 ? -30.328 3.609 10.391 1 51.31 224 SER B O 1
ATOM 4382 N N . LYS B 1 225 ? -30.641 5.445 9.188 1 54.06 225 LYS B N 1
ATOM 4383 C CA . LYS B 1 225 ? -30.25 4.711 7.984 1 54.06 225 LYS B CA 1
ATOM 4384 C C . LYS B 1 225 ? -28.766 4.855 7.707 1 54.06 225 LYS B C 1
ATOM 4386 O O . LYS B 1 225 ? -28.312 4.684 6.57 1 54.06 225 LYS B O 1
ATOM 4391 N N . LYS B 1 226 ? -27.969 5.289 8.766 1 62.69 226 LYS B N 1
ATOM 4392 C CA . LYS B 1 226 ? -26.562 5.371 8.391 1 62.69 226 LYS B CA 1
ATOM 4393 C C . LYS B 1 226 ? -25.953 3.98 8.25 1 62.69 226 LYS B C 1
ATOM 4395 O O . LYS B 1 226 ? -25.516 3.389 9.242 1 62.69 226 LYS B O 1
ATOM 4400 N N . ASN B 1 227 ? -26.109 3.414 7.141 1 68 227 ASN B N 1
ATOM 4401 C CA . ASN B 1 227 ? -25.656 2.041 6.953 1 68 227 ASN B CA 1
ATOM 4402 C C . ASN B 1 227 ? -24.422 1.976 6.055 1 68 227 ASN B C 1
ATOM 4404 O O . ASN B 1 227 ? -24.266 1.024 5.289 1 68 227 ASN B O 1
ATOM 4408 N N . PHE B 1 228 ? -23.672 3.129 6.102 1 76.44 228 PHE B N 1
ATOM 4409 C CA . PHE B 1 228 ? -22.516 2.969 5.234 1 76.44 228 PHE B CA 1
ATOM 4410 C C . PHE B 1 228 ? -21.219 3.109 6.031 1 76.44 228 PHE B C 1
ATOM 4412 O O . PHE B 1 228 ? -21.203 3.758 7.082 1 76.44 228 PHE B O 1
ATOM 4419 N N . GLN B 1 229 ? -20.219 2.457 5.516 1 89.06 229 GLN B N 1
ATOM 4420 C CA . GLN B 1 229 ? -18.875 2.525 6.074 1 89.06 229 GLN B CA 1
ATOM 4421 C C . GLN B 1 229 ? -18.234 3.879 5.797 1 89.06 229 GLN B C 1
ATOM 4423 O O . GLN B 1 229 ? -18.5 4.5 4.766 1 89.06 229 GLN B O 1
ATOM 4428 N N . ILE B 1 230 ? -17.453 4.355 6.684 1 95.06 230 ILE B N 1
ATOM 4429 C CA . ILE B 1 230 ? -16.781 5.633 6.477 1 95.06 230 ILE B CA 1
ATOM 4430 C C . ILE B 1 230 ? -15.758 5.5 5.359 1 95.06 230 ILE B C 1
ATOM 4432 O O . ILE B 1 230 ? -15.328 4.391 5.023 1 95.06 230 ILE B O 1
ATOM 4436 N N . ALA B 1 231 ? -15.398 6.633 4.789 1 96.88 231 ALA B N 1
ATOM 4437 C CA . ALA B 1 231 ? -14.477 6.637 3.658 1 96.88 231 ALA B CA 1
ATOM 4438 C C . ALA B 1 231 ? -13.094 6.141 4.078 1 96.88 231 ALA B C 1
ATOM 4440 O O . ALA B 1 231 ? -12.688 6.312 5.227 1 96.88 231 ALA B O 1
ATOM 4441 N N . ASN B 1 232 ? -12.391 5.57 3.146 1 95.75 232 ASN B N 1
ATOM 4442 C CA . ASN B 1 232 ? -11.078 4.992 3.393 1 95.75 232 ASN B CA 1
ATOM 4443 C C . ASN B 1 232 ? -10.086 6.039 3.898 1 95.75 232 ASN B C 1
ATOM 4445 O O . ASN B 1 232 ? -10.078 7.176 3.42 1 95.75 232 ASN B O 1
ATOM 4449 N N . GLU B 1 233 ? -9.242 5.633 4.828 1 97 233 GLU B N 1
ATOM 4450 C CA . GLU B 1 233 ? -8.281 6.555 5.43 1 97 233 GLU B CA 1
ATOM 4451 C C . GLU B 1 233 ? -7.145 6.875 4.465 1 97 233 GLU B C 1
ATOM 4453 O O . GLU B 1 233 ? -6.547 7.953 4.539 1 97 233 GLU B O 1
ATOM 4458 N N . ASP B 1 234 ? -6.863 6.039 3.516 1 94.69 234 ASP B N 1
ATOM 4459 C CA . ASP B 1 234 ? -5.691 6.145 2.654 1 94.69 234 ASP B CA 1
ATOM 4460 C C . ASP B 1 234 ? -5.82 7.324 1.69 1 94.69 234 ASP B C 1
ATOM 4462 O O . ASP B 1 234 ? -4.832 7.766 1.104 1 94.69 234 ASP B O 1
ATOM 4466 N N . GLY B 1 235 ? -6.98 7.812 1.587 1 96.62 235 GLY B N 1
ATOM 4467 C CA . GLY B 1 235 ? -7.191 8.93 0.68 1 96.62 235 GLY B CA 1
ATOM 4468 C C . GLY B 1 235 ? -7.125 10.281 1.368 1 96.62 235 GLY B C 1
ATOM 4469 O O . GLY B 1 235 ? -7.195 11.32 0.713 1 96.62 235 GLY B O 1
ATOM 4470 N N . LEU B 1 236 ? -6.969 10.281 2.639 1 98.44 236 LEU B N 1
ATOM 4471 C CA . LEU B 1 236 ? -7.062 11.516 3.404 1 98.44 236 LEU B CA 1
ATOM 4472 C C . LEU B 1 236 ? -5.676 12.078 3.715 1 98.44 236 LEU B C 1
ATOM 4474 O O . LEU B 1 236 ? -4.789 11.336 4.152 1 98.44 236 LEU B O 1
ATOM 4478 N N . LEU B 1 237 ? -5.492 13.375 3.426 1 98.31 237 LEU B N 1
ATOM 4479 C CA . LEU B 1 237 ? -4.215 14.062 3.588 1 98.31 237 LEU B CA 1
ATOM 4480 C C . LEU B 1 237 ? -4.395 15.375 4.348 1 98.31 237 LEU B C 1
ATOM 4482 O O . LEU B 1 237 ? -5.137 16.25 3.91 1 98.31 237 LEU B O 1
ATOM 4486 N N . LEU B 1 238 ? -3.781 15.453 5.543 1 98.56 238 LEU B N 1
ATOM 4487 C CA . LEU B 1 238 ? -3.625 16.781 6.117 1 98.56 238 LEU B CA 1
ATOM 4488 C C . LEU B 1 238 ? -2.711 17.641 5.254 1 98.56 238 LEU B C 1
ATOM 4490 O O . LEU B 1 238 ? -1.507 17.391 5.172 1 98.56 238 LEU B O 1
ATOM 4494 N N . TYR B 1 239 ? -3.285 18.656 4.699 1 97.38 239 TYR B N 1
ATOM 4495 C CA . TYR B 1 239 ? -2.586 19.375 3.639 1 97.38 239 TYR B CA 1
ATOM 4496 C C . TYR B 1 239 ? -1.881 20.609 4.191 1 97.38 239 TYR B C 1
ATOM 4498 O O . TYR B 1 239 ? -0.708 20.844 3.891 1 97.38 239 TYR B O 1
ATOM 4506 N N . SER B 1 240 ? -2.594 21.344 4.922 1 96.62 240 SER B N 1
ATOM 4507 C CA . SER B 1 240 ? -2.035 22.562 5.488 1 96.62 240 SER B CA 1
ATOM 4508 C C . SER B 1 240 ? -2.838 23.031 6.699 1 96.62 240 SER B C 1
ATOM 4510 O O . SER B 1 240 ? -3.9 22.484 6.992 1 96.62 240 SER B O 1
ATOM 4512 N N . PHE B 1 241 ? -2.244 23.953 7.395 1 97.38 241 PHE B N 1
ATOM 4513 C CA . PHE B 1 241 ? -2.908 24.641 8.492 1 97.38 241 PHE B CA 1
ATOM 4514 C C . PHE B 1 241 ? -2.389 26.062 8.633 1 97.38 241 PHE B C 1
ATOM 4516 O O . PHE B 1 241 ? -1.385 26.438 8.016 1 97.38 241 PHE B O 1
ATOM 4523 N N . LYS B 1 242 ? -3.164 26.859 9.438 1 96.56 242 LYS B N 1
ATOM 4524 C CA . LYS B 1 242 ? -2.799 28.266 9.641 1 96.56 242 LYS B CA 1
ATOM 4525 C C . LYS B 1 242 ? -2.857 28.625 11.117 1 96.56 242 LYS B C 1
ATOM 4527 O O . LYS B 1 242 ? -3.777 28.219 11.828 1 96.56 242 LYS B O 1
ATOM 4532 N N . PHE B 1 243 ? -1.909 29.484 11.523 1 96.81 243 PHE B N 1
ATOM 4533 C CA . PHE B 1 243 ? -1.894 30.016 12.875 1 96.81 243 PHE B CA 1
ATOM 4534 C C . PHE B 1 243 ? -2.369 31.469 12.891 1 96.81 243 PHE B C 1
ATOM 4536 O O . PHE B 1 243 ? -2.299 32.156 11.875 1 96.81 243 PHE B O 1
ATOM 4543 N N . ASN B 1 244 ? -2.873 31.969 13.961 1 92.38 244 ASN B N 1
ATOM 4544 C CA . ASN B 1 244 ? -3.383 33.344 14.078 1 92.38 244 ASN B CA 1
ATOM 4545 C C . ASN B 1 244 ? -2.248 34.344 14.219 1 92.38 244 ASN B C 1
ATOM 4547 O O . ASN B 1 244 ? -2.316 35.438 13.656 1 92.38 244 ASN B O 1
ATOM 4551 N N . ASP B 1 245 ? -1.187 34.062 14.914 1 85.44 245 ASP B N 1
ATOM 4552 C CA . ASP B 1 245 ? -0.23 35.062 15.32 1 85.44 245 ASP B CA 1
ATOM 4553 C C . ASP B 1 245 ? 1.101 34.906 14.586 1 85.44 245 ASP B C 1
ATOM 4555 O O . ASP B 1 245 ? 1.811 35.875 14.352 1 85.44 245 ASP B O 1
ATOM 4559 N N . LEU B 1 246 ? 1.396 33.781 14.242 1 87.62 246 LEU B N 1
ATOM 4560 C CA . LEU B 1 246 ? 2.686 33.5 13.625 1 87.62 246 LEU B CA 1
ATOM 4561 C C . LEU B 1 246 ? 2.502 32.906 12.234 1 87.62 246 LEU B C 1
ATOM 4563 O O . LEU B 1 246 ? 1.577 32.125 12.008 1 87.62 246 LEU B O 1
ATOM 4567 N N . ASN B 1 247 ? 3.295 33.438 11.367 1 88.38 247 ASN B N 1
ATOM 4568 C CA . ASN B 1 247 ? 3.346 32.875 10.016 1 88.38 247 ASN B CA 1
ATOM 4569 C C . ASN B 1 247 ? 4.699 32.219 9.727 1 88.38 247 ASN B C 1
ATOM 4571 O O . ASN B 1 247 ? 5.742 32.844 9.93 1 88.38 247 ASN B O 1
ATOM 4575 N N . PHE B 1 248 ? 4.609 31.016 9.406 1 92.38 248 PHE B N 1
ATOM 4576 C CA . PHE B 1 248 ? 5.832 30.281 9.086 1 92.38 248 PHE B CA 1
ATOM 4577 C C . PHE B 1 248 ? 5.895 29.969 7.598 1 92.38 248 PHE B C 1
ATOM 4579 O O . PHE B 1 248 ? 4.93 29.469 7.023 1 92.38 248 PHE B O 1
ATOM 4586 N N . HIS B 1 249 ? 6.898 30.375 6.984 1 90.81 249 HIS B N 1
ATOM 4587 C CA . HIS B 1 249 ? 7.16 29.938 5.617 1 90.81 249 HIS B CA 1
ATOM 4588 C C . HIS B 1 249 ? 8.008 28.672 5.59 1 90.81 249 HIS B C 1
ATOM 4590 O O . HIS B 1 249 ? 9.234 28.734 5.727 1 90.81 249 HIS B O 1
ATOM 4596 N N . VAL B 1 250 ? 7.363 27.609 5.461 1 93.56 250 VAL B N 1
ATOM 4597 C CA . VAL B 1 250 ? 8.039 26.312 5.469 1 93.56 250 VAL B CA 1
ATOM 4598 C C . VAL B 1 250 ? 8.039 25.719 4.062 1 93.56 250 VAL B C 1
ATOM 4600 O O . VAL B 1 250 ? 6.992 25.609 3.426 1 93.56 250 VAL B O 1
ATOM 4603 N N . ASN B 1 251 ? 9.211 25.438 3.553 1 92.44 251 ASN B N 1
ATOM 4604 C CA . ASN B 1 251 ? 9.328 24.766 2.26 1 92.44 251 ASN B CA 1
ATOM 4605 C C . ASN B 1 251 ? 9.203 23.25 2.393 1 92.44 251 ASN B C 1
ATOM 4607 O O . ASN B 1 251 ? 10.109 22.594 2.902 1 92.44 251 ASN B O 1
ATOM 4611 N N . VAL B 1 252 ? 8.156 22.766 1.88 1 94.94 252 VAL B N 1
ATOM 4612 C CA . VAL B 1 252 ? 7.887 21.344 2.018 1 94.94 252 VAL B CA 1
ATOM 4613 C C . VAL B 1 252 ? 8.375 20.594 0.776 1 94.94 252 VAL B C 1
ATOM 4615 O O . VAL B 1 252 ? 7.906 20.859 -0.335 1 94.94 252 VAL B O 1
ATOM 4618 N N . ASP B 1 253 ? 9.328 19.75 0.941 1 94.56 253 ASP B N 1
ATOM 4619 C CA . ASP B 1 253 ? 9.797 18.859 -0.108 1 94.56 253 ASP B CA 1
ATOM 4620 C C . ASP B 1 253 ? 9.594 17.406 0.283 1 94.56 253 ASP B C 1
ATOM 4622 O O . ASP B 1 253 ? 10.398 16.828 1.022 1 94.56 253 ASP B O 1
ATOM 4626 N N . ASN B 1 254 ? 8.578 16.859 -0.254 1 96 254 ASN B N 1
ATOM 4627 C CA . ASN B 1 254 ? 8.227 15.492 0.124 1 96 254 ASN B CA 1
ATOM 4628 C C . ASN B 1 254 ? 8.742 14.477 -0.893 1 96 254 ASN B C 1
ATOM 4630 O O . ASN B 1 254 ? 8.305 13.32 -0.904 1 96 254 ASN B O 1
ATOM 4634 N N . ARG B 1 255 ? 9.711 14.82 -1.737 1 94.06 255 ARG B N 1
ATOM 4635 C CA . ARG B 1 255 ? 10.312 13.898 -2.697 1 94.06 255 ARG B CA 1
ATOM 4636 C C . ARG B 1 255 ? 11.055 12.773 -1.987 1 94.06 255 ARG B C 1
ATOM 4638 O O . ARG B 1 255 ? 11.391 11.758 -2.602 1 94.06 255 ARG B O 1
ATOM 4645 N N . VAL B 1 256 ? 11.297 12.953 -0.693 1 94.94 256 VAL B N 1
ATOM 4646 C CA . VAL B 1 256 ? 11.945 11.922 0.105 1 94.94 256 VAL B CA 1
ATOM 4647 C C . VAL B 1 256 ? 11.086 10.664 0.117 1 94.94 256 VAL B C 1
ATOM 4649 O O . VAL B 1 256 ? 11.578 9.57 0.4 1 94.94 256 VAL B O 1
ATOM 4652 N N . PHE B 1 257 ? 9.797 10.789 -0.207 1 96.25 257 PHE B N 1
ATOM 4653 C CA . PHE B 1 257 ? 8.883 9.656 -0.182 1 96.25 257 PHE B CA 1
ATOM 4654 C C . PHE B 1 257 ? 8.758 9.023 -1.565 1 96.25 257 PHE B C 1
ATOM 4656 O O . PHE B 1 257 ? 7.859 8.219 -1.809 1 96.25 257 PHE B O 1
ATOM 4663 N N . SER B 1 258 ? 9.609 9.32 -2.512 1 93.25 258 SER B N 1
ATOM 4664 C CA . SER B 1 258 ? 9.508 8.875 -3.9 1 93.25 258 SER B CA 1
ATOM 4665 C C . SER B 1 258 ? 9.586 7.359 -4.004 1 93.25 258 SER B C 1
ATOM 4667 O O . SER B 1 258 ? 8.898 6.754 -4.832 1 93.25 258 SER B O 1
ATOM 4669 N N . HIS B 1 259 ? 10.43 6.797 -3.197 1 92.12 259 HIS B N 1
ATOM 4670 C CA . HIS B 1 259 ? 10.539 5.344 -3.236 1 92.12 259 HIS B CA 1
ATOM 4671 C C . HIS B 1 259 ? 9.227 4.68 -2.84 1 92.12 259 HIS B C 1
ATOM 4673 O O . HIS B 1 259 ? 8.797 3.721 -3.482 1 92.12 259 HIS B O 1
ATOM 4679 N N . LEU B 1 260 ? 8.602 5.203 -1.817 1 94.38 260 LEU B N 1
ATOM 4680 C CA . LEU B 1 260 ? 7.301 4.688 -1.392 1 94.38 260 LEU B CA 1
ATOM 4681 C C . LEU B 1 260 ? 6.246 4.914 -2.467 1 94.38 260 LEU B C 1
ATOM 4683 O O . LEU B 1 260 ? 5.418 4.039 -2.729 1 94.38 260 LEU B O 1
ATOM 4687 N N . MET B 1 261 ? 6.305 6.07 -3.01 1 94.62 261 MET B N 1
ATOM 4688 C CA . MET B 1 261 ? 5.402 6.398 -4.113 1 94.62 261 MET B CA 1
ATOM 4689 C C . MET B 1 261 ? 5.504 5.359 -5.227 1 94.62 261 MET B C 1
ATOM 4691 O O . MET B 1 261 ? 4.492 4.824 -5.676 1 94.62 261 MET B O 1
ATOM 4695 N N . GLU B 1 262 ? 6.684 5.047 -5.629 1 92.38 262 GLU B N 1
ATOM 4696 C CA . GLU B 1 262 ? 6.91 4.078 -6.691 1 92.38 262 GLU B CA 1
ATOM 4697 C C . GLU B 1 262 ? 6.391 2.697 -6.305 1 92.38 262 GLU B C 1
ATOM 4699 O O . GLU B 1 262 ? 5.785 2.002 -7.121 1 92.38 262 GLU B O 1
ATOM 4704 N N . LYS B 1 263 ? 6.668 2.385 -5.141 1 94.06 263 LYS B N 1
ATOM 4705 C CA . LYS B 1 263 ? 6.215 1.093 -4.637 1 94.06 263 LYS B CA 1
ATOM 4706 C C . LYS B 1 263 ? 4.695 0.982 -4.703 1 94.06 263 LYS B C 1
ATOM 4708 O O . LYS B 1 263 ? 4.16 -0.033 -5.152 1 94.06 263 LYS B O 1
ATOM 4713 N N . TYR B 1 264 ? 4.008 1.985 -4.285 1 95.31 264 TYR B N 1
ATOM 4714 C CA . TYR B 1 264 ? 2.551 1.952 -4.262 1 95.31 264 TYR B CA 1
ATOM 4715 C C . TYR B 1 264 ? 1.982 2.002 -5.676 1 95.31 264 TYR B C 1
ATOM 4717 O O . TYR B 1 264 ? 0.95 1.391 -5.961 1 95.31 264 TYR B O 1
ATOM 4725 N N . ILE B 1 265 ? 2.617 2.73 -6.52 1 94.31 265 ILE B N 1
ATOM 4726 C CA . ILE B 1 265 ? 2.193 2.752 -7.918 1 94.31 265 ILE B CA 1
ATOM 4727 C C . ILE B 1 265 ? 2.332 1.356 -8.523 1 94.31 265 ILE B C 1
ATOM 4729 O O . ILE B 1 265 ? 1.413 0.865 -9.18 1 94.31 265 ILE B O 1
ATOM 4733 N N . GLN B 1 266 ? 3.453 0.809 -8.281 1 94.75 266 GLN B N 1
ATOM 4734 C CA . GLN B 1 266 ? 3.715 -0.529 -8.797 1 94.75 266 GLN B CA 1
ATOM 4735 C C . GLN B 1 266 ? 2.689 -1.531 -8.273 1 94.75 266 GLN B C 1
ATOM 4737 O O . GLN B 1 266 ? 2.166 -2.348 -9.039 1 94.75 266 GLN B O 1
ATOM 4742 N N . SER B 1 267 ? 2.391 -1.461 -7.008 1 96.38 267 SER B N 1
ATOM 4743 C CA . SER B 1 267 ? 1.382 -2.324 -6.402 1 96.38 267 SER B CA 1
ATOM 4744 C C . SER B 1 267 ? 0.012 -2.1 -7.031 1 96.38 267 SER B C 1
ATOM 4746 O O . SER B 1 267 ? -0.723 -3.055 -7.293 1 96.38 267 SER B O 1
ATOM 4748 N N . ALA B 1 268 ? -0.301 -0.871 -7.246 1 95.06 268 ALA B N 1
ATOM 4749 C CA . ALA B 1 268 ? -1.582 -0.549 -7.867 1 95.06 268 ALA B CA 1
ATOM 4750 C C . ALA B 1 268 ? -1.681 -1.152 -9.266 1 95.06 268 ALA B C 1
ATOM 4752 O O . ALA B 1 268 ? -2.711 -1.724 -9.633 1 95.06 268 ALA B O 1
ATOM 4753 N N . VAL B 1 269 ? -0.63 -1.041 -10.031 1 94.62 269 VAL B N 1
ATOM 4754 C CA . VAL B 1 269 ? -0.598 -1.581 -11.391 1 94.62 269 VAL B CA 1
ATOM 4755 C C . VAL B 1 269 ? -0.784 -3.096 -11.344 1 94.62 269 VAL B C 1
ATOM 4757 O O . VAL B 1 269 ? -1.564 -3.654 -12.125 1 94.62 269 VAL B O 1
ATOM 4760 N N . LEU B 1 270 ? -0.075 -3.68 -10.453 1 96.75 270 LEU B N 1
ATOM 4761 C CA . LEU B 1 270 ? -0.199 -5.125 -10.297 1 96.75 270 LEU B CA 1
ATOM 4762 C C . LEU B 1 270 ? -1.633 -5.512 -9.945 1 96.75 270 LEU B C 1
ATOM 4764 O O . LEU B 1 270 ? -2.191 -6.438 -10.531 1 96.75 270 LEU B O 1
ATOM 4768 N N . LEU B 1 271 ? -2.238 -4.793 -9.039 1 96.5 271 LEU B N 1
ATOM 4769 C CA . LEU B 1 271 ? -3.58 -5.125 -8.578 1 96.5 271 LEU B CA 1
ATOM 4770 C C . LEU B 1 271 ? -4.609 -4.91 -9.68 1 96.5 271 LEU B C 1
ATOM 4772 O O . LEU B 1 271 ? -5.551 -5.691 -9.82 1 96.5 271 LEU B O 1
ATOM 4776 N N . VAL B 1 272 ? -4.441 -3.883 -10.453 1 93.44 272 VAL B N 1
ATOM 4777 C CA . VAL B 1 272 ? -5.336 -3.662 -11.586 1 93.44 272 VAL B CA 1
ATOM 4778 C C . VAL B 1 272 ? -5.215 -4.82 -12.57 1 93.44 272 VAL B C 1
ATOM 4780 O O . VAL B 1 272 ? -6.223 -5.336 -13.055 1 93.44 272 VAL B O 1
ATOM 4783 N N . SER B 1 273 ? -3.992 -5.258 -12.805 1 92.94 273 SER B N 1
ATOM 4784 C CA . SER B 1 273 ? -3.748 -6.363 -13.727 1 92.94 273 SER B CA 1
ATOM 4785 C C . SER B 1 273 ? -4.324 -7.668 -13.18 1 92.94 273 SER B C 1
ATOM 4787 O O . SER B 1 273 ? -4.734 -8.539 -13.953 1 92.94 273 SER B O 1
ATOM 4789 N N . LEU B 1 274 ? -4.285 -7.727 -11.914 1 94.38 274 LEU B N 1
ATOM 4790 C CA . LEU B 1 274 ? -4.805 -8.914 -11.234 1 94.38 274 LEU B CA 1
ATOM 4791 C C . LEU B 1 274 ? -6.328 -8.953 -11.312 1 94.38 274 LEU B C 1
ATOM 4793 O O . LEU B 1 274 ? -6.91 -10 -11.617 1 94.38 274 LEU B O 1
ATOM 4797 N N . CYS B 1 275 ? -6.941 -7.867 -11.109 1 93.81 275 CYS B N 1
ATOM 4798 C CA . CYS B 1 275 ? -8.398 -7.789 -11.055 1 93.81 275 CYS B CA 1
ATOM 4799 C C . CYS B 1 275 ? -8.992 -7.68 -12.453 1 93.81 275 CYS B C 1
ATOM 4801 O O . CYS B 1 275 ? -10.117 -8.125 -12.695 1 93.81 275 CYS B O 1
ATOM 4803 N N . TYR B 1 276 ? -8.234 -7.098 -13.359 1 89.62 276 TYR B N 1
ATOM 4804 C CA . TYR B 1 276 ? -8.672 -6.887 -14.734 1 89.62 276 TYR B CA 1
ATOM 4805 C C . TYR B 1 276 ? -7.598 -7.32 -15.719 1 89.62 276 TYR B C 1
ATOM 4807 O O . TYR B 1 276 ? -6.988 -6.48 -16.391 1 89.62 276 TYR B O 1
ATOM 4815 N N . PRO B 1 277 ? -7.395 -8.57 -15.906 1 83.81 277 PRO B N 1
ATOM 4816 C CA . PRO B 1 277 ? -6.309 -9.086 -16.734 1 83.81 277 PRO B CA 1
ATOM 4817 C C . PRO B 1 277 ? -6.379 -8.586 -18.172 1 83.81 277 PRO B C 1
ATOM 4819 O O . PRO B 1 277 ? -5.352 -8.508 -18.859 1 83.81 277 PRO B O 1
ATOM 4822 N N . ARG B 1 278 ? -7.445 -8.156 -18.703 1 77.06 278 ARG B N 1
ATOM 4823 C CA . ARG B 1 278 ? -7.598 -7.676 -20.078 1 77.06 278 ARG B CA 1
ATOM 4824 C C . ARG B 1 278 ? -6.918 -6.324 -20.266 1 77.06 278 ARG B C 1
ATOM 4826 O O . ARG B 1 278 ? -6.527 -5.973 -21.375 1 77.06 278 ARG B O 1
ATOM 4833 N N . LYS B 1 279 ? -6.832 -5.594 -19.203 1 75.62 279 LYS B N 1
ATOM 4834 C CA . LYS B 1 279 ? -6.191 -4.285 -19.281 1 75.62 279 LYS B CA 1
ATOM 4835 C C . LYS B 1 279 ? -4.711 -4.414 -19.625 1 75.62 279 LYS B C 1
ATOM 4837 O O . LYS B 1 279 ? -4.129 -3.518 -20.234 1 75.62 279 LYS B O 1
ATOM 4842 N N . VAL B 1 280 ? -4.102 -5.426 -19.266 1 68.38 280 VAL B N 1
ATOM 4843 C CA . VAL B 1 280 ? -2.688 -5.664 -19.531 1 68.38 280 VAL B CA 1
ATOM 4844 C C . VAL B 1 280 ? -2.482 -5.938 -21.016 1 68.38 280 VAL B C 1
ATOM 4846 O O . VAL B 1 280 ? -1.473 -5.527 -21.594 1 68.38 280 VAL B O 1
ATOM 4849 N N . LYS B 1 281 ? -3.434 -6.469 -21.656 1 67.81 281 LYS B N 1
ATOM 4850 C CA . LYS B 1 281 ? -3.291 -6.906 -23.047 1 67.81 281 LYS B CA 1
ATOM 4851 C C . LYS B 1 281 ? -3.621 -5.777 -24.016 1 67.81 281 LYS B C 1
ATOM 4853 O O . LYS B 1 281 ? -3.154 -5.777 -25.156 1 67.81 281 LYS B O 1
ATOM 4858 N N . GLN B 1 282 ? -4.469 -4.816 -23.609 1 64.38 282 GLN B N 1
ATOM 4859 C CA . GLN B 1 282 ? -4.926 -3.775 -24.516 1 64.38 282 GLN B CA 1
ATOM 4860 C C . GLN B 1 282 ? -4.047 -2.531 -24.422 1 64.38 282 GLN B C 1
ATOM 4862 O O . GLN B 1 282 ? -3.941 -1.927 -23.359 1 64.38 282 GLN B O 1
ATOM 4867 N N . GLN B 1 283 ? -3.031 -2.365 -25.375 1 62.03 283 GLN B N 1
ATOM 4868 C CA . GLN B 1 283 ? -2.057 -1.279 -25.391 1 62.03 283 GLN B CA 1
ATOM 4869 C C . GLN B 1 283 ? -2.732 0.062 -25.672 1 62.03 283 GLN B C 1
ATOM 4871 O O . GLN B 1 283 ? -2.072 1.103 -25.688 1 62.03 283 GLN B O 1
ATOM 4876 N N . ASN B 1 284 ? -4 0.16 -25.625 1 55.62 284 ASN B N 1
ATOM 4877 C CA . ASN B 1 284 ? -4.445 1.458 -26.125 1 55.62 284 ASN B CA 1
ATOM 4878 C C . ASN B 1 284 ? -4.145 2.572 -25.125 1 55.62 284 ASN B C 1
ATOM 4880 O O . ASN B 1 284 ? -3.033 2.658 -24.609 1 55.62 284 ASN B O 1
ATOM 4884 N N . HIS B 1 285 ? -5.105 3.113 -24.453 1 63.81 285 HIS B N 1
ATOM 4885 C CA . HIS B 1 285 ? -5.215 4.363 -23.703 1 63.81 285 HIS B CA 1
ATOM 4886 C C . HIS B 1 285 ? -4.48 4.273 -22.375 1 63.81 285 HIS B C 1
ATOM 4888 O O . HIS B 1 285 ? -3.83 3.266 -22.078 1 63.81 285 HIS B O 1
ATOM 4894 N N . SER B 1 286 ? -4.484 5.223 -21.5 1 77.12 286 SER B N 1
ATOM 4895 C CA . SER B 1 286 ? -3.908 5.324 -20.172 1 77.12 286 SER B CA 1
ATOM 4896 C C . SER B 1 286 ? -4.336 4.152 -19.297 1 77.12 286 SER B C 1
ATOM 4898 O O . SER B 1 286 ? -5.52 3.816 -19.219 1 77.12 286 SER B O 1
ATOM 4900 N N . PHE B 1 287 ? -3.33 3.463 -18.891 1 78.12 287 PHE B N 1
ATOM 4901 C CA . PHE B 1 287 ? -3.533 2.229 -18.141 1 78.12 287 PHE B CA 1
ATOM 4902 C C . PHE B 1 287 ? -4.629 2.404 -17.094 1 78.12 287 PHE B C 1
ATOM 4904 O O . PHE B 1 287 ? -5.488 1.533 -16.938 1 78.12 287 PHE B O 1
ATOM 4911 N N . PHE B 1 288 ? -4.656 3.527 -16.5 1 75.56 288 PHE B N 1
ATOM 4912 C CA . PHE B 1 288 ? -5.602 3.727 -15.398 1 75.56 288 PHE B CA 1
ATOM 4913 C C . PHE B 1 288 ? -6.914 4.301 -15.914 1 75.56 288 PHE B C 1
ATOM 4915 O O . PHE B 1 288 ? -7.832 4.562 -15.133 1 75.56 288 PHE B O 1
ATOM 4922 N N . GLU B 1 289 ? -6.98 4.477 -17.156 1 75.19 289 GLU B N 1
ATOM 4923 C CA . GLU B 1 289 ? -8.242 4.965 -17.719 1 75.19 289 GLU B CA 1
ATOM 4924 C C . GLU B 1 289 ? -9.297 3.869 -17.719 1 75.19 289 GLU B C 1
ATOM 4926 O O . GLU B 1 289 ? -9.008 2.719 -18.062 1 75.19 289 GLU B O 1
ATOM 4931 N N . ASP B 1 290 ? -10.5 4.145 -17.359 1 66.06 290 ASP B N 1
ATOM 4932 C CA . ASP B 1 290 ? -11.703 3.316 -17.422 1 66.06 290 ASP B CA 1
ATOM 4933 C C . ASP B 1 290 ? -11.5 2.006 -16.656 1 66.06 290 ASP B C 1
ATOM 4935 O O . ASP B 1 290 ? -11.797 0.929 -17.188 1 66.06 290 ASP B O 1
ATOM 4939 N N . ILE B 1 291 ? -10.93 1.986 -15.625 1 59.16 291 ILE B N 1
ATOM 4940 C CA . ILE B 1 291 ? -10.625 0.795 -14.836 1 59.16 291 ILE B CA 1
ATOM 4941 C C . ILE B 1 291 ? -11.922 0.115 -14.406 1 59.16 291 ILE B C 1
ATOM 4943 O O . ILE B 1 291 ? -12.016 -1.114 -14.422 1 59.16 291 ILE B O 1
ATOM 4947 N N . VAL B 1 292 ? -12.992 0.735 -14.039 1 58.94 292 VAL B N 1
ATOM 4948 C CA . VAL B 1 292 ? -14.195 0.161 -13.453 1 58.94 292 VAL B CA 1
ATOM 4949 C C . VAL B 1 292 ? -15.109 -0.359 -14.562 1 58.94 292 VAL B C 1
ATOM 4951 O O . VAL B 1 292 ? -16.031 -1.147 -14.297 1 58.94 292 VAL B O 1
ATOM 4954 N N . ASP B 1 293 ? -15 0.063 -15.836 1 49.62 293 ASP B N 1
ATOM 4955 C CA . ASP B 1 293 ? -15.914 -0.314 -16.906 1 49.62 293 ASP B CA 1
ATOM 4956 C C . ASP B 1 293 ? -15.562 -1.686 -17.469 1 49.62 293 ASP B C 1
ATOM 4958 O O . ASP B 1 293 ? -16.25 -2.191 -18.359 1 49.62 293 ASP B O 1
ATOM 4962 N N . GLY B 1 294 ? -14.531 -2.33 -17.172 1 46.31 294 GLY B N 1
ATOM 4963 C CA . GLY B 1 294 ? -14.148 -3.477 -17.984 1 46.31 294 GLY B CA 1
ATOM 4964 C C . GLY B 1 294 ? -15.109 -4.645 -17.859 1 46.31 294 GLY B C 1
ATOM 4965 O O . GLY B 1 294 ? -15.031 -5.414 -16.891 1 46.31 294 GLY B O 1
ATOM 4966 N N . SER B 1 295 ? -16.344 -4.488 -18.344 1 39.81 295 SER B N 1
ATOM 4967 C CA . SER B 1 295 ? -17.141 -5.652 -18.703 1 39.81 295 SER B CA 1
ATOM 4968 C C . SER B 1 295 ? -16.312 -6.652 -19.516 1 39.81 295 SER B C 1
ATOM 4970 O O . SER B 1 295 ? -15.672 -6.285 -20.5 1 39.81 295 SER B O 1
ATOM 4972 N N . ASP B 1 296 ? -15.789 -7.594 -18.859 1 39.88 296 ASP B N 1
ATOM 4973 C CA . ASP B 1 296 ? -15.227 -8.766 -19.516 1 39.88 296 ASP B CA 1
ATOM 4974 C C . ASP B 1 296 ? -16.125 -9.242 -20.656 1 39.88 296 ASP B C 1
ATOM 4976 O O . ASP B 1 296 ? -16.094 -10.414 -21.031 1 39.88 296 ASP B O 1
ATOM 4980 N N . ASN B 1 297 ? -16.922 -8.602 -21.328 1 33.47 297 ASN B N 1
ATOM 4981 C CA . ASN B 1 297 ? -17.75 -9.266 -22.328 1 33.47 297 ASN B CA 1
ATOM 4982 C C . ASN B 1 297 ? -16.875 -9.953 -23.391 1 33.47 297 ASN B C 1
ATOM 4984 O O . ASN B 1 297 ? -17.391 -10.477 -24.375 1 33.47 297 ASN B O 1
ATOM 4988 N N . ASP B 1 298 ? -15.641 -9.664 -23.641 1 30.91 298 ASP B N 1
ATOM 4989 C CA . ASP B 1 298 ? -15.172 -10.359 -24.828 1 30.91 298 ASP B CA 1
ATOM 4990 C C . ASP B 1 298 ? -14.758 -11.797 -24.5 1 30.91 298 ASP B C 1
ATOM 4992 O O . ASP B 1 298 ? -13.82 -12.016 -23.75 1 30.91 298 ASP B O 1
ATOM 4996 N N . GLU B 1 299 ? -15.68 -12.805 -24.484 1 31.95 299 GLU B N 1
ATOM 4997 C CA . GLU B 1 299 ? -15.594 -14.25 -24.656 1 31.95 299 GLU B CA 1
ATOM 4998 C C . GLU B 1 299 ? -14.594 -14.609 -25.75 1 31.95 299 GLU B C 1
ATOM 5000 O O . GLU B 1 299 ? -14.93 -14.586 -26.938 1 31.95 299 GLU B O 1
ATOM 5005 N N . GLY B 1 300 ? -13.469 -14.078 -25.938 1 28.02 300 GLY B N 1
ATOM 5006 C CA . GLY B 1 300 ? -12.711 -14.719 -27.016 1 28.02 300 GLY B CA 1
ATOM 5007 C C . GLY B 1 300 ? -12.562 -16.219 -26.812 1 28.02 300 GLY B C 1
ATOM 5008 O O . GLY B 1 300 ? -12.18 -16.672 -25.734 1 28.02 300 GLY B O 1
ATOM 5009 N N . HIS B 1 301 ? -13.375 -17.016 -27.547 1 28.73 301 HIS B N 1
ATOM 5010 C CA . HIS B 1 301 ? -13.281 -18.391 -27.984 1 28.73 301 HIS B CA 1
ATOM 5011 C C . HIS B 1 301 ? -11.867 -18.734 -28.453 1 28.73 301 HIS B C 1
ATOM 5013 O O . HIS B 1 301 ? -11.414 -18.25 -29.484 1 28.73 301 HIS B O 1
ATOM 5019 N N . GLU B 1 302 ? -10.828 -18.703 -27.766 1 27.28 302 GLU B N 1
ATOM 5020 C CA . GLU B 1 302 ? -9.734 -19.5 -28.328 1 27.28 302 GLU B CA 1
ATOM 5021 C C . GLU B 1 302 ? -10.227 -20.891 -28.75 1 27.28 302 GLU B C 1
ATOM 5023 O O . GLU B 1 302 ? -10.695 -21.656 -27.906 1 27.28 302 GLU B O 1
ATOM 5028 N N . ASN B 1 303 ? -10.742 -21.016 -30 1 24.92 303 ASN B N 1
ATOM 5029 C CA . ASN B 1 303 ? -10.875 -22.234 -30.781 1 24.92 303 ASN B CA 1
ATOM 5030 C C . ASN B 1 303 ? -9.617 -23.094 -30.688 1 24.92 303 ASN B C 1
ATOM 5032 O O . ASN B 1 303 ? -8.508 -22.609 -30.875 1 24.92 303 ASN B O 1
ATOM 5036 N N . SER B 1 304 ? -9.656 -24.188 -29.984 1 23.11 304 SER B N 1
ATOM 5037 C CA . SER B 1 304 ? -8.883 -25.422 -30.125 1 23.11 304 SER B CA 1
ATOM 5038 C C . SER B 1 304 ? -8.75 -25.828 -31.578 1 23.11 304 SER B C 1
ATOM 5040 O O . SER B 1 304 ? -9.742 -26.219 -32.219 1 23.11 304 SER B O 1
ATOM 5042 N N . HIS B 1 305 ? -8.242 -24.984 -32.5 1 21.72 305 HIS B N 1
ATOM 5043 C CA . HIS B 1 305 ? -7.945 -25.875 -33.625 1 21.72 305 HIS B CA 1
ATOM 5044 C C . HIS B 1 305 ? -7.277 -27.156 -33.156 1 21.72 305 HIS B C 1
ATOM 5046 O O . HIS B 1 305 ? -6.461 -27.141 -32.219 1 21.72 305 HIS B O 1
ATOM 5052 N N . PRO B 1 306 ? -7.816 -28.375 -33.688 1 22.89 306 PRO B N 1
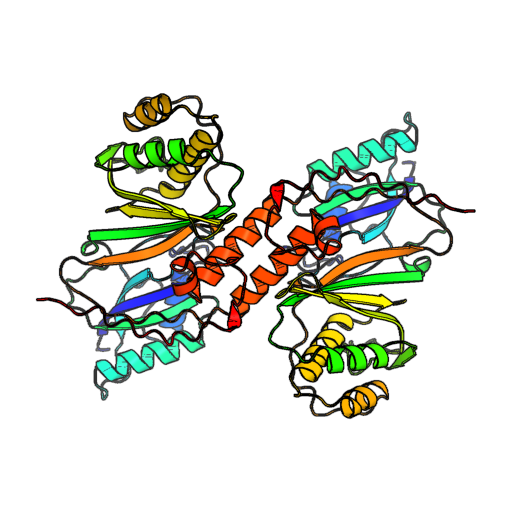ATOM 5053 C CA . PRO B 1 306 ? -7.215 -29.688 -33.5 1 22.89 306 PRO B CA 1
ATOM 5054 C C . PRO B 1 306 ? -5.699 -29.688 -33.688 1 22.89 306 PRO B C 1
ATOM 5056 O O . PRO B 1 306 ? -5.172 -28.859 -34.438 1 22.89 306 PRO B O 1
#

InterPro domains:
  IPR001406 Pseudouridine synthase I, TruA [MF_00171] (5-243)
  IPR001406 Pseudouridine synthase I, TruA [PTHR11142] (4-266)
  IPR001406 Pseudouridine synthase I, TruA [TIGR00071] (6-225)
  IPR020094 Pseudouridine synthase TruA/RsuA/RluB/E/F, N-terminal [G3DSA:3.30.70.580] (1-118)
  IPR020095 Pseudouridine synthase I, TruA, C-terminal [G3DSA:3.30.70.660] (120-293)
  IPR020097 Pseudouridine synthase I, TruA, alpha/beta domain [PF01416] (141-244)
  IPR020103 Pseudouridine synthase, catalytic domain superfamily [SSF55120] (5-253)

Sequence (612 aa):
MEETHKFIIFFSYVGMGFNGSAYQKDNPNTVENRLMDCLHDMNLISGVDQPFSRVSRTDKGVSARMNALTIRLKIRHPHMTLQDIQRVYVKEINKKLKNMQVIDIRSVPNFFDARLNCIHRTYLYFFIDKNYNFDRIKQGCKLFVGEHDFSNFCKKRKNSTCFRRTILKFEVRRMDKNFHYFKIKGTSFLYNQIRHMVAALFQVGTGNLALGDLANMLNNHPSSKKNFQIANEDGLLLYSFKFNDLNFHVNVDNRVFSHLMEKYIQSAVLLVSLCYPRKVKQQNHSFFEDIVDGSDNDEGHENSHPMEETHKFIIFFSYVGMGFNGSAYQKDNPNTVENRLMDCLHDMNLISGVDQPFSRVSRTDKGVSARMNALTIRLKIRHPHMTLQDIQRVYVKEINKKLKNMQVIDIRSVPNFFDARLNCIHRTYLYFFIDKNYNFDRIKQGCKLFVGEHDFSNFCKKRKNSTCFRRTILKFEVRRMDKNFHYFKIKGTSFLYNQIRHMVAALFQVGTGNLALGDLANMLNNHPSSKKNFQIANEDGLLLYSFKFNDLNFHVNVDNRVFSHLMEKYIQSAVLLVSLCYPRKVKQQNHSFFEDIVDGSDNDEGHENSHP